Protein AF-0000000084715550 (afdb_homodimer)

Sequence (506 aa):
MSVATFEEGPLSGPSFFLSRTALRSLALAHRDTYGAARPYPHVVIDGFLGARLASGLAGVFPGASEANWMRRDYQEQAARLGQLQRKAFEGVHGALRHLLSEFSSMSFLDFLESLTGVQGLIADPHFRGAGLHLTLRGGHLALHADFNRDRYRGLSRRLTVLYYLNPDWEPAWGGDLELWNAELSRCETRIAPLLDRLVVMAHGDDHWHGHPSPLACPEGRGRAAVAAYFYTAQASSDAPDAHGAIWAPARSSMSVATFEEGPLSGPSFFLSRTALRSLALAHRDTYGAARPYPHVVIDGFLGARLASGLAGVFPGASEANWMRRDYQEQAARLGQLQRKAFEGVHGALRHLLSEFSSMSFLDFLESLTGVQGLIADPHFRGAGLHLTLRGGHLALHADFNRDRYRGLSRRLTVLYYLNPDWEPAWGGDLELWNAELSRCETRIAPLLDRLVVMAHGDDHWHGHPSPLACPEGRGRAAVAAYFYTAQASSDAPDAHGAIWAPARSS

Solvent-accessible surface area (backbone atoms only — not comparable to full-atom values): 26152 Å² total; per-residue (Å²): 124,47,25,40,49,78,64,99,60,74,85,56,30,32,72,60,47,73,32,52,68,50,33,46,53,52,16,63,74,40,23,65,54,16,69,68,30,61,65,54,37,27,44,79,39,71,40,42,50,26,69,69,57,34,52,52,50,38,69,54,51,74,52,92,83,71,46,82,56,41,76,38,77,42,94,55,30,25,49,28,32,28,57,42,41,83,61,71,36,66,87,54,47,40,47,57,53,46,50,55,51,46,63,48,26,41,51,43,48,51,20,50,29,59,26,70,65,55,72,35,73,38,62,50,63,53,29,82,96,25,34,51,36,36,30,31,54,60,8,30,32,39,42,25,9,61,48,46,46,41,73,78,40,37,28,35,50,44,37,41,35,40,37,19,41,19,80,89,66,53,78,86,23,53,53,33,42,34,29,24,33,73,82,67,78,46,76,64,35,74,42,72,55,35,49,27,26,36,36,44,33,57,58,42,83,50,48,28,32,28,24,62,53,56,22,58,42,56,88,94,43,55,56,32,34,42,33,45,51,31,22,29,40,43,78,36,93,82,56,75,84,74,49,65,66,46,69,57,75,83,73,77,126,124,48,25,41,50,78,63,98,59,74,85,56,28,34,73,59,47,73,31,53,68,49,32,47,53,52,16,62,73,40,23,66,55,16,69,68,31,60,63,52,40,29,44,78,39,71,41,42,50,25,70,69,58,33,51,54,49,37,71,56,51,74,50,90,83,73,45,80,57,40,77,38,77,41,94,56,31,25,49,26,31,28,56,42,40,83,60,71,35,66,90,56,47,40,46,57,53,47,50,56,51,46,64,49,27,41,52,43,48,52,20,49,27,59,28,70,64,56,74,37,74,39,63,50,63,53,30,81,96,25,34,53,37,36,31,31,53,61,9,30,32,40,44,26,10,60,47,46,46,43,72,77,39,37,27,36,51,45,37,41,36,39,37,18,39,18,78,88,66,52,78,83,22,53,52,34,41,34,29,25,33,73,82,67,80,45,76,63,34,75,41,73,55,35,50,27,27,36,36,43,34,58,57,42,82,50,48,28,32,29,23,62,54,58,22,58,44,56,88,93,44,53,56,31,34,42,32,44,51,30,22,29,42,43,76,36,91,81,56,74,84,74,48,65,67,44,70,56,75,81,73,77,124

pLDDT: mean 89.62, std 13.74, range [40.75, 98.94]

Structure (mmCIF, N/CA/C/O backbone):
data_AF-0000000084715550-model_v1
#
loop_
_entity.id
_entity.type
_entity.pdbx_description
1 polymer 'Prolyl 4-hydroxylase alpha subunit domain-containing protein'
#
loop_
_atom_site.group_PDB
_atom_site.id
_atom_site.type_symbol
_atom_site.label_atom_id
_atom_site.label_alt_id
_atom_site.label_comp_id
_atom_site.label_asym_id
_atom_site.label_entity_id
_atom_site.label_seq_id
_atom_site.pdbx_PDB_ins_code
_atom_site.Cartn_x
_atom_site.Cartn_y
_atom_site.Cartn_z
_atom_site.occupancy
_atom_site.B_iso_or_equiv
_atom_site.auth_seq_id
_atom_site.auth_comp_id
_atom_site.auth_asym_id
_atom_site.auth_atom_id
_atom_site.pdbx_PDB_model_num
ATOM 1 N N . MET A 1 1 ? -15.391 -11.125 -17.438 1 41.66 1 MET A N 1
ATOM 2 C CA . MET A 1 1 ? -15.414 -9.672 -17.531 1 41.66 1 MET A CA 1
ATOM 3 C C . MET A 1 1 ? -14.148 -9.07 -16.922 1 41.66 1 MET A C 1
ATOM 5 O O . MET A 1 1 ? -13.75 -9.43 -15.82 1 41.66 1 MET A O 1
ATOM 9 N N . SER A 1 2 ? -13.398 -8.352 -17.75 1 51.53 2 SER A N 1
ATOM 10 C CA . SER A 1 2 ? -12.148 -7.703 -17.344 1 51.53 2 SER A CA 1
ATOM 11 C C . SER A 1 2 ? -12.391 -6.621 -16.297 1 51.53 2 SER A C 1
ATOM 13 O O . SER A 1 2 ? -13.445 -5.98 -16.297 1 51.53 2 SER A O 1
ATOM 15 N N . VAL A 1 3 ? -11.609 -6.555 -15.289 1 51.38 3 VAL A N 1
ATOM 16 C CA . VAL A 1 3 ? -11.773 -5.59 -14.211 1 51.38 3 VAL A CA 1
ATOM 17 C C . VAL A 1 3 ? -11.109 -4.27 -14.594 1 51.38 3 VAL A C 1
ATOM 19 O O . VAL A 1 3 ? -11.117 -3.311 -13.82 1 51.38 3 VAL A O 1
ATOM 22 N N . ALA A 1 4 ? -10.422 -4.16 -15.781 1 46.09 4 ALA A N 1
ATOM 23 C CA . ALA A 1 4 ? -9.594 -3.002 -16.125 1 46.09 4 ALA A CA 1
ATOM 24 C C . ALA A 1 4 ? -10.453 -1.834 -16.594 1 46.09 4 ALA A C 1
ATOM 26 O O . ALA A 1 4 ? -11.469 -2.033 -17.25 1 46.09 4 ALA A O 1
ATOM 27 N N . THR A 1 5 ? -10.234 -0.507 -16.125 1 43.44 5 THR A N 1
ATOM 28 C CA . THR A 1 5 ? -10.828 0.725 -16.641 1 43.44 5 THR A CA 1
ATOM 29 C C . THR A 1 5 ? -9.953 1.329 -17.734 1 43.44 5 THR A C 1
ATOM 31 O O . THR A 1 5 ? -8.766 1.562 -17.531 1 43.44 5 THR A O 1
ATOM 34 N N . PHE A 1 6 ? -9.883 0.737 -18.922 1 41.44 6 PHE A N 1
ATOM 35 C CA . PHE A 1 6 ? -8.906 1.149 -19.922 1 41.44 6 PHE A CA 1
ATOM 36 C C . PHE A 1 6 ? -9.289 2.49 -20.547 1 41.44 6 PHE A C 1
ATOM 38 O O . PHE A 1 6 ? -10.398 2.648 -21.047 1 41.44 6 PHE A O 1
ATOM 45 N N . GLU A 1 7 ? -8.797 3.596 -19.969 1 41.03 7 GLU A N 1
ATOM 46 C CA . GLU A 1 7 ? -8.914 4.773 -20.812 1 41.03 7 GLU A CA 1
ATOM 47 C C . GLU A 1 7 ? -7.961 4.695 -22.016 1 41.03 7 GLU A C 1
ATOM 49 O O . GLU A 1 7 ? -6.902 4.066 -21.922 1 41.03 7 GLU A O 1
ATOM 54 N N . GLU A 1 8 ? -8.367 5.012 -23.203 1 42.19 8 GLU A N 1
ATOM 55 C CA . GLU A 1 8 ? -7.766 5.129 -24.516 1 42.19 8 GLU A CA 1
ATOM 56 C C . GLU A 1 8 ? -6.469 5.93 -24.469 1 42.19 8 GLU A C 1
ATOM 58 O O . GLU A 1 8 ? -6.43 7.023 -23.906 1 42.19 8 GLU A O 1
ATOM 63 N N . GLY A 1 9 ? -5.184 5.332 -24.047 1 44.19 9 GLY A N 1
ATOM 64 C CA . GLY A 1 9 ? -3.818 5.789 -24.234 1 44.19 9 GLY A CA 1
ATOM 65 C C . GLY A 1 9 ? -2.783 4.734 -23.906 1 44.19 9 GLY A C 1
ATOM 66 O O . GLY A 1 9 ? -3.125 3.645 -23.438 1 44.19 9 GLY A O 1
ATOM 67 N N . PRO A 1 10 ? -1.657 4.93 -24.656 1 42.16 10 PRO A N 1
ATOM 68 C CA . PRO A 1 10 ? -0.568 3.994 -24.375 1 42.16 10 PRO A CA 1
ATOM 69 C C . PRO A 1 10 ? -0.456 3.652 -22.891 1 42.16 10 PRO A C 1
ATOM 71 O O . PRO A 1 10 ? -0.907 4.426 -22.031 1 42.16 10 PRO A O 1
ATOM 74 N N . LEU A 1 11 ? -0.219 2.361 -22.734 1 44.78 11 LEU A N 1
ATOM 75 C CA . LEU A 1 11 ? 0.128 1.92 -21.375 1 44.78 11 LEU A CA 1
ATOM 76 C C . LEU A 1 11 ? 0.972 2.969 -20.672 1 44.78 11 LEU A C 1
ATOM 78 O O . LEU A 1 11 ? 2.199 2.967 -20.781 1 44.78 11 LEU A O 1
ATOM 82 N N . SER A 1 12 ? 0.722 4.297 -20.844 1 47.25 12 SER A N 1
ATOM 83 C CA . SER A 1 12 ? 1.543 5.258 -20.109 1 47.25 12 SER A CA 1
ATOM 84 C C . SER A 1 12 ? 1.438 5.039 -18.609 1 47.25 12 SER A C 1
ATOM 86 O O . SER A 1 12 ? 0.342 5.086 -18.047 1 47.25 12 SER A O 1
ATOM 88 N N . GLY A 1 13 ? 2.191 4.051 -18.172 1 47.56 13 GLY A N 1
ATOM 89 C CA . GLY A 1 13 ? 2.232 4.031 -16.719 1 47.56 13 GLY A CA 1
ATOM 90 C C . GLY A 1 13 ? 2.621 5.367 -16.109 1 47.56 13 GLY A C 1
ATOM 91 O O . GLY A 1 13 ? 3.211 6.215 -16.797 1 47.56 13 GLY A O 1
ATOM 92 N N . PRO A 1 14 ? 1.967 5.836 -15.164 1 47.53 14 PRO A N 1
ATOM 93 C CA . PRO A 1 14 ? 2.32 7.117 -14.547 1 47.53 14 PRO A CA 1
ATOM 94 C C . PRO A 1 14 ? 3.812 7.234 -14.234 1 47.53 14 PRO A C 1
ATOM 96 O O . PRO A 1 14 ? 4.488 6.219 -14.055 1 47.53 14 PRO A O 1
ATOM 99 N N . SER A 1 15 ? 4.367 8.281 -14.719 1 57.16 15 SER A N 1
ATOM 100 C CA . SER A 1 15 ? 5.656 8.578 -14.102 1 57.16 15 SER A CA 1
ATOM 101 C C . SER A 1 15 ? 5.539 8.664 -12.578 1 57.16 15 SER A C 1
ATOM 103 O O . SER A 1 15 ? 4.617 9.305 -12.062 1 57.16 15 SER A O 1
ATOM 105 N N . PHE A 1 16 ? 6.117 7.777 -11.867 1 73.12 16 PHE A N 1
ATOM 106 C CA . PHE A 1 16 ? 6.188 7.844 -10.414 1 73.12 16 PHE A CA 1
ATOM 107 C C . PHE A 1 16 ? 6.801 9.164 -9.961 1 73.12 16 PHE A C 1
ATOM 109 O O . PHE A 1 16 ? 7.738 9.664 -10.578 1 73.12 16 PHE A O 1
ATOM 116 N N . PHE A 1 17 ? 6.176 9.758 -9 1 76.44 17 PHE A N 1
ATOM 117 C CA . PHE A 1 17 ? 6.562 11.086 -8.531 1 76.44 17 PHE A CA 1
ATOM 118 C C . PHE A 1 17 ? 7.82 11.008 -7.672 1 76.44 17 PHE A C 1
ATOM 120 O O . PHE A 1 17 ? 8.656 11.914 -7.715 1 76.44 17 PHE A O 1
ATOM 127 N N . LEU A 1 18 ? 7.996 9.922 -6.926 1 84.81 18 LEU A N 1
ATOM 128 C CA . LEU A 1 18 ? 8.969 9.922 -5.84 1 84.81 18 LEU A CA 1
ATOM 129 C C . LEU A 1 18 ? 10.258 9.219 -6.262 1 84.81 18 LEU A C 1
ATOM 131 O O . LEU A 1 18 ? 10.219 8.102 -6.773 1 84.81 18 LEU A O 1
ATOM 135 N N . SER A 1 19 ? 11.312 9.891 -6.023 1 83.94 19 SER A N 1
ATOM 136 C CA . SER A 1 19 ? 12.641 9.312 -6.203 1 83.94 19 SER A CA 1
ATOM 137 C C . SER A 1 19 ? 13.141 8.656 -4.918 1 83.94 19 SER A C 1
ATOM 139 O O . SER A 1 19 ? 13.32 9.336 -3.9 1 83.94 19 SER A O 1
ATOM 141 N N . ARG A 1 20 ? 13.445 7.406 -5.027 1 87.12 20 ARG A N 1
ATOM 142 C CA . ARG A 1 20 ? 13.906 6.668 -3.857 1 87.12 20 ARG A CA 1
ATOM 143 C C . ARG A 1 20 ? 15.18 7.285 -3.293 1 87.12 20 ARG A C 1
ATOM 145 O O . ARG A 1 20 ? 15.305 7.465 -2.078 1 87.12 20 ARG A O 1
ATOM 152 N N . THR A 1 21 ? 16.109 7.59 -4.191 1 87.06 21 THR A N 1
ATOM 153 C CA . THR A 1 21 ? 17.391 8.133 -3.762 1 87.06 21 THR A CA 1
ATOM 154 C C . THR A 1 21 ? 17.219 9.5 -3.119 1 87.06 21 THR A C 1
ATOM 156 O O . THR A 1 21 ? 17.812 9.789 -2.084 1 87.06 21 THR A O 1
ATOM 159 N N . ALA A 1 22 ? 16.453 10.367 -3.707 1 89.31 22 ALA A N 1
ATOM 160 C CA . ALA A 1 22 ? 16.203 11.688 -3.146 1 89.31 22 ALA A CA 1
ATOM 161 C C . ALA A 1 22 ? 15.5 11.594 -1.796 1 89.31 22 ALA A C 1
ATOM 163 O O . ALA A 1 22 ? 15.812 12.344 -0.869 1 89.31 22 ALA A O 1
ATOM 164 N N . LEU A 1 23 ? 14.586 10.633 -1.695 1 93.94 23 LEU A N 1
ATOM 165 C CA . LEU A 1 23 ? 13.875 10.438 -0.44 1 93.94 23 LEU A CA 1
ATOM 166 C C . LEU A 1 23 ? 14.828 10.016 0.671 1 93.94 23 LEU A C 1
ATOM 168 O O . LEU A 1 23 ? 14.727 10.508 1.8 1 93.94 23 LEU A O 1
ATOM 172 N N . ARG A 1 24 ? 15.711 9.125 0.391 1 93.06 24 ARG A N 1
ATOM 173 C CA . ARG A 1 24 ? 16.672 8.672 1.39 1 93.06 24 ARG A CA 1
ATOM 174 C C . ARG A 1 24 ? 17.547 9.828 1.873 1 93.06 24 ARG A C 1
ATOM 176 O O . ARG A 1 24 ? 17.766 9.984 3.076 1 93.06 24 ARG A O 1
ATOM 183 N N . SER A 1 25 ? 18.031 10.586 0.938 1 94.69 25 SER A N 1
ATOM 184 C CA . SER A 1 25 ? 18.844 11.742 1.296 1 94.69 25 SER A CA 1
ATOM 185 C C . SER A 1 25 ? 18.062 12.727 2.162 1 94.69 25 SER A C 1
ATOM 187 O O . SER A 1 25 ? 18.594 13.266 3.137 1 94.69 25 SER A O 1
ATOM 189 N N . LEU A 1 26 ? 16.875 12.953 1.774 1 95.62 26 LEU A N 1
ATOM 190 C CA . LEU A 1 26 ? 16.016 13.867 2.521 1 95.62 26 LEU A CA 1
ATOM 191 C C . LEU A 1 26 ? 15.797 13.359 3.943 1 95.62 26 LEU A C 1
ATOM 193 O O . LEU A 1 26 ? 15.836 14.141 4.898 1 95.62 26 LEU A O 1
ATOM 197 N N . ALA A 1 27 ? 15.539 12.078 4.113 1 98 27 ALA A N 1
ATOM 198 C CA . ALA A 1 27 ? 15.328 11.484 5.43 1 98 27 ALA A CA 1
ATOM 199 C C . ALA A 1 27 ? 16.547 11.672 6.328 1 98 27 ALA A C 1
ATOM 201 O O . ALA A 1 27 ? 16.406 12.094 7.477 1 98 27 ALA A O 1
ATOM 202 N N . LEU A 1 28 ? 17.656 11.367 5.766 1 97.56 28 LEU A N 1
ATOM 203 C CA . LEU A 1 28 ? 18.891 11.461 6.547 1 97.56 28 LEU A CA 1
ATOM 204 C C . LEU A 1 28 ? 19.172 12.906 6.949 1 97.56 28 LEU A C 1
ATOM 206 O O . LEU A 1 28 ? 19.656 13.156 8.055 1 97.56 28 LEU A O 1
ATOM 210 N N . ALA A 1 29 ? 18.844 13.812 6.102 1 97.56 29 ALA A N 1
ATOM 211 C CA . ALA A 1 29 ? 19.094 15.227 6.359 1 97.56 29 ALA A CA 1
ATOM 212 C C . ALA A 1 29 ? 18.203 15.75 7.48 1 97.56 29 ALA A C 1
ATOM 214 O O . ALA A 1 29 ? 18.547 16.734 8.148 1 97.56 29 ALA A O 1
ATOM 215 N N . HIS A 1 30 ? 17.062 15.094 7.727 1 98.25 30 HIS A N 1
ATOM 216 C CA . HIS A 1 30 ? 16.094 15.664 8.648 1 98.25 30 HIS A CA 1
ATOM 217 C C . HIS A 1 30 ? 15.922 14.781 9.883 1 98.25 30 HIS A C 1
ATOM 219 O O . HIS A 1 30 ? 15.102 15.078 10.75 1 98.25 30 HIS A O 1
ATOM 225 N N . ARG A 1 31 ? 16.672 13.711 9.945 1 98.06 31 ARG A N 1
ATOM 226 C CA . ARG A 1 31 ? 16.484 12.734 11.016 1 98.06 31 ARG A CA 1
ATOM 227 C C . ARG A 1 31 ? 16.703 13.383 12.383 1 98.06 31 ARG A C 1
ATOM 229 O O . ARG A 1 31 ? 15.891 13.195 13.297 1 98.06 31 ARG A O 1
ATOM 236 N N . ASP A 1 32 ? 17.766 14.141 12.562 1 98.12 32 ASP A N 1
ATOM 237 C CA . ASP A 1 32 ? 18.078 14.766 13.844 1 98.12 32 ASP A CA 1
ATOM 238 C C . ASP A 1 32 ? 17.016 15.812 14.203 1 98.12 32 ASP A C 1
ATOM 240 O O . ASP A 1 32 ? 16.594 15.891 15.359 1 98.12 32 ASP A O 1
ATOM 244 N N . THR A 1 33 ? 16.641 16.594 13.195 1 98 33 THR A N 1
ATOM 245 C CA . THR A 1 33 ? 15.617 17.594 13.422 1 98 33 THR A CA 1
ATOM 246 C C . THR A 1 33 ? 14.312 16.953 13.867 1 98 33 THR A C 1
ATOM 248 O O . THR A 1 33 ? 13.641 17.453 14.766 1 98 33 THR A O 1
ATOM 251 N N . TYR A 1 34 ? 13.953 15.875 13.289 1 98.69 34 TYR A N 1
ATOM 252 C CA . TYR A 1 34 ? 12.742 15.148 13.656 1 98.69 34 TYR A CA 1
ATOM 253 C C . TYR A 1 34 ? 12.758 14.758 15.125 1 98.69 34 TYR A C 1
ATOM 255 O O . TYR A 1 34 ? 11.805 15.023 15.859 1 98.69 34 TYR A O 1
ATOM 263 N N . GLY A 1 35 ? 13.805 14.133 15.539 1 98.19 35 GLY A N 1
ATOM 264 C CA . GLY A 1 35 ? 13.906 13.625 16.891 1 98.19 35 GLY A CA 1
ATOM 265 C C . GLY A 1 35 ? 13.992 14.719 17.938 1 98.19 35 GLY A C 1
ATOM 266 O O . GLY A 1 35 ? 13.523 14.555 19.062 1 98.19 35 GLY A O 1
ATOM 267 N N . ALA A 1 36 ? 14.484 15.898 17.578 1 98.19 36 ALA A N 1
ATOM 268 C CA . ALA A 1 36 ? 14.75 16.969 18.531 1 98.19 36 ALA A CA 1
ATOM 269 C C . ALA A 1 36 ? 13.578 17.938 18.609 1 98.19 36 ALA A C 1
ATOM 271 O O . ALA A 1 36 ? 13.516 18.797 19.5 1 98.19 36 ALA A O 1
ATOM 272 N N . ALA A 1 37 ? 12.648 17.766 17.719 1 98.44 37 ALA A N 1
ATOM 273 C CA . ALA A 1 37 ? 11.57 18.75 17.609 1 98.44 37 ALA A CA 1
ATOM 274 C C . ALA A 1 37 ? 10.656 18.703 18.828 1 98.44 37 ALA A C 1
ATOM 276 O O . ALA A 1 37 ? 10.469 17.641 19.438 1 98.44 37 ALA A O 1
ATOM 277 N N . ARG A 1 38 ? 10.133 19.844 19.172 1 98 38 ARG A N 1
ATOM 278 C CA . ARG A 1 38 ? 9.18 20.016 20.25 1 98 38 ARG A CA 1
ATOM 279 C C . ARG A 1 38 ? 7.805 20.406 19.734 1 98 38 ARG A C 1
ATOM 281 O O . ARG A 1 38 ? 7.703 21.125 18.719 1 98 38 ARG A O 1
ATOM 288 N N . PRO A 1 39 ? 6.707 19.984 20.359 1 98.56 39 PRO A N 1
ATOM 289 C CA . PRO A 1 39 ? 6.574 19.344 21.672 1 98.56 39 PRO A CA 1
ATOM 290 C C . PRO A 1 39 ? 6.801 17.828 21.609 1 98.56 39 PRO A C 1
ATOM 292 O O . PRO A 1 39 ? 6.961 17.188 22.641 1 98.56 39 PRO A O 1
ATOM 295 N N . TYR A 1 40 ? 6.766 17.219 20.531 1 98.5 40 TYR A N 1
ATOM 296 C CA . TYR A 1 40 ? 7.078 15.82 20.234 1 98.5 40 TYR A CA 1
ATOM 297 C C . TYR A 1 40 ? 7.699 15.68 18.844 1 98.5 40 TYR A C 1
ATOM 299 O O . TYR A 1 40 ? 7.664 16.609 18.047 1 98.5 40 TYR A O 1
ATOM 307 N N . PRO A 1 41 ? 8.344 14.625 18.531 1 98.81 41 PRO A N 1
ATOM 308 C CA . PRO A 1 41 ? 9.102 14.492 17.297 1 98.81 41 PRO A CA 1
ATOM 309 C C . PRO A 1 41 ? 8.258 14.805 16.062 1 98.81 41 PRO A C 1
ATOM 311 O O . PRO A 1 41 ? 7.164 14.25 15.898 1 98.81 41 PRO A O 1
ATOM 314 N N . HIS A 1 42 ? 8.75 15.703 15.25 1 98.94 42 HIS A N 1
ATOM 315 C CA . HIS A 1 42 ? 8.141 16.062 13.977 1 98.94 42 HIS A CA 1
ATOM 316 C C . HIS A 1 42 ? 9.148 16.766 13.062 1 98.94 42 HIS A C 1
ATOM 318 O O . HIS A 1 42 ? 10.234 17.125 13.5 1 98.94 42 HIS A O 1
ATOM 324 N N . VAL A 1 43 ? 8.773 16.844 11.797 1 98.81 43 VAL A N 1
ATOM 325 C CA . VAL A 1 43 ? 9.586 17.625 10.859 1 98.81 43 VAL A CA 1
ATOM 326 C C . VAL A 1 43 ? 8.68 18.312 9.844 1 98.81 43 VAL A C 1
ATOM 328 O O . VAL A 1 43 ? 7.57 17.844 9.57 1 98.81 43 VAL A O 1
ATOM 331 N N . VAL A 1 44 ? 9.109 19.453 9.383 1 98.75 44 VAL A N 1
ATOM 332 C CA . VAL A 1 44 ? 8.484 20.219 8.312 1 98.75 44 VAL A CA 1
ATOM 333 C C . VAL A 1 44 ? 9.438 20.312 7.117 1 98.75 44 VAL A C 1
ATOM 335 O O . VAL A 1 44 ? 10.57 20.781 7.254 1 98.75 44 VAL A O 1
ATOM 338 N N . ILE A 1 45 ? 8.969 19.875 5.996 1 98.06 45 ILE A N 1
ATOM 339 C CA . ILE A 1 45 ? 9.797 19.859 4.793 1 98.06 45 ILE A CA 1
ATOM 340 C C . ILE A 1 45 ? 9.109 20.656 3.688 1 98.06 45 ILE A C 1
ATOM 342 O O . ILE A 1 45 ? 8.07 20.25 3.172 1 98.06 45 ILE A O 1
ATOM 346 N N . ASP A 1 46 ? 9.758 21.75 3.279 1 97.06 46 ASP A N 1
ATOM 347 C CA . ASP A 1 46 ? 9.242 22.562 2.184 1 97.06 46 ASP A CA 1
ATOM 348 C C . ASP A 1 46 ? 9.789 22.078 0.839 1 97.06 46 ASP A C 1
ATOM 350 O O . ASP A 1 46 ? 10.883 21.516 0.771 1 97.06 46 ASP A O 1
ATOM 354 N N . GLY A 1 47 ? 8.992 22.312 -0.17 1 93.62 47 GLY A N 1
ATOM 355 C CA . GLY A 1 47 ? 9.438 21.953 -1.507 1 93.62 47 GLY A CA 1
ATOM 356 C C . GLY A 1 47 ? 9.594 20.453 -1.695 1 93.62 47 GLY A C 1
ATOM 357 O O . GLY A 1 47 ? 10.531 20 -2.365 1 93.62 47 GLY A O 1
ATOM 358 N N . PHE A 1 48 ? 8.797 19.703 -1.08 1 94.19 48 PHE A N 1
ATOM 359 C CA . PHE A 1 48 ? 8.922 18.25 -1.046 1 94.19 48 PHE A CA 1
ATOM 360 C C . PHE A 1 48 ? 8.852 17.672 -2.451 1 94.19 48 PHE A C 1
ATOM 362 O O . PHE A 1 48 ? 9.734 16.906 -2.865 1 94.19 48 PHE A O 1
ATOM 369 N N . LEU A 1 49 ? 7.758 18.016 -3.23 1 90.62 49 LEU A N 1
ATOM 370 C CA . LEU A 1 49 ? 7.57 17.453 -4.562 1 90.62 49 LEU A CA 1
ATOM 371 C C . LEU A 1 49 ? 8.078 18.406 -5.633 1 90.62 49 LEU A C 1
ATOM 373 O O . LEU A 1 49 ? 8.297 18 -6.781 1 90.62 49 LEU A O 1
ATOM 377 N N . GLY A 1 50 ? 8.258 19.672 -5.285 1 87.12 50 GLY A N 1
ATOM 378 C CA . GLY A 1 50 ? 8.586 20.703 -6.258 1 87.12 50 GLY A CA 1
ATOM 379 C C . GLY A 1 50 ? 7.367 21.469 -6.738 1 87.12 50 GLY A C 1
ATOM 380 O O . GLY A 1 50 ? 6.289 20.891 -6.902 1 87.12 50 GLY A O 1
ATOM 381 N N . ALA A 1 51 ? 7.594 22.734 -7.074 1 85.25 51 ALA A N 1
ATOM 382 C CA . ALA A 1 51 ? 6.523 23.688 -7.312 1 85.25 51 ALA A CA 1
ATOM 383 C C . ALA A 1 51 ? 5.629 23.25 -8.469 1 85.25 51 ALA A C 1
ATOM 385 O O . ALA A 1 51 ? 4.402 23.375 -8.398 1 85.25 51 ALA A O 1
ATOM 386 N N . ARG A 1 52 ? 6.164 22.781 -9.469 1 84 52 ARG A N 1
ATOM 387 C CA . ARG A 1 52 ? 5.395 22.422 -10.656 1 84 52 ARG A CA 1
ATOM 388 C C . ARG A 1 52 ? 4.406 21.297 -10.352 1 84 52 ARG A C 1
ATOM 390 O O . ARG A 1 52 ? 3.207 21.438 -10.609 1 84 52 ARG A O 1
ATOM 397 N N . LEU A 1 53 ? 4.898 20.203 -9.797 1 85.31 53 LEU A N 1
ATOM 398 C CA . LEU A 1 53 ? 4.027 19.078 -9.469 1 85.31 53 LEU A CA 1
ATOM 399 C C . LEU A 1 53 ? 3.02 19.469 -8.398 1 85.31 53 LEU A C 1
ATOM 401 O O . LEU A 1 53 ? 1.832 19.156 -8.516 1 85.31 53 LEU A O 1
ATOM 405 N N . ALA A 1 54 ? 3.49 20.188 -7.406 1 91.31 54 ALA A N 1
ATOM 406 C CA . ALA A 1 54 ? 2.615 20.594 -6.309 1 91.31 54 ALA A CA 1
ATOM 407 C C . ALA A 1 54 ? 1.484 21.484 -6.805 1 91.31 54 ALA A C 1
ATOM 409 O O . ALA A 1 54 ? 0.327 21.312 -6.418 1 91.31 54 ALA A O 1
ATOM 410 N N . SER A 1 55 ? 1.826 22.391 -7.66 1 92 55 SER A N 1
ATOM 411 C CA . SER A 1 55 ? 0.81 23.281 -8.211 1 92 55 SER A CA 1
ATOM 412 C C . SER A 1 55 ? -0.193 22.516 -9.07 1 92 55 SER A C 1
ATOM 414 O O . SER A 1 55 ? -1.388 22.828 -9.055 1 92 55 SER A O 1
ATOM 416 N N . GLY A 1 56 ? 0.323 21.578 -9.836 1 89.38 56 GLY A N 1
ATOM 417 C CA . GLY A 1 56 ? -0.566 20.734 -10.602 1 89.38 56 GLY A CA 1
ATOM 418 C C . GLY A 1 56 ? -1.532 19.938 -9.742 1 89.38 56 GLY A C 1
ATOM 419 O O . GLY A 1 56 ? -2.723 19.859 -10.047 1 89.38 56 GLY A O 1
ATOM 420 N N . LEU A 1 57 ? -1.047 19.344 -8.68 1 91.12 57 LEU A N 1
ATOM 421 C CA . LEU A 1 57 ? -1.885 18.594 -7.754 1 91.12 57 LEU A CA 1
ATOM 422 C C . LEU A 1 57 ? -2.918 19.5 -7.09 1 91.12 57 LEU A C 1
ATOM 424 O O . LEU A 1 57 ? -4.086 19.125 -6.969 1 91.12 57 LEU A O 1
ATOM 428 N N . ALA A 1 58 ? -2.473 20.672 -6.672 1 94.56 58 ALA A N 1
ATOM 429 C CA . ALA A 1 58 ? -3.398 21.641 -6.082 1 94.56 58 ALA A CA 1
ATOM 430 C C . ALA A 1 58 ? -4.508 22 -7.059 1 94.56 58 ALA A C 1
ATOM 432 O O . ALA A 1 58 ? -5.664 22.188 -6.66 1 94.56 58 ALA A O 1
ATOM 433 N N . GLY A 1 59 ? -4.188 22.078 -8.297 1 92.94 59 GLY A N 1
ATOM 434 C CA . GLY A 1 59 ? -5.133 22.469 -9.328 1 92.94 59 GLY A CA 1
ATOM 435 C C . GLY A 1 59 ? -6.223 21.438 -9.555 1 92.94 59 GLY A C 1
ATOM 436 O O . GLY A 1 59 ? -7.309 21.781 -10.031 1 92.94 59 GLY A O 1
ATOM 437 N N . VAL A 1 60 ? -5.926 20.188 -9.203 1 90.69 60 VAL A N 1
ATOM 438 C CA . VAL A 1 60 ? -6.918 19.156 -9.453 1 90.69 60 VAL A CA 1
ATOM 439 C C . VAL A 1 60 ? -7.512 18.672 -8.133 1 90.69 60 VAL A C 1
ATOM 441 O O . VAL A 1 60 ? -8.242 17.672 -8.094 1 90.69 60 VAL A O 1
ATOM 444 N N . PHE A 1 61 ? -7.148 19.297 -7.031 1 93.81 61 PHE A N 1
ATOM 445 C CA . PHE A 1 61 ? -7.766 18.953 -5.754 1 93.81 61 PHE A CA 1
ATOM 446 C C . PHE A 1 61 ? -9.266 19.219 -5.793 1 93.81 61 PHE A C 1
ATOM 448 O O . PHE A 1 61 ? -9.703 20.281 -6.242 1 93.81 61 PHE A O 1
ATOM 455 N N . PRO A 1 62 ? -10.039 18.266 -5.328 1 92.81 62 PRO A N 1
ATOM 456 C CA . PRO A 1 62 ? -11.484 18.453 -5.473 1 92.81 62 PRO A CA 1
ATOM 457 C C . PRO A 1 62 ? -12.008 19.641 -4.664 1 92.81 62 PRO A C 1
ATOM 459 O O . PRO A 1 62 ? -11.664 19.797 -3.488 1 92.81 62 PRO A O 1
ATOM 462 N N . GLY A 1 63 ? -12.844 20.406 -5.312 1 90.31 63 GLY A N 1
ATOM 463 C CA . GLY A 1 63 ? -13.539 21.453 -4.594 1 90.31 63 GLY A CA 1
ATOM 464 C C . GLY A 1 63 ? -14.664 20.938 -3.721 1 90.31 63 GLY A C 1
ATOM 465 O O . GLY A 1 63 ? -15.016 19.766 -3.781 1 90.31 63 GLY A O 1
ATOM 466 N N . ALA A 1 64 ? -15.195 21.844 -2.963 1 87.56 64 ALA A N 1
ATOM 467 C CA . ALA A 1 64 ? -16.219 21.469 -1.993 1 87.56 64 ALA A CA 1
ATOM 468 C C . ALA A 1 64 ? -17.453 20.906 -2.691 1 87.56 64 ALA A C 1
ATOM 470 O O . ALA A 1 64 ? -18.156 20.047 -2.135 1 87.56 64 ALA A O 1
ATOM 471 N N . SER A 1 65 ? -17.703 21.25 -3.85 1 83.88 65 SER A N 1
ATOM 472 C CA . SER A 1 65 ? -18.922 20.844 -4.543 1 83.88 65 SER A CA 1
ATOM 473 C C . SER A 1 65 ? -18.641 19.75 -5.562 1 83.88 65 SER A C 1
ATOM 475 O O . SER A 1 65 ? -19.578 19.156 -6.125 1 83.88 65 SER A O 1
ATOM 477 N N . GLU A 1 66 ? -17.453 19.375 -5.805 1 78.69 66 GLU A N 1
ATOM 478 C CA . GLU A 1 66 ? -17.078 18.531 -6.93 1 78.69 66 GLU A CA 1
ATOM 479 C C . GLU A 1 66 ? -16.969 17.062 -6.504 1 78.69 66 GLU A C 1
ATOM 481 O O . GLU A 1 66 ? -16.953 16.172 -7.344 1 78.69 66 GLU A O 1
ATOM 486 N N . ALA A 1 67 ? -16.797 16.922 -5.262 1 71.81 67 ALA A N 1
ATOM 487 C CA . ALA A 1 67 ? -16.531 15.547 -4.832 1 71.81 67 ALA A CA 1
ATOM 488 C C . ALA A 1 67 ? -17.609 15.055 -3.873 1 71.81 67 ALA A C 1
ATOM 490 O O . ALA A 1 67 ? -18.422 15.852 -3.385 1 71.81 67 ALA A O 1
ATOM 491 N N . ASN A 1 68 ? -17.688 13.68 -3.84 1 80.81 68 ASN A N 1
ATOM 492 C CA . ASN A 1 68 ? -18.562 13.039 -2.871 1 80.81 68 ASN A CA 1
ATOM 493 C C . ASN A 1 68 ? -17.969 13.055 -1.47 1 80.81 68 ASN A C 1
ATOM 495 O O . ASN A 1 68 ? -17.797 12 -0.854 1 80.81 68 ASN A O 1
ATOM 499 N N . TRP A 1 69 ? -17.766 14.281 -1.021 1 85.31 69 TRP A N 1
ATOM 500 C CA . TRP A 1 69 ? -17.203 14.445 0.312 1 85.31 69 TRP A CA 1
ATOM 501 C C . TRP A 1 69 ? -18.172 13.969 1.383 1 85.31 69 TRP A C 1
ATOM 503 O O . TRP A 1 69 ? -19.391 14.055 1.208 1 85.31 69 TRP A O 1
ATOM 513 N N . MET A 1 70 ? -17.609 13.406 2.389 1 80.81 70 MET A N 1
ATOM 514 C CA . MET A 1 70 ? -18.359 13.375 3.639 1 80.81 70 MET A CA 1
ATOM 515 C C . MET A 1 70 ? -18.125 14.648 4.449 1 80.81 70 MET A C 1
ATOM 517 O O . MET A 1 70 ? -16.969 15.062 4.625 1 80.81 70 MET A O 1
ATOM 521 N N . ARG A 1 71 ? -19.203 15.219 4.836 1 78.69 71 ARG A N 1
ATOM 522 C CA . ARG A 1 71 ? -19.109 16.438 5.629 1 78.69 71 ARG A CA 1
ATOM 523 C C . ARG A 1 71 ? -19.188 16.125 7.121 1 78.69 71 ARG A C 1
ATOM 525 O O . ARG A 1 71 ? -19.984 15.289 7.547 1 78.69 71 ARG A O 1
ATOM 532 N N . ARG A 1 72 ? -18.234 16.672 7.719 1 71.19 72 ARG A N 1
ATOM 533 C CA . ARG A 1 72 ? -18.25 16.609 9.18 1 71.19 72 ARG A CA 1
ATOM 534 C C . ARG A 1 72 ? -18.547 17.984 9.766 1 71.19 72 ARG A C 1
ATOM 536 O O . ARG A 1 72 ? -17.875 18.969 9.445 1 71.19 72 ARG A O 1
ATOM 543 N N . ASP A 1 73 ? -19.625 18 10.484 1 78.62 73 ASP A N 1
ATOM 544 C CA . ASP A 1 73 ? -20 19.25 11.133 1 78.62 73 ASP A CA 1
ATOM 545 C C . ASP A 1 73 ? -20.328 19.031 12.609 1 78.62 73 ASP A C 1
ATOM 547 O O . ASP A 1 73 ? -21.484 19.047 13 1 78.62 73 ASP A O 1
ATOM 551 N N . TYR A 1 74 ? -19.25 18.766 13.242 1 79.5 74 TYR A N 1
ATOM 552 C CA . TYR A 1 74 ? -19.312 18.688 14.695 1 79.5 74 TYR A CA 1
ATOM 553 C C . TYR A 1 74 ? -18.641 19.891 15.344 1 79.5 74 TYR A C 1
ATOM 555 O O . TYR A 1 74 ? -17.922 20.625 14.688 1 79.5 74 TYR A O 1
ATOM 563 N N . GLN A 1 75 ? -18.953 20.094 16.547 1 80.69 75 GLN A N 1
ATOM 564 C CA . GLN A 1 75 ? -18.391 21.219 17.281 1 80.69 75 GLN A CA 1
ATOM 565 C C . GLN A 1 75 ? -16.859 21.203 17.219 1 80.69 75 GLN A C 1
ATOM 567 O O . GLN A 1 75 ? -16.234 22.25 17.047 1 80.69 75 GLN A O 1
ATOM 572 N N . GLU A 1 76 ? -16.266 20.062 17.234 1 83.56 76 GLU A N 1
ATOM 573 C CA . GLU A 1 76 ? -14.805 19.922 17.297 1 83.56 76 GLU A CA 1
ATOM 574 C C . GLU A 1 76 ? -14.195 19.984 15.891 1 83.56 76 GLU A C 1
ATOM 576 O O . GLU A 1 76 ? -12.984 20.172 15.75 1 83.56 76 GLU A O 1
ATOM 581 N N . GLN A 1 77 ? -15.062 19.797 14.883 1 82.69 77 GLN A N 1
ATOM 582 C CA . GLN A 1 77 ? -14.617 19.781 13.492 1 82.69 77 GLN A CA 1
ATOM 583 C C . GLN A 1 77 ? -15.664 20.406 12.57 1 82.69 77 GLN A C 1
ATOM 585 O O . GLN A 1 77 ? -16.375 19.703 11.852 1 82.69 77 GLN A O 1
ATOM 590 N N . ALA A 1 78 ? -15.578 21.688 12.477 1 82.75 78 ALA A N 1
ATOM 591 C CA . ALA A 1 78 ? -16.609 22.406 11.727 1 82.75 78 ALA A CA 1
ATOM 592 C C . ALA A 1 78 ? -16.172 22.641 10.281 1 82.75 78 ALA A C 1
ATOM 594 O O . ALA A 1 78 ? -15 22.953 10.023 1 82.75 78 ALA A O 1
ATOM 595 N N . ALA A 1 79 ? -17.109 22.5 9.367 1 88.38 79 ALA A N 1
ATOM 596 C CA . ALA A 1 79 ? -16.953 22.828 7.953 1 88.38 79 ALA A CA 1
ATOM 597 C C . ALA A 1 79 ? -15.766 22.078 7.34 1 88.38 79 ALA A C 1
ATOM 599 O O . ALA A 1 79 ? -14.969 22.672 6.609 1 88.38 79 ALA A O 1
ATOM 600 N N . ARG A 1 80 ? -15.656 20.875 7.719 1 88.5 80 ARG A N 1
ATOM 601 C CA . ARG A 1 80 ? -14.57 20.047 7.207 1 88.5 80 ARG A CA 1
ATOM 602 C C . ARG A 1 80 ? -15.102 18.938 6.312 1 88.5 80 ARG A C 1
ATOM 604 O O . ARG A 1 80 ? -16.141 18.328 6.613 1 88.5 80 ARG A O 1
ATOM 611 N N . LEU A 1 81 ? -14.352 18.797 5.234 1 85 81 LEU A N 1
ATOM 612 C CA . LEU A 1 81 ? -14.688 17.766 4.254 1 85 81 LEU A CA 1
ATOM 613 C C . LEU A 1 81 ? -13.586 16.719 4.176 1 85 81 LEU A C 1
ATOM 615 O O . LEU A 1 81 ? -12.398 17.047 4.164 1 85 81 LEU A O 1
ATOM 619 N N . GLY A 1 82 ? -14.039 15.422 4.195 1 86.75 82 GLY A N 1
ATOM 620 C CA . GLY A 1 82 ? -13.102 14.312 4.078 1 86.75 82 GLY A CA 1
ATOM 621 C C . GLY A 1 82 ? -13.773 13 3.719 1 86.75 82 GLY A C 1
ATOM 622 O O . GLY A 1 82 ? -14.914 12.984 3.248 1 86.75 82 GLY A O 1
ATOM 623 N N . GLN A 1 83 ?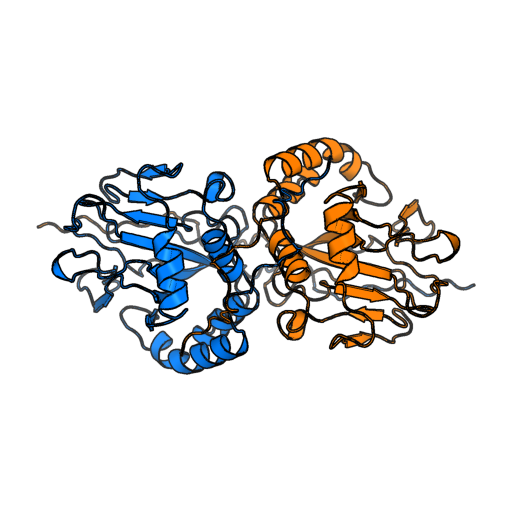 -13.008 11.945 3.773 1 75.75 83 GLN A N 1
ATOM 624 C CA . GLN A 1 83 ? -13.469 10.562 3.662 1 75.75 83 GLN A CA 1
ATOM 625 C C . GLN A 1 83 ? -13.852 10.227 2.227 1 75.75 83 GLN A C 1
ATOM 627 O O . GLN A 1 83 ? -14.859 9.547 1.99 1 75.75 83 GLN A O 1
ATOM 632 N N . LEU A 1 84 ? -13.133 10.617 1.276 1 78.19 84 LEU A N 1
ATOM 633 C CA . LEU A 1 84 ? -13.391 10.266 -0.116 1 78.19 84 LEU A CA 1
ATOM 634 C C . LEU A 1 84 ? -12.969 8.82 -0.395 1 78.19 84 LEU A C 1
ATOM 636 O O . LEU A 1 84 ? -13.336 8.258 -1.43 1 78.19 84 LEU A O 1
ATOM 640 N N . GLN A 1 85 ? -12.352 8.203 0.542 1 75.69 85 GLN A N 1
ATOM 641 C CA . GLN A 1 85 ? -11.766 6.887 0.317 1 75.69 85 GLN A CA 1
ATOM 642 C C . GLN A 1 85 ? -12.812 5.785 0.459 1 75.69 85 GLN A C 1
ATOM 644 O O . GLN A 1 85 ? -12.531 4.621 0.164 1 75.69 85 GLN A O 1
ATOM 649 N N . ARG A 1 86 ? -14 6.121 0.821 1 77.19 86 ARG A N 1
ATOM 650 C CA . ARG A 1 86 ? -15.039 5.113 1.009 1 77.19 86 ARG A CA 1
ATOM 651 C C . ARG A 1 86 ? -15.352 4.398 -0.302 1 77.19 86 ARG A C 1
ATOM 653 O O . ARG A 1 86 ? -15.773 3.24 -0.299 1 77.19 86 ARG A O 1
ATOM 660 N N . LYS A 1 87 ? -15.125 5.004 -1.375 1 76.62 87 LYS A N 1
ATOM 661 C CA . LYS A 1 87 ? -15.305 4.391 -2.688 1 76.62 87 LYS A CA 1
ATOM 662 C C . LYS A 1 87 ? -13.984 4.34 -3.457 1 76.62 87 LYS A C 1
ATOM 664 O O . LYS A 1 87 ? -13.953 4.598 -4.664 1 76.62 87 LYS A O 1
ATOM 669 N N . ALA A 1 88 ? -12.938 4.172 -2.662 1 75.5 88 ALA A N 1
ATOM 670 C CA . ALA A 1 88 ? -11.602 4.031 -3.234 1 75.5 88 ALA A CA 1
ATOM 671 C C . ALA A 1 88 ? -11.219 5.273 -4.035 1 75.5 88 ALA A C 1
ATOM 673 O O . ALA A 1 88 ? -10.633 5.164 -5.117 1 75.5 88 ALA A O 1
ATOM 674 N N . PHE A 1 89 ? -11.719 6.34 -3.572 1 83.06 89 PHE A N 1
ATOM 675 C CA . PHE A 1 89 ? -11.383 7.645 -4.133 1 83.06 89 PHE A CA 1
ATOM 676 C C . PHE A 1 89 ? -11.945 7.789 -5.543 1 83.06 89 PHE A C 1
ATOM 678 O O . PHE A 1 89 ? -11.383 8.508 -6.371 1 83.06 89 PHE A O 1
ATOM 685 N N . GLU A 1 90 ? -12.992 7.027 -5.766 1 77.75 90 GLU A N 1
ATOM 686 C CA . GLU A 1 90 ? -13.672 7.207 -7.047 1 77.75 90 GLU A CA 1
ATOM 687 C C . GLU A 1 90 ? -14.055 8.664 -7.266 1 77.75 90 GLU A C 1
ATOM 689 O O . GLU A 1 90 ? -14.586 9.32 -6.363 1 77.75 90 GLU A O 1
ATOM 694 N N . GLY A 1 91 ? -13.75 9.195 -8.422 1 78.19 91 GLY A N 1
ATOM 695 C CA . GLY A 1 91 ? -14.047 10.578 -8.75 1 78.19 91 GLY A CA 1
ATOM 696 C C . GLY A 1 91 ? -12.891 11.523 -8.484 1 78.19 91 GLY A C 1
ATOM 697 O O . GLY A 1 91 ? -12.898 12.664 -8.945 1 78.19 91 GLY A O 1
ATOM 698 N N . VAL A 1 92 ? -11.961 11.078 -7.707 1 87.38 92 VAL A N 1
ATOM 699 C CA . VAL A 1 92 ? -10.773 11.875 -7.449 1 87.38 92 VAL A CA 1
ATOM 700 C C . VAL A 1 92 ? -9.812 11.773 -8.633 1 87.38 92 VAL A C 1
ATOM 702 O O . VAL A 1 92 ? -9.664 10.703 -9.234 1 87.38 92 VAL A O 1
ATOM 705 N N . HIS A 1 93 ? -9.281 12.883 -8.977 1 86.81 93 HIS A N 1
ATOM 706 C CA . HIS A 1 93 ? -8.352 12.945 -10.102 1 86.81 93 HIS A CA 1
ATOM 707 C C . HIS A 1 93 ? -7.227 11.93 -9.945 1 86.81 93 HIS A C 1
ATOM 709 O O . HIS A 1 93 ? -6.703 11.742 -8.844 1 86.81 93 HIS A O 1
ATOM 715 N N . GLY A 1 94 ? -6.758 11.352 -11.039 1 83.38 94 GLY A N 1
ATOM 716 C CA . GLY A 1 94 ? -5.781 10.273 -11.039 1 83.38 94 GLY A CA 1
ATOM 717 C C . GLY A 1 94 ? -4.457 10.672 -10.414 1 83.38 94 GLY A C 1
ATOM 718 O O . GLY A 1 94 ? -3.795 9.859 -9.766 1 83.38 94 GLY A O 1
ATOM 719 N N . ALA A 1 95 ? -4.066 11.906 -10.578 1 84.81 95 ALA A N 1
ATOM 720 C CA . ALA A 1 95 ? -2.789 12.367 -10.047 1 84.81 95 ALA A CA 1
ATOM 721 C C . ALA A 1 95 ? -2.791 12.344 -8.523 1 84.81 95 ALA A C 1
ATOM 723 O O . ALA A 1 95 ? -1.774 12.031 -7.898 1 84.81 95 ALA A O 1
ATOM 724 N N . LEU A 1 96 ? -3.898 12.703 -7.895 1 90 96 LEU A N 1
ATOM 725 C CA . LEU A 1 96 ? -3.998 12.672 -6.441 1 90 96 LEU A CA 1
ATOM 726 C C . LEU A 1 96 ? -4.059 11.242 -5.926 1 90 96 LEU A C 1
ATOM 728 O O . LEU A 1 96 ? -3.434 10.914 -4.914 1 90 96 LEU A O 1
ATOM 732 N N . ARG A 1 97 ? -4.785 10.43 -6.645 1 88.06 97 ARG A N 1
ATOM 733 C CA . ARG A 1 97 ? -4.828 9.016 -6.281 1 88.06 97 ARG A CA 1
ATOM 734 C C . ARG A 1 97 ? -3.441 8.383 -6.375 1 88.06 97 ARG A C 1
ATOM 736 O O . ARG A 1 97 ? -3.092 7.52 -5.57 1 88.06 97 ARG A O 1
ATOM 743 N N . HIS A 1 98 ? -2.754 8.805 -7.355 1 85.75 98 HIS A N 1
ATOM 744 C CA . HIS A 1 98 ? -1.392 8.305 -7.52 1 85.75 98 HIS A CA 1
ATOM 745 C C . HIS A 1 98 ? -0.506 8.734 -6.352 1 85.75 98 HIS A C 1
ATOM 747 O O . HIS A 1 98 ? 0.306 7.945 -5.863 1 85.75 98 HIS A O 1
ATOM 753 N N . LEU A 1 99 ? -0.595 9.969 -5.969 1 89.38 99 LEU A N 1
ATOM 754 C CA . LEU A 1 99 ? 0.164 10.422 -4.812 1 89.38 99 LEU A CA 1
ATOM 755 C C . LEU A 1 99 ? -0.165 9.586 -3.578 1 89.38 99 LEU A C 1
ATOM 757 O O . LEU A 1 99 ? 0.736 9.172 -2.846 1 89.38 99 LEU A O 1
ATOM 761 N N . LEU A 1 100 ? -1.445 9.398 -3.416 1 92.38 100 LEU A N 1
ATOM 762 C CA . LEU A 1 100 ? -1.877 8.578 -2.289 1 92.38 100 LEU A CA 1
ATOM 763 C C . LEU A 1 100 ? -1.267 7.184 -2.367 1 92.38 100 LEU A C 1
ATOM 765 O O . LEU A 1 100 ? -0.781 6.656 -1.365 1 92.38 100 LEU A O 1
ATOM 769 N N . SER A 1 101 ? -1.285 6.629 -3.531 1 90.06 101 SER A N 1
ATOM 770 C CA . SER A 1 101 ? -0.674 5.316 -3.721 1 90.06 101 SER A CA 1
ATOM 771 C C . SER A 1 101 ? 0.817 5.352 -3.402 1 90.06 101 SER A C 1
ATOM 773 O O . SER A 1 101 ? 1.348 4.422 -2.789 1 90.06 101 SER A O 1
ATOM 775 N N . GLU A 1 102 ? 1.481 6.371 -3.783 1 90.38 102 GLU A N 1
ATOM 776 C CA . GLU A 1 102 ? 2.92 6.465 -3.551 1 90.38 102 GLU A CA 1
ATOM 777 C C . GLU A 1 102 ? 3.227 6.652 -2.068 1 90.38 102 GLU A C 1
ATOM 779 O O . GLU A 1 102 ? 4.273 6.219 -1.585 1 90.38 102 GLU A O 1
ATOM 784 N N . PHE A 1 103 ? 2.334 7.242 -1.354 1 94.94 103 PHE A N 1
ATOM 785 C CA . PHE A 1 103 ? 2.512 7.336 0.09 1 94.94 103 PHE A CA 1
ATOM 786 C C . PHE A 1 103 ? 2.471 5.957 0.733 1 94.94 103 PHE A C 1
ATOM 788 O O . PHE A 1 103 ? 2.896 5.785 1.878 1 94.94 103 PHE A O 1
ATOM 795 N N . SER A 1 104 ? 1.983 4.977 0.018 1 94.75 104 SER A N 1
ATOM 796 C CA . SER A 1 104 ? 1.938 3.609 0.526 1 94.75 104 SER A CA 1
ATOM 797 C C . SER A 1 104 ? 3.043 2.754 -0.087 1 94.75 104 SER A C 1
ATOM 799 O O . SER A 1 104 ? 3.059 1.534 0.086 1 94.75 104 SER A O 1
ATOM 801 N N . SER A 1 105 ? 3.916 3.373 -0.764 1 92.5 105 SER A N 1
ATOM 802 C CA . SER A 1 105 ? 4.918 2.652 -1.542 1 92.5 105 SER A CA 1
ATOM 803 C C . SER A 1 105 ? 6.129 2.297 -0.688 1 92.5 105 SER A C 1
ATOM 805 O O . SER A 1 105 ? 6.316 2.855 0.396 1 92.5 105 SER A O 1
ATOM 807 N N . MET A 1 106 ? 6.969 1.434 -1.235 1 93.69 106 MET A N 1
ATOM 808 C CA . MET A 1 106 ? 8.227 1.039 -0.618 1 93.69 106 MET A CA 1
ATOM 809 C C . MET A 1 106 ? 9.109 2.254 -0.356 1 93.69 106 MET A C 1
ATOM 811 O O . MET A 1 106 ? 9.641 2.418 0.745 1 93.69 106 MET A O 1
ATOM 815 N N . SER A 1 107 ? 9.258 3.076 -1.348 1 91.81 107 SER A N 1
ATOM 816 C CA . SER A 1 107 ? 10.18 4.207 -1.249 1 91.81 107 SER A CA 1
ATOM 817 C C . SER A 1 107 ? 9.758 5.164 -0.139 1 91.81 107 SER A C 1
ATOM 819 O O . SER A 1 107 ? 10.609 5.688 0.587 1 91.81 107 SER A O 1
ATOM 821 N N . PHE A 1 108 ? 8.5 5.387 -0.041 1 95.81 108 PHE A N 1
ATOM 822 C CA . PHE A 1 108 ? 8.039 6.324 0.976 1 95.81 108 PHE A CA 1
ATOM 823 C C . PHE A 1 108 ? 8.141 5.707 2.365 1 95.81 108 PHE A C 1
ATOM 825 O O . PHE A 1 108 ? 8.516 6.383 3.324 1 95.81 108 PHE A O 1
ATOM 832 N N . LEU A 1 109 ? 7.797 4.438 2.5 1 97.69 109 LEU A N 1
ATOM 833 C CA . LEU A 1 109 ? 7.949 3.762 3.783 1 97.69 109 LEU A CA 1
ATOM 834 C C . LEU A 1 109 ? 9.406 3.744 4.219 1 97.69 109 LEU A C 1
ATOM 836 O O . LEU A 1 109 ? 9.719 3.988 5.387 1 97.69 109 LEU A O 1
ATOM 840 N N . ASP A 1 110 ? 10.281 3.477 3.287 1 96.81 110 ASP A N 1
ATOM 841 C CA . ASP A 1 110 ? 11.703 3.516 3.598 1 96.81 110 ASP A CA 1
ATOM 842 C C . ASP A 1 110 ? 12.125 4.91 4.059 1 96.81 110 ASP A C 1
ATOM 844 O O . ASP A 1 110 ? 12.938 5.043 4.98 1 96.81 110 ASP A O 1
ATOM 848 N N . PHE A 1 111 ? 11.625 5.895 3.406 1 97.5 111 PHE A N 1
ATOM 849 C CA . PHE A 1 111 ? 11.875 7.281 3.787 1 97.5 111 PHE A CA 1
ATOM 850 C C . PHE A 1 111 ? 11.438 7.535 5.227 1 97.5 111 PHE A C 1
ATOM 852 O O . PHE A 1 111 ? 12.219 8.047 6.031 1 97.5 111 PHE A O 1
ATOM 859 N N . LEU A 1 112 ? 10.258 7.133 5.574 1 98.81 112 LEU A N 1
ATOM 860 C CA . LEU A 1 112 ? 9.727 7.371 6.91 1 98.81 112 LEU A CA 1
ATOM 861 C C . LEU A 1 112 ? 10.531 6.609 7.961 1 98.81 112 LEU A C 1
ATOM 863 O O . LEU A 1 112 ? 10.805 7.133 9.039 1 98.81 112 LEU A O 1
ATOM 867 N N . GLU A 1 113 ? 10.844 5.363 7.641 1 98.62 113 GLU A N 1
ATOM 868 C CA . GLU A 1 113 ? 11.617 4.57 8.594 1 98.62 113 GLU A CA 1
ATOM 869 C C . GLU A 1 113 ? 13 5.18 8.828 1 98.62 113 GLU A C 1
ATOM 871 O O . GLU A 1 113 ? 13.469 5.238 9.969 1 98.62 113 GLU A O 1
ATOM 876 N N . SER A 1 114 ? 13.57 5.621 7.75 1 98.44 114 SER A N 1
ATOM 877 C CA . SER A 1 114 ? 14.875 6.262 7.867 1 98.44 114 SER A CA 1
ATOM 878 C C . SER A 1 114 ? 14.781 7.578 8.633 1 98.44 114 SER A C 1
ATOM 880 O O . SER A 1 114 ? 15.664 7.902 9.43 1 98.44 114 SER A O 1
ATOM 882 N N . LEU A 1 115 ? 13.781 8.336 8.383 1 98.75 115 LEU A N 1
ATOM 883 C CA . LEU A 1 115 ? 13.578 9.648 8.992 1 98.75 115 LEU A CA 1
ATOM 884 C C . LEU A 1 115 ? 13.289 9.523 10.477 1 98.75 115 LEU A C 1
ATOM 886 O O . LEU A 1 115 ? 13.828 10.281 11.289 1 98.75 115 LEU A O 1
ATOM 890 N N . THR A 1 116 ? 12.508 8.516 10.922 1 98.81 116 THR A N 1
ATOM 891 C CA . THR A 1 116 ? 11.93 8.523 12.266 1 98.81 116 THR A CA 1
ATOM 892 C C . THR A 1 116 ? 12.602 7.473 13.148 1 98.81 116 THR A C 1
ATOM 894 O O . THR A 1 116 ? 12.5 7.527 14.375 1 98.81 116 THR A O 1
ATOM 897 N N . GLY A 1 117 ? 13.164 6.457 12.484 1 98.19 117 GLY A N 1
ATOM 898 C CA . GLY A 1 117 ? 13.734 5.336 13.227 1 98.19 117 GLY A CA 1
ATOM 899 C C . GLY A 1 117 ? 12.719 4.258 13.539 1 98.19 117 GLY A C 1
ATOM 900 O O . GLY A 1 117 ? 13.078 3.184 14.031 1 98.19 117 GLY A O 1
ATOM 901 N N . VAL A 1 118 ? 11.43 4.488 13.32 1 97.94 118 VAL A N 1
ATOM 902 C CA . VAL A 1 118 ? 10.422 3.445 13.492 1 97.94 118 VAL A CA 1
ATOM 903 C C . VAL A 1 118 ? 10.633 2.352 12.445 1 97.94 118 VAL A C 1
ATOM 905 O O . VAL A 1 118 ? 10.883 2.645 11.281 1 97.94 118 VAL A O 1
ATOM 908 N N . GLN A 1 119 ? 10.57 1.114 12.844 1 96.62 119 GLN A N 1
ATOM 909 C CA . GLN A 1 119 ? 10.766 -0.002 11.922 1 96.62 119 GLN A CA 1
ATOM 910 C C . GLN A 1 119 ? 9.477 -0.788 11.727 1 96.62 119 GLN A C 1
ATOM 912 O O . GLN A 1 119 ? 8.609 -0.793 12.602 1 96.62 119 GLN A O 1
ATOM 917 N N . GLY A 1 120 ? 9.328 -1.42 10.547 1 96.81 120 GLY A N 1
ATOM 918 C CA . GLY A 1 120 ? 8.188 -2.277 10.266 1 96.81 120 GLY A CA 1
ATOM 919 C C . GLY A 1 120 ? 6.914 -1.505 9.992 1 96.81 120 GLY A C 1
ATOM 920 O O . GLY A 1 120 ? 5.828 -1.926 10.391 1 96.81 120 GLY A O 1
ATOM 921 N N . LEU A 1 121 ? 7.055 -0.337 9.375 1 98.44 121 LEU A N 1
ATOM 922 C CA . LEU A 1 121 ? 5.891 0.505 9.125 1 98.44 121 LEU A CA 1
ATOM 923 C C . LEU A 1 121 ? 4.961 -0.146 8.109 1 98.44 121 LEU A C 1
ATOM 925 O O . LEU A 1 121 ? 5.418 -0.737 7.129 1 98.44 121 LEU A O 1
ATOM 929 N N . ILE A 1 122 ? 3.705 0.001 8.391 1 98.56 122 ILE A N 1
ATOM 930 C CA . ILE A 1 122 ? 2.629 -0.493 7.535 1 98.56 122 ILE A CA 1
ATOM 931 C C . ILE A 1 122 ? 1.701 0.659 7.156 1 98.56 122 ILE A C 1
ATOM 933 O O . ILE A 1 122 ? 1.189 1.364 8.031 1 98.56 122 ILE A O 1
ATOM 937 N N . ALA A 1 123 ? 1.531 0.876 5.875 1 98.25 123 ALA A N 1
ATOM 938 C CA . ALA A 1 123 ? 0.611 1.897 5.379 1 98.25 123 ALA A CA 1
ATOM 939 C C . ALA A 1 123 ? -0.832 1.405 5.426 1 98.25 123 ALA A C 1
ATOM 941 O O . ALA A 1 123 ? -1.083 0.22 5.66 1 98.25 123 ALA A O 1
ATOM 942 N N . ASP A 1 124 ? -1.743 2.291 5.312 1 97 124 ASP A N 1
ATOM 943 C CA . ASP A 1 124 ? -3.164 1.982 5.184 1 97 124 ASP A CA 1
ATOM 944 C C . ASP A 1 124 ? -3.682 2.352 3.795 1 97 124 ASP A C 1
ATOM 946 O O . ASP A 1 124 ? -3.998 3.514 3.533 1 97 124 ASP A O 1
ATOM 950 N N . PRO A 1 125 ? -3.85 1.388 2.994 1 93.88 125 PRO A N 1
ATOM 951 C CA . PRO A 1 125 ? -4.352 1.704 1.654 1 93.88 125 PRO A CA 1
ATOM 952 C C . PRO A 1 125 ? -5.801 2.182 1.663 1 93.88 125 PRO A C 1
ATOM 954 O O . PRO A 1 125 ? -6.285 2.709 0.659 1 93.88 125 PRO A O 1
ATOM 957 N N . HIS A 1 126 ? -6.496 2.008 2.744 1 94.44 126 HIS A N 1
ATOM 958 C CA . HIS A 1 126 ? -7.879 2.461 2.857 1 94.44 126 HIS A CA 1
ATOM 959 C C . HIS A 1 126 ? -7.949 3.91 3.324 1 94.44 126 HIS A C 1
ATOM 961 O O . HIS A 1 126 ? -9 4.551 3.225 1 94.44 126 HIS A O 1
ATOM 967 N N . PHE A 1 127 ? -6.871 4.363 3.857 1 95.38 127 PHE A N 1
ATOM 968 C CA . PHE A 1 127 ? -6.773 5.738 4.336 1 95.38 127 PHE A CA 1
ATOM 969 C C . PHE A 1 127 ? -7.906 6.059 5.301 1 95.38 127 PHE A C 1
ATOM 971 O O . PHE A 1 127 ? -8.547 7.105 5.191 1 95.38 127 PHE A O 1
ATOM 978 N N . ARG A 1 128 ? -8.188 5.113 6.195 1 91.94 128 ARG A N 1
ATOM 979 C CA . ARG A 1 128 ? -9.227 5.336 7.191 1 91.94 128 ARG A CA 1
ATOM 980 C C . ARG A 1 128 ? -8.898 6.539 8.07 1 91.94 128 ARG A C 1
ATOM 982 O O . ARG A 1 128 ? -7.883 6.535 8.773 1 91.94 128 ARG A O 1
ATOM 989 N N . GLY A 1 129 ? -9.75 7.512 8.023 1 91.5 129 GLY A N 1
ATOM 990 C CA . GLY A 1 129 ? -9.531 8.734 8.773 1 91.5 129 GLY A CA 1
ATOM 991 C C . GLY A 1 129 ? -8.531 9.672 8.125 1 91.5 129 GLY A C 1
ATOM 992 O O . GLY A 1 129 ? -8.266 10.766 8.625 1 91.5 129 GLY A O 1
ATOM 993 N N . ALA A 1 130 ? -7.934 9.281 7.109 1 95.56 130 ALA A N 1
ATOM 994 C CA . ALA A 1 130 ? -6.906 10.031 6.391 1 95.56 130 ALA A CA 1
ATOM 995 C C . ALA A 1 130 ? -7.383 10.398 4.988 1 95.56 130 ALA A C 1
ATOM 997 O O . ALA A 1 130 ? -8.539 10.789 4.797 1 95.56 130 ALA A O 1
ATOM 998 N N . GLY A 1 131 ? -6.535 10.43 4.078 1 95.06 131 GLY A N 1
ATOM 999 C CA . GLY A 1 131 ? -6.91 10.781 2.719 1 95.06 131 GLY A CA 1
ATOM 1000 C C . GLY A 1 131 ? -6.902 12.273 2.463 1 95.06 131 GLY A C 1
ATOM 1001 O O . GLY A 1 131 ? -5.969 12.969 2.863 1 95.06 131 GLY A O 1
ATOM 1002 N N . LEU A 1 132 ? -7.898 12.703 1.632 1 95.5 132 LEU A N 1
ATOM 1003 C CA . LEU A 1 132 ? -8.008 14.117 1.286 1 95.5 132 LEU A CA 1
ATOM 1004 C C . LEU A 1 132 ? -8.898 14.852 2.281 1 95.5 132 LEU A C 1
ATOM 1006 O O . LEU A 1 132 ? -9.977 14.375 2.631 1 95.5 132 LEU A O 1
ATOM 1010 N N . HIS A 1 133 ? -8.414 15.93 2.75 1 95.75 133 HIS A N 1
ATOM 1011 C CA . HIS A 1 133 ? -9.148 16.797 3.664 1 95.75 133 HIS A CA 1
ATOM 1012 C C . HIS A 1 133 ? -9.25 18.219 3.113 1 95.75 133 HIS A C 1
ATOM 1014 O O . HIS A 1 133 ? -8.297 18.734 2.535 1 95.75 133 HIS A O 1
ATOM 1020 N N . LEU A 1 134 ? -10.398 18.75 3.26 1 96.06 134 LEU A N 1
ATOM 1021 C CA . LEU A 1 134 ? -10.625 20.156 2.902 1 96.06 134 LEU A CA 1
ATOM 1022 C C . LEU A 1 134 ? -11.422 20.859 3.992 1 96.06 134 LEU A C 1
ATOM 1024 O O . LEU A 1 134 ? -12.547 20.484 4.297 1 96.06 134 LEU A O 1
ATOM 1028 N N . THR A 1 135 ? -10.844 21.797 4.621 1 96.88 135 THR A N 1
ATOM 1029 C CA . THR A 1 135 ? -11.547 22.656 5.574 1 96.88 135 THR A CA 1
ATOM 1030 C C . THR A 1 135 ? -11.93 23.984 4.934 1 96.88 135 THR A C 1
ATOM 1032 O O . THR A 1 135 ? -11.086 24.656 4.352 1 96.88 135 THR A 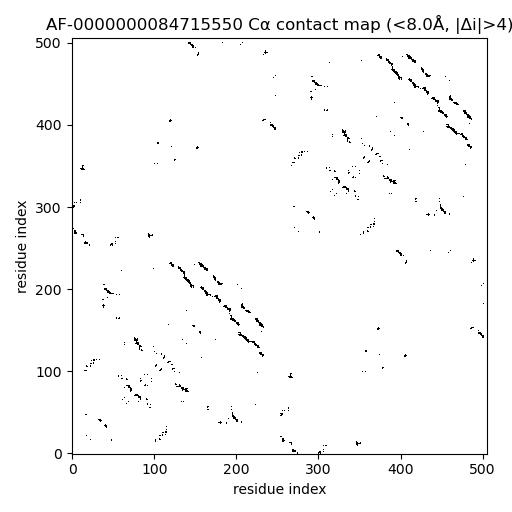O 1
ATOM 1035 N N . LEU A 1 136 ? -13.148 24.297 5.074 1 95.44 136 LEU A N 1
ATOM 1036 C CA . LEU A 1 136 ? -13.664 25.5 4.418 1 95.44 136 LEU A CA 1
ATOM 1037 C C . LEU A 1 136 ? -13.633 26.688 5.359 1 95.44 136 LEU A C 1
ATOM 1039 O O . LEU A 1 136 ? -13.305 26.547 6.543 1 95.44 136 LEU A O 1
ATOM 1043 N N . ARG A 1 137 ? -13.945 27.875 4.703 1 95.69 137 ARG A N 1
ATOM 1044 C CA . ARG A 1 137 ? -14.031 29.094 5.504 1 95.69 137 ARG A CA 1
ATOM 1045 C C . ARG A 1 137 ? -14.891 28.875 6.746 1 95.69 137 ARG A C 1
ATOM 1047 O O . ARG A 1 137 ? -15.938 28.234 6.676 1 95.69 137 ARG A O 1
ATOM 1054 N N . GLY A 1 138 ? -14.383 29.406 7.852 1 95.62 138 GLY A N 1
ATOM 1055 C CA . GLY A 1 138 ? -15.102 29.281 9.109 1 95.62 138 GLY A CA 1
ATOM 1056 C C . GLY A 1 138 ? -14.875 27.938 9.789 1 95.62 138 GLY A C 1
ATOM 1057 O O . GLY A 1 138 ? -15.211 27.781 10.969 1 95.62 138 GLY A O 1
ATOM 1058 N N . GLY A 1 139 ? -14.289 27.062 9.062 1 95.69 139 GLY A N 1
ATOM 1059 C CA . GLY A 1 139 ? -14.062 25.734 9.609 1 95.69 139 GLY A CA 1
ATOM 1060 C C . GLY A 1 139 ? -12.82 25.641 10.469 1 95.69 139 GLY A C 1
ATOM 1061 O O . GLY A 1 139 ? -12 26.562 10.492 1 95.69 139 GLY A O 1
ATOM 1062 N N . HIS A 1 140 ? -12.727 24.562 11.258 1 95.31 140 HIS A N 1
ATOM 1063 C CA . HIS A 1 140 ? -11.586 24.312 12.133 1 95.31 140 HIS A CA 1
ATOM 1064 C C . HIS A 1 140 ? -11.516 22.844 12.531 1 95.31 140 HIS A C 1
ATOM 1066 O O . HIS A 1 140 ? -12.43 22.062 12.242 1 95.31 140 HIS A O 1
ATOM 1072 N N . LEU A 1 141 ? -10.43 22.438 13.047 1 96.12 141 LEU A N 1
ATOM 1073 C CA . LEU A 1 141 ? -10.211 21.172 13.727 1 96.12 141 LEU A CA 1
ATOM 1074 C C . LEU A 1 141 ? -9.664 21.391 15.133 1 96.12 141 LEU A C 1
ATOM 1076 O O . LEU A 1 141 ? -8.523 21.812 15.297 1 96.12 141 LEU A O 1
ATOM 1080 N N . ALA A 1 142 ? -10.453 21 16.078 1 95.69 142 ALA A N 1
ATOM 1081 C CA . ALA A 1 142 ? -10.094 21.234 17.484 1 95.69 142 ALA A CA 1
ATOM 1082 C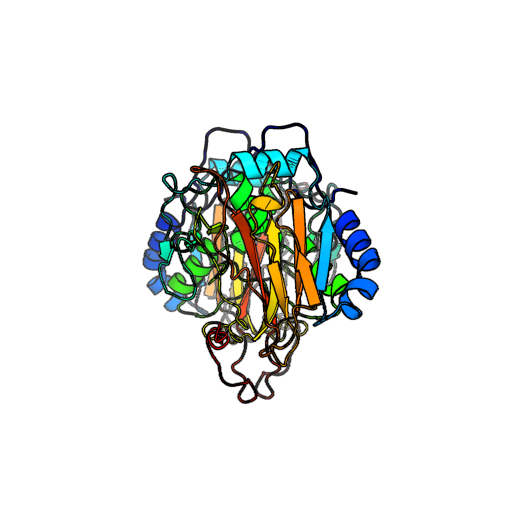 C . ALA A 1 142 ? -8.859 20.438 17.859 1 95.69 142 ALA A C 1
ATOM 1084 O O . ALA A 1 142 ? -8.547 19.422 17.234 1 95.69 142 ALA A O 1
ATOM 1085 N N . LEU A 1 143 ? -8.18 20.922 18.891 1 96.94 143 LEU A N 1
ATOM 1086 C CA . LEU A 1 143 ? -7.031 20.172 19.391 1 96.94 143 LEU A CA 1
ATOM 1087 C C . LEU A 1 143 ? -7.441 18.766 19.812 1 96.94 143 LEU A C 1
ATOM 1089 O O . LEU A 1 143 ? -8.445 18.594 20.5 1 96.94 143 LEU A O 1
ATOM 1093 N N . HIS A 1 144 ? -6.633 17.844 19.391 1 97.5 144 HIS A N 1
ATOM 1094 C CA . HIS A 1 144 ? -6.918 16.453 19.688 1 97.5 144 HIS A CA 1
ATOM 1095 C C . HIS A 1 144 ? -5.652 15.602 19.609 1 97.5 144 HIS A C 1
ATOM 1097 O O . HIS A 1 144 ? -4.652 16.016 19.031 1 97.5 144 HIS A O 1
ATOM 1103 N N . ALA A 1 145 ? -5.668 14.516 20.312 1 97.44 145 ALA A N 1
ATOM 1104 C CA . ALA A 1 145 ? -4.754 13.406 20.078 1 97.44 145 ALA A CA 1
ATOM 1105 C C . ALA A 1 145 ? -5.438 12.297 19.266 1 97.44 145 ALA A C 1
ATOM 1107 O O . ALA A 1 145 ? -6.598 11.969 19.516 1 97.44 145 ALA A O 1
ATOM 1108 N N . ASP A 1 146 ? -4.789 11.75 18.359 1 96.81 146 ASP A N 1
ATOM 1109 C CA . ASP A 1 146 ? -5.383 10.859 17.359 1 96.81 146 ASP A CA 1
ATOM 1110 C C . ASP A 1 146 ? -5.703 9.492 17.984 1 96.81 146 ASP A C 1
ATOM 1112 O O . ASP A 1 146 ? -5.172 9.141 19.031 1 96.81 146 ASP A O 1
ATOM 1116 N N . PHE A 1 147 ? -6.598 8.742 17.266 1 96.56 147 PHE A N 1
ATOM 1117 C CA . PHE A 1 147 ? -6.859 7.352 17.625 1 96.56 147 PHE A CA 1
ATOM 1118 C C . PHE A 1 147 ? -5.574 6.531 17.578 1 96.56 147 PHE A C 1
ATOM 1120 O O . PHE A 1 147 ? -4.668 6.836 16.797 1 96.56 147 PHE A O 1
ATOM 1127 N N . ASN A 1 148 ? -5.59 5.426 18.359 1 95.94 148 ASN A N 1
ATOM 1128 C CA . ASN A 1 148 ? -4.281 4.812 18.562 1 95.94 148 ASN A CA 1
ATOM 1129 C C . ASN A 1 148 ? -4.172 3.463 17.859 1 95.94 148 ASN A C 1
ATOM 1131 O O . ASN A 1 148 ? -3.08 2.91 17.734 1 95.94 148 ASN A O 1
ATOM 1135 N N . ARG A 1 149 ? -5.301 2.926 17.375 1 94.88 149 ARG A N 1
ATOM 1136 C CA . ARG A 1 149 ? -5.238 1.566 16.844 1 94.88 149 ARG A CA 1
ATOM 1137 C C . ARG A 1 149 ? -6.051 1.441 15.562 1 94.88 149 ARG A C 1
ATOM 1139 O O . ARG A 1 149 ? -7.066 2.115 15.398 1 94.88 149 ARG A O 1
ATOM 1146 N N . ASP A 1 150 ? -5.551 0.7 14.664 1 95.5 150 ASP A N 1
ATOM 1147 C CA . ASP A 1 150 ? -6.371 0.069 13.633 1 95.5 150 ASP A CA 1
ATOM 1148 C C . ASP A 1 150 ? -6.898 -1.284 14.102 1 95.5 150 ASP A C 1
ATOM 1150 O O . ASP A 1 150 ? -6.223 -2.305 13.961 1 95.5 150 ASP A O 1
ATOM 1154 N N . ARG A 1 151 ? -8.047 -1.285 14.609 1 91.31 151 ARG A N 1
ATOM 1155 C CA . ARG A 1 151 ? -8.594 -2.479 15.242 1 91.31 151 ARG A CA 1
ATOM 1156 C C . ARG A 1 151 ? -8.844 -3.578 14.211 1 91.31 151 ARG A C 1
ATOM 1158 O O . ARG A 1 151 ? -8.664 -4.762 14.5 1 91.31 151 ARG A O 1
ATOM 1165 N N . TYR A 1 152 ? -9.242 -3.186 13.125 1 93.25 152 TYR A N 1
ATOM 1166 C CA . TYR A 1 152 ? -9.586 -4.156 12.094 1 93.25 152 TYR A CA 1
ATOM 1167 C C . TYR A 1 152 ? -8.367 -4.965 11.68 1 93.25 152 TYR A C 1
ATOM 1169 O O . TYR A 1 152 ? -8.453 -6.18 11.484 1 93.25 152 TYR A O 1
ATOM 1177 N N . ARG A 1 153 ? -7.164 -4.371 11.594 1 95.88 153 ARG A N 1
ATOM 1178 C CA . ARG A 1 153 ? -5.953 -5.059 11.148 1 95.88 153 ARG A CA 1
ATOM 1179 C C . ARG A 1 153 ? -5.059 -5.402 12.336 1 95.88 153 ARG A C 1
ATOM 1181 O O . ARG A 1 153 ? -4.004 -6.02 12.164 1 95.88 153 ARG A O 1
ATOM 1188 N N . GLY A 1 154 ? -5.465 -4.988 13.461 1 93.19 154 GLY A N 1
ATOM 1189 C CA . GLY A 1 154 ? -4.699 -5.305 14.656 1 93.19 154 GLY A CA 1
ATOM 1190 C C . GLY A 1 154 ? -3.377 -4.562 14.734 1 93.19 154 GLY A C 1
ATOM 1191 O O . GLY A 1 154 ? -2.35 -5.148 15.078 1 93.19 154 GLY A O 1
ATOM 1192 N N . LEU A 1 155 ? -3.389 -3.252 14.391 1 96.31 155 LEU A N 1
ATOM 1193 C CA . LEU A 1 155 ? -2.15 -2.486 14.297 1 96.31 155 LEU A CA 1
ATOM 1194 C C . LEU A 1 155 ? -2.184 -1.288 15.242 1 96.31 155 LEU A C 1
ATOM 1196 O O . LEU A 1 155 ? -3.26 -0.825 15.625 1 96.31 155 LEU A O 1
ATOM 1200 N N . SER A 1 156 ? -1.041 -0.787 15.57 1 95.81 156 SER A N 1
ATOM 1201 C CA . SER A 1 156 ? -0.887 0.421 16.375 1 95.81 156 SER A CA 1
ATOM 1202 C C . SER A 1 156 ? -0.428 1.599 15.516 1 95.81 156 SER A C 1
ATOM 1204 O O . SER A 1 156 ? 0.539 1.483 14.766 1 95.81 156 SER A O 1
ATOM 1206 N N . ARG A 1 157 ? -1.094 2.666 15.727 1 97.12 157 ARG A N 1
ATOM 1207 C CA . ARG A 1 157 ? -0.744 3.863 14.969 1 97.12 157 ARG A CA 1
ATOM 1208 C C . ARG A 1 157 ? 0.593 4.434 15.43 1 97.12 157 ARG A C 1
ATOM 1210 O O . ARG A 1 157 ? 0.879 4.465 16.625 1 97.12 157 ARG A O 1
ATOM 1217 N N . ARG A 1 158 ? 1.453 4.953 14.438 1 98.19 158 ARG A N 1
ATOM 1218 C CA . ARG A 1 158 ? 2.793 5.406 14.789 1 98.19 158 ARG A CA 1
ATOM 1219 C C . ARG A 1 158 ? 3.059 6.805 14.242 1 98.19 158 ARG A C 1
ATOM 1221 O O . ARG A 1 158 ? 3.748 7.605 14.883 1 98.19 158 ARG A O 1
ATOM 1228 N N . LEU A 1 159 ? 2.586 7.074 13.039 1 98.88 159 LEU A N 1
ATOM 1229 C CA . LEU A 1 159 ? 2.951 8.32 12.383 1 98.88 159 LEU A CA 1
ATOM 1230 C C . LEU A 1 159 ? 1.747 8.938 11.672 1 98.88 159 LEU A C 1
ATOM 1232 O O . LEU A 1 159 ? 0.876 8.211 11.18 1 98.88 159 LEU A O 1
ATOM 1236 N N . THR A 1 160 ? 1.736 10.18 11.594 1 98.62 160 THR A N 1
ATOM 1237 C CA . THR A 1 160 ? 0.854 10.969 10.742 1 98.62 160 THR A CA 1
ATOM 1238 C C . THR A 1 160 ? 1.662 11.781 9.734 1 98.62 160 THR A C 1
ATOM 1240 O O . THR A 1 160 ? 2.643 12.438 10.102 1 98.62 160 THR A O 1
ATOM 1243 N N . VAL A 1 161 ? 1.27 11.703 8.531 1 98.81 161 VAL A N 1
ATOM 1244 C CA . VAL A 1 161 ? 1.845 12.523 7.473 1 98.81 161 VAL A CA 1
ATOM 1245 C C . VAL A 1 161 ? 0.777 13.461 6.906 1 98.81 161 VAL A C 1
ATOM 1247 O O . VAL A 1 161 ? -0.344 13.031 6.625 1 98.81 161 VAL A O 1
ATOM 1250 N N . LEU A 1 162 ? 1.105 14.719 6.789 1 98.75 162 LEU A N 1
ATOM 1251 C CA . LEU A 1 162 ? 0.271 15.719 6.133 1 98.75 162 LEU A CA 1
ATOM 1252 C C . LEU A 1 162 ? 1.026 16.391 4.992 1 98.75 162 LEU A C 1
ATOM 1254 O O . LEU A 1 162 ? 2.182 16.781 5.156 1 98.75 162 LEU A O 1
ATOM 1258 N N . TYR A 1 163 ? 0.45 16.453 3.875 1 98.62 163 TYR A N 1
ATOM 1259 C CA . TYR A 1 163 ? 0.968 17.203 2.732 1 98.62 163 TYR A CA 1
ATOM 1260 C C . TYR A 1 163 ? -0.016 18.281 2.291 1 98.62 163 TYR A C 1
ATOM 1262 O O . TYR A 1 163 ? -1.146 17.969 1.901 1 98.62 163 TYR A O 1
ATOM 1270 N N . TYR A 1 164 ? 0.45 19.516 2.307 1 98.69 164 TYR A N 1
ATOM 1271 C CA . TYR A 1 164 ? -0.462 20.641 2.084 1 98.69 164 TYR A CA 1
ATOM 1272 C C . TYR A 1 164 ? -0.417 21.094 0.632 1 98.69 164 TYR A C 1
ATOM 1274 O O . TYR A 1 164 ? 0.658 21.172 0.032 1 98.69 164 TYR A O 1
ATOM 1282 N N . LEU A 1 165 ? -1.542 21.375 0.123 1 98 165 LEU A N 1
ATOM 1283 C CA . LEU A 1 165 ? -1.726 21.812 -1.258 1 98 165 LEU A CA 1
ATOM 1284 C C . LEU A 1 165 ? -2.496 23.125 -1.316 1 98 165 LEU A C 1
ATOM 1286 O O . LEU A 1 165 ? -3.566 23.203 -1.925 1 98 165 LEU A O 1
ATOM 1290 N N . ASN A 1 166 ? -1.911 24.141 -0.789 1 98.44 166 ASN A N 1
ATOM 1291 C CA . ASN A 1 166 ? -2.574 25.438 -0.698 1 98.44 166 ASN A CA 1
ATOM 1292 C C . ASN A 1 166 ? -1.737 26.547 -1.335 1 98.44 166 ASN A C 1
ATOM 1294 O O . ASN A 1 166 ? -0.999 27.25 -0.643 1 98.44 166 ASN A O 1
ATOM 1298 N N . PRO A 1 167 ? -1.903 26.812 -2.6 1 97.62 167 PRO A N 1
ATOM 1299 C CA . PRO A 1 167 ? -1.131 27.875 -3.234 1 97.62 167 PRO A CA 1
ATOM 1300 C C . PRO A 1 167 ? -1.494 29.266 -2.701 1 97.62 167 PRO A C 1
ATOM 1302 O O . PRO A 1 167 ? -2.67 29.547 -2.455 1 97.62 167 PRO A O 1
ATOM 1305 N N . ASP A 1 168 ? -0.462 30.109 -2.428 1 97.38 168 ASP A N 1
ATOM 1306 C CA . ASP A 1 168 ? -0.622 31.516 -2.066 1 97.38 168 ASP A CA 1
ATOM 1307 C C . ASP A 1 168 ? -1.438 31.672 -0.785 1 97.38 168 ASP A C 1
ATOM 1309 O O . ASP A 1 168 ? -2.316 32.531 -0.699 1 97.38 168 ASP A O 1
ATOM 1313 N N . TRP A 1 169 ? -1.211 30.781 0.096 1 98.44 169 TRP A N 1
ATOM 1314 C CA . TRP A 1 169 ? -1.919 30.875 1.367 1 98.44 169 TRP A CA 1
ATOM 1315 C C . TRP A 1 169 ? -1.422 32.094 2.172 1 98.44 169 TRP A C 1
ATOM 1317 O O . TRP A 1 169 ? -0.215 32.25 2.359 1 98.44 169 TRP A O 1
ATOM 1327 N N . GLU A 1 170 ? -2.301 32.875 2.711 1 98.06 170 GLU A N 1
ATOM 1328 C CA . GLU A 1 170 ? -1.937 34.062 3.477 1 98.06 170 GLU A CA 1
ATOM 1329 C C . GLU A 1 170 ? -2.01 33.781 4.977 1 98.06 170 GLU A C 1
ATOM 1331 O O . GLU A 1 170 ? -2.938 33.125 5.449 1 98.06 170 GLU A O 1
ATOM 1336 N N . PRO A 1 171 ? -1.05 34.344 5.664 1 98 171 PRO A N 1
ATOM 1337 C CA . PRO A 1 171 ? -1.059 34.125 7.117 1 98 171 PRO A CA 1
ATOM 1338 C C . PRO A 1 171 ? -2.359 34.594 7.77 1 98 171 PRO A C 1
ATOM 1340 O O . PRO A 1 171 ? -2.844 33.969 8.711 1 98 171 PRO A O 1
ATOM 1343 N N . ALA A 1 172 ? -2.965 35.625 7.297 1 98.12 172 ALA A N 1
ATOM 1344 C CA . ALA A 1 172 ? -4.176 36.188 7.879 1 98.12 172 ALA A CA 1
ATOM 1345 C C . ALA A 1 172 ? -5.352 35.219 7.766 1 98.12 172 ALA A C 1
ATOM 1347 O O . ALA A 1 172 ? -6.363 35.375 8.445 1 98.12 172 ALA A O 1
ATOM 1348 N N . TRP A 1 173 ? -5.246 34.25 6.875 1 98.44 173 TRP A N 1
ATOM 1349 C CA . TRP A 1 173 ? -6.336 33.281 6.688 1 98.44 173 TRP A CA 1
ATOM 1350 C C . TRP A 1 173 ? -6.32 32.219 7.777 1 98.44 173 TRP A C 1
ATOM 1352 O O . TRP A 1 173 ? -7.285 31.469 7.93 1 98.44 173 TRP A O 1
ATOM 1362 N N . GLY A 1 174 ? -5.25 32.156 8.57 1 98.38 174 GLY A N 1
ATOM 1363 C CA . GLY A 1 174 ? -5.148 31.172 9.617 1 98.38 174 GLY A CA 1
ATOM 1364 C C . GLY A 1 174 ? -4.941 29.766 9.086 1 98.38 174 GLY A C 1
ATOM 1365 O O . GLY A 1 174 ? -4.367 29.578 8.008 1 98.38 174 GLY A O 1
ATOM 1366 N N . GLY A 1 175 ? -5.242 28.812 9.938 1 98.19 175 GLY A N 1
ATOM 1367 C CA . GLY A 1 175 ? -5.199 27.438 9.5 1 98.19 175 GLY A CA 1
ATOM 1368 C C . GLY A 1 175 ? -3.893 26.734 9.844 1 98.19 175 GLY A C 1
ATOM 1369 O O . GLY A 1 175 ? -3.654 25.609 9.422 1 98.19 175 GLY A O 1
ATOM 1370 N N . ASP A 1 176 ? -3.049 27.375 10.625 1 98.81 176 ASP A N 1
ATOM 1371 C CA . ASP A 1 176 ? -1.816 26.719 11.055 1 98.81 176 ASP A CA 1
ATOM 1372 C C . ASP A 1 176 ? -2.117 25.438 11.828 1 98.81 176 ASP A C 1
ATOM 1374 O O . ASP A 1 176 ? -3.021 25.406 12.664 1 98.81 176 ASP A O 1
ATOM 1378 N N . LEU A 1 177 ? -1.373 24.422 11.477 1 98.88 177 LEU A N 1
ATOM 1379 C CA . LEU A 1 177 ? -1.333 23.281 12.391 1 98.88 177 LEU A CA 1
ATOM 1380 C C . LEU A 1 177 ? -0.617 23.656 13.68 1 98.88 177 LEU A C 1
ATOM 1382 O O . LEU A 1 177 ? 0.552 24.047 13.664 1 98.88 177 LEU A O 1
ATOM 1386 N N . GLU A 1 178 ? -1.309 23.531 14.719 1 98.75 178 GLU A N 1
ATOM 1387 C CA . GLU A 1 178 ? -0.729 23.828 16.031 1 98.75 178 GLU A CA 1
ATOM 1388 C C . GLU A 1 178 ? -0.353 22.547 16.766 1 98.75 178 GLU A C 1
ATOM 1390 O O . GLU A 1 178 ? -1.158 21.625 16.875 1 98.75 178 GLU A O 1
ATOM 1395 N N . LEU A 1 179 ? 0.852 22.516 17.266 1 98.81 179 LEU A N 1
ATOM 1396 C CA . LEU A 1 179 ? 1.318 21.422 18.125 1 98.81 179 LEU A CA 1
ATOM 1397 C C . LEU A 1 179 ? 1.511 21.922 19.562 1 98.81 179 LEU A C 1
ATOM 1399 O O . LEU A 1 179 ? 2.258 22.859 19.797 1 98.81 179 LEU A O 1
ATOM 1403 N N . TRP A 1 180 ? 0.812 21.234 20.484 1 98.56 180 TRP A N 1
ATOM 1404 C CA . TRP A 1 180 ? 0.784 21.688 21.875 1 98.56 180 TRP A CA 1
ATOM 1405 C C . TRP A 1 180 ? 1.497 20.688 22.781 1 98.56 180 TRP A C 1
ATOM 1407 O O . TRP A 1 180 ? 1.601 19.5 22.453 1 98.56 180 TRP A O 1
ATOM 1417 N N . ASN A 1 181 ? 2.021 21.203 23.906 1 97.81 181 ASN A N 1
ATOM 1418 C CA . ASN A 1 181 ? 2.66 20.312 24.859 1 97.81 181 ASN A CA 1
ATOM 1419 C C . ASN A 1 181 ? 1.642 19.391 25.547 1 97.81 181 ASN A C 1
ATOM 1421 O O . ASN A 1 181 ? 0.434 19.594 25.406 1 97.81 181 ASN A O 1
ATOM 1425 N N . ALA A 1 182 ? 2.117 18.438 26.266 1 97.06 182 ALA A N 1
ATOM 1426 C CA . ALA A 1 182 ? 1.294 17.375 26.844 1 97.06 182 ALA A CA 1
ATOM 1427 C C . ALA A 1 182 ? 0.283 17.953 27.828 1 97.06 182 ALA A C 1
ATOM 1429 O O . ALA A 1 182 ? -0.829 17.438 27.953 1 97.06 182 ALA A O 1
ATOM 1430 N N . GLU A 1 183 ? 0.64 19.047 28.453 1 95.56 183 GLU A N 1
ATOM 1431 C CA . GLU A 1 183 ? -0.203 19.641 29.484 1 95.56 183 GLU A CA 1
ATOM 1432 C C . GLU A 1 183 ? -1.278 20.531 28.875 1 95.56 183 GLU A C 1
ATOM 1434 O O . GLU A 1 183 ? -2.137 21.062 29.594 1 95.56 183 GLU A O 1
ATOM 1439 N N . LEU A 1 184 ? -1.186 20.734 27.641 1 95.81 184 LEU A N 1
ATOM 1440 C CA . LEU A 1 184 ? -2.135 21.578 26.922 1 95.81 184 LEU A CA 1
ATOM 1441 C C . LEU A 1 184 ? -2.055 23.016 27.406 1 95.81 184 LEU A C 1
ATOM 1443 O O . LEU A 1 184 ? -3.051 23.734 27.375 1 95.81 184 LEU A O 1
ATOM 1447 N N . SER A 1 185 ? -0.927 23.438 27.797 1 95.5 185 SER A N 1
ATOM 1448 C CA . SER A 1 185 ? -0.783 24.781 28.344 1 95.5 185 SER A CA 1
ATOM 1449 C C . SER A 1 185 ? -0.152 25.734 27.328 1 95.5 185 SER A C 1
ATOM 1451 O O . SER A 1 185 ? -0.315 26.953 27.422 1 95.5 185 SER A O 1
ATOM 1453 N N . ARG A 1 186 ? 0.527 25.156 26.344 1 96.69 186 ARG A N 1
ATOM 1454 C CA . ARG A 1 186 ? 1.247 26.031 25.422 1 96.69 186 ARG A CA 1
ATOM 1455 C C . ARG A 1 186 ? 1.335 25.391 24.031 1 96.69 186 ARG A C 1
ATOM 1457 O O . ARG A 1 186 ? 1.644 24.203 23.906 1 96.69 186 ARG A O 1
ATOM 1464 N N . CYS A 1 187 ? 1.031 26.25 23.078 1 97.88 187 CYS A N 1
ATOM 1465 C CA . CYS A 1 187 ? 1.348 25.891 21.703 1 97.88 187 CYS A CA 1
ATOM 1466 C C . CYS A 1 187 ? 2.834 26.062 21.422 1 97.88 187 CYS A C 1
ATOM 1468 O O . CYS A 1 187 ? 3.342 27.188 21.422 1 97.88 187 CYS A O 1
ATOM 1470 N N . GLU A 1 188 ? 3.547 25.016 21.094 1 98.56 188 GLU A N 1
ATOM 1471 C CA . GLU A 1 188 ? 5 25.109 20.984 1 98.56 188 GLU A CA 1
ATOM 1472 C C . GLU A 1 188 ? 5.438 25.219 19.531 1 98.56 188 GLU A C 1
ATOM 1474 O O . GLU A 1 188 ? 6.566 25.625 19.25 1 98.56 188 GLU A O 1
ATOM 1479 N N . THR A 1 189 ? 4.617 24.812 18.656 1 98.62 189 THR A N 1
ATOM 1480 C CA . THR A 1 189 ? 4.938 24.906 17.234 1 98.62 189 THR A CA 1
ATOM 1481 C C . THR A 1 189 ? 3.693 25.234 16.422 1 98.62 189 THR A C 1
ATOM 1483 O O . THR A 1 189 ? 2.617 24.688 16.672 1 98.62 189 THR A O 1
ATOM 1486 N N . ARG A 1 190 ? 3.805 26.125 15.492 1 98.69 190 ARG A N 1
ATOM 1487 C CA . ARG A 1 190 ? 2.791 26.453 14.5 1 98.69 190 ARG A CA 1
ATOM 1488 C C . ARG A 1 190 ? 3.328 26.25 13.086 1 98.69 190 ARG A C 1
ATOM 1490 O O . ARG A 1 190 ? 4.426 26.703 12.758 1 98.69 190 ARG A O 1
ATOM 1497 N N . ILE A 1 191 ? 2.59 25.547 12.273 1 98.88 191 ILE A N 1
ATOM 1498 C CA . ILE A 1 191 ? 3.008 25.219 10.914 1 98.88 191 ILE A CA 1
ATOM 1499 C C . ILE A 1 191 ? 1.951 25.688 9.922 1 98.88 191 ILE A C 1
ATOM 1501 O O . ILE A 1 191 ? 0.852 25.141 9.859 1 98.88 191 ILE A O 1
ATOM 1505 N N . ALA A 1 192 ? 2.326 26.703 9.109 1 98.88 192 ALA A N 1
ATOM 1506 C CA . ALA A 1 192 ? 1.399 27.188 8.094 1 98.88 192 ALA A CA 1
ATOM 1507 C C . ALA A 1 192 ? 1.134 26.109 7.035 1 98.88 192 ALA A C 1
ATOM 1509 O O . ALA A 1 192 ? 2.045 25.391 6.645 1 98.88 192 ALA A O 1
ATOM 1510 N N . PRO A 1 193 ? -0.117 26 6.574 1 98.81 193 PRO A N 1
ATOM 1511 C CA . PRO A 1 193 ? -0.452 24.969 5.586 1 98.81 193 PRO A CA 1
ATOM 1512 C C . PRO A 1 193 ? -0.074 25.375 4.16 1 98.81 193 PRO A C 1
ATOM 1514 O O . PRO A 1 193 ? -0.933 25.406 3.277 1 98.81 193 PRO A O 1
ATOM 1517 N N . LEU A 1 194 ? 1.183 25.5 3.846 1 98.69 194 LEU A N 1
ATOM 1518 C CA . LEU A 1 194 ? 1.67 26.047 2.586 1 98.69 194 LEU A CA 1
ATOM 1519 C C . LEU A 1 194 ? 1.733 24.969 1.51 1 98.69 194 LEU A C 1
ATOM 1521 O O . LEU A 1 194 ? 1.876 23.781 1.82 1 98.69 194 LEU A O 1
ATOM 1525 N N . LEU A 1 195 ? 1.708 25.5 0.296 1 98.19 195 LEU A N 1
ATOM 1526 C CA . LEU A 1 195 ? 1.851 24.594 -0.848 1 98.19 195 LEU A CA 1
ATOM 1527 C C . LEU A 1 195 ? 3.172 23.844 -0.781 1 98.19 195 LEU A C 1
ATOM 1529 O O . LEU A 1 195 ? 4.227 24.438 -0.567 1 98.19 195 LEU A O 1
ATOM 1533 N N . ASP A 1 196 ? 3.088 22.516 -0.969 1 96.69 196 ASP A N 1
ATOM 1534 C CA . ASP A 1 196 ? 4.25 21.641 -1.15 1 96.69 196 ASP A CA 1
ATOM 1535 C C . ASP A 1 196 ? 5.027 21.484 0.154 1 96.69 196 ASP A C 1
ATOM 1537 O O . ASP A 1 196 ? 6.238 21.266 0.137 1 96.69 196 ASP A O 1
ATOM 1541 N N . ARG A 1 197 ? 4.344 21.656 1.235 1 98.44 197 ARG A N 1
ATOM 1542 C CA . ARG A 1 197 ? 4.922 21.406 2.551 1 98.44 197 ARG A CA 1
ATOM 1543 C C . ARG A 1 197 ? 4.488 20.047 3.088 1 98.44 197 ARG A C 1
ATOM 1545 O O . ARG A 1 197 ? 3.291 19.75 3.156 1 98.44 197 ARG A O 1
ATOM 1552 N N . LEU A 1 198 ? 5.453 19.188 3.447 1 98.56 198 LEU A N 1
ATOM 1553 C CA . LEU A 1 198 ? 5.219 17.906 4.082 1 98.56 198 LEU A CA 1
ATOM 1554 C C . LEU A 1 198 ? 5.508 17.969 5.578 1 98.56 198 LEU A C 1
ATOM 1556 O O . LEU A 1 198 ? 6.543 18.484 5.992 1 98.56 198 LEU A O 1
ATOM 1560 N N . VAL A 1 199 ? 4.57 17.484 6.348 1 98.88 199 VAL A N 1
ATOM 1561 C CA . VAL A 1 199 ? 4.766 17.344 7.785 1 98.88 199 VAL A CA 1
ATOM 1562 C C . VAL A 1 199 ? 4.703 15.875 8.188 1 98.88 199 VAL A C 1
ATOM 1564 O O . VAL A 1 199 ? 3.795 15.156 7.773 1 98.88 199 VAL A O 1
ATOM 1567 N N . VAL A 1 200 ? 5.66 15.406 8.906 1 98.94 200 VAL A N 1
ATOM 1568 C CA . VAL A 1 200 ? 5.66 14.086 9.531 1 98.94 200 VAL A CA 1
ATOM 1569 C C . VAL A 1 200 ? 5.703 14.234 11.055 1 98.94 200 VAL A C 1
ATOM 1571 O O . VAL A 1 200 ? 6.578 14.922 11.594 1 98.94 200 VAL A O 1
ATOM 1574 N N . MET A 1 201 ? 4.809 13.625 11.734 1 98.81 201 MET A N 1
ATOM 1575 C CA . MET A 1 201 ? 4.797 13.758 13.188 1 98.81 201 MET A CA 1
ATOM 1576 C C . MET A 1 201 ? 4.547 12.406 13.852 1 98.81 201 MET A C 1
ATOM 1578 O O . MET A 1 201 ? 3.797 11.586 13.328 1 98.81 201 MET A O 1
ATOM 1582 N N . ALA A 1 202 ? 5.109 12.234 14.977 1 98.81 202 ALA A N 1
ATOM 1583 C CA . ALA A 1 202 ? 4.918 11.031 15.781 1 98.81 202 ALA A CA 1
ATOM 1584 C C . ALA A 1 202 ? 3.51 10.984 16.375 1 98.81 202 ALA A C 1
ATOM 1586 O O . ALA A 1 202 ? 2.9 12.031 16.609 1 98.81 202 ALA A O 1
ATOM 1587 N N . HIS A 1 203 ? 3.074 9.812 16.578 1 97.56 203 HIS A N 1
ATOM 1588 C CA . HIS A 1 203 ? 1.806 9.609 17.266 1 97.56 203 HIS A CA 1
ATOM 1589 C C . HIS A 1 203 ? 2.01 9.492 18.766 1 97.56 203 HIS A C 1
ATOM 1591 O O . HIS A 1 203 ? 3.002 8.914 19.219 1 97.56 203 HIS A O 1
ATOM 1597 N N . GLY A 1 204 ? 1.028 9.898 19.453 1 97.06 204 GLY A N 1
ATOM 1598 C CA . GLY A 1 204 ? 0.941 9.742 20.891 1 97.06 204 GLY A CA 1
ATOM 1599 C C . GLY A 1 204 ? -0.39 10.195 21.469 1 97.06 204 GLY A C 1
ATOM 1600 O O . GLY A 1 204 ? -1.028 11.102 20.922 1 97.06 204 GLY A O 1
ATOM 1601 N N . ASP A 1 205 ? -0.721 9.648 22.594 1 96.44 205 ASP A N 1
ATOM 1602 C CA . ASP A 1 205 ? -2.018 9.938 23.188 1 96.44 205 ASP A CA 1
ATOM 1603 C C . ASP A 1 205 ? -2.033 11.336 23.797 1 96.44 205 ASP A C 1
ATOM 1605 O O . ASP A 1 205 ? -3.096 11.852 24.156 1 96.44 205 ASP A O 1
ATOM 1609 N N . ASP A 1 206 ? -0.878 11.93 23.875 1 96.81 206 ASP A N 1
ATOM 1610 C CA . ASP A 1 206 ? -0.802 13.297 24.375 1 96.81 206 ASP A CA 1
ATOM 1611 C C . ASP A 1 206 ? -0.176 14.234 23.344 1 96.81 206 ASP A C 1
ATOM 1613 O O . ASP A 1 206 ? 0.325 15.305 23.688 1 96.81 206 ASP A O 1
ATOM 1617 N N . HIS A 1 207 ? -0.04 13.781 22.156 1 98.19 207 HIS A N 1
ATOM 1618 C CA . HIS A 1 207 ? 0.475 14.617 21.078 1 98.19 207 HIS A CA 1
ATOM 1619 C C . HIS A 1 207 ? -0.628 15.484 20.484 1 98.19 207 HIS A C 1
ATOM 1621 O O . HIS A 1 207 ? -1.121 15.203 19.391 1 98.19 207 HIS A O 1
ATOM 1627 N N . TRP A 1 208 ? -0.913 16.531 21.172 1 98.12 208 TRP A N 1
ATOM 1628 C CA . TRP A 1 208 ? -2.033 17.406 20.859 1 98.12 208 TRP A CA 1
ATOM 1629 C C . TRP A 1 208 ? -1.742 18.234 19.609 1 98.12 208 TRP A C 1
ATOM 1631 O O . TRP A 1 208 ? -0.711 18.906 19.531 1 98.12 208 TRP A O 1
ATOM 1641 N N . HIS A 1 209 ? -2.65 18.219 18.641 1 98.69 209 HIS A N 1
ATOM 1642 C CA . HIS A 1 209 ? -2.5 19.016 17.438 1 98.69 209 HIS A CA 1
ATOM 1643 C C . HIS A 1 209 ? -3.855 19.359 16.828 1 98.69 209 HIS A C 1
ATOM 1645 O O . HIS A 1 209 ? -4.859 18.719 17.141 1 98.69 209 HIS A O 1
ATOM 1651 N N . GLY A 1 210 ? -3.955 20.312 16.094 1 97.75 210 GLY A N 1
ATOM 1652 C CA . GLY A 1 210 ? -5.129 20.797 15.383 1 97.75 210 GLY A CA 1
ATOM 1653 C C . GLY A 1 210 ? -4.945 22.172 14.789 1 97.75 210 GLY A C 1
ATOM 1654 O O . GLY A 1 210 ? -3.82 22.672 14.711 1 97.75 210 GLY A O 1
ATOM 1655 N N . HIS A 1 211 ? -5.945 22.672 14.172 1 97.88 211 HIS A N 1
ATOM 1656 C CA . HIS A 1 211 ? -6.059 24.078 13.789 1 97.88 211 HIS A CA 1
ATOM 1657 C C . HIS A 1 211 ? -7.371 24.688 14.281 1 97.88 211 HIS A C 1
ATOM 1659 O O . HIS A 1 211 ? -8.312 24.844 13.508 1 97.88 211 HIS A O 1
ATOM 1665 N N . PRO A 1 212 ? -7.352 25.062 15.539 1 95.94 212 PRO A N 1
ATOM 1666 C CA . PRO A 1 212 ? -8.594 25.25 16.297 1 95.94 212 PRO A CA 1
ATOM 1667 C C . PRO A 1 212 ? -9.305 26.547 15.977 1 95.94 212 PRO A C 1
ATOM 1669 O O . PRO A 1 212 ? -10.477 26.719 16.328 1 95.94 212 PRO A O 1
ATOM 1672 N N . SER A 1 213 ? -8.695 27.484 15.383 1 95.81 213 SER A N 1
ATOM 1673 C CA . SER A 1 213 ? -9.336 28.766 15.07 1 95.81 213 SER A CA 1
ATOM 1674 C C . SER A 1 213 ? -10.031 28.703 13.711 1 95.81 213 SER A C 1
ATOM 1676 O O . SER A 1 213 ? -9.508 28.141 12.758 1 95.81 213 SER A O 1
ATOM 1678 N N . PRO A 1 214 ? -11.195 29.312 13.633 1 96.38 214 PRO A N 1
ATOM 1679 C CA . PRO A 1 214 ? -11.898 29.328 12.344 1 96.38 214 PRO A CA 1
ATOM 1680 C C . PRO A 1 214 ? -11.086 29.984 11.234 1 96.38 214 PRO A C 1
ATOM 1682 O O . PRO A 1 214 ? -10.453 31.016 11.453 1 96.38 214 PRO A O 1
ATOM 1685 N N . LEU A 1 215 ? -11.172 29.406 10.039 1 97.75 215 LEU A N 1
ATOM 1686 C CA . LEU A 1 215 ? -10.438 29.938 8.898 1 97.75 215 LEU A CA 1
ATOM 1687 C C . LEU A 1 215 ? -11.062 31.234 8.398 1 97.75 215 LEU A C 1
ATOM 1689 O O . LEU A 1 215 ? -12.281 31.375 8.383 1 97.75 215 LEU A O 1
ATOM 1693 N N . ALA A 1 216 ? -10.203 32.062 7.957 1 98.19 216 ALA A N 1
ATOM 1694 C CA . ALA A 1 216 ? -10.672 33.344 7.418 1 98.19 216 ALA A CA 1
ATOM 1695 C C . ALA A 1 216 ? -10.336 33.469 5.934 1 98.19 216 ALA A C 1
ATOM 1697 O O . ALA A 1 216 ? -10.219 34.562 5.406 1 98.19 216 ALA A O 1
ATOM 1698 N N . CYS A 1 217 ? -10.102 32.375 5.285 1 96.94 217 CYS A N 1
ATOM 1699 C CA . CYS A 1 217 ? -9.812 32.406 3.854 1 96.94 217 CYS A CA 1
ATOM 1700 C C . CYS A 1 217 ? -11.023 32.875 3.059 1 96.94 217 CYS A C 1
ATOM 1702 O O . CYS A 1 217 ? -12.148 32.875 3.57 1 96.94 217 CYS A O 1
ATOM 1704 N N . PRO A 1 218 ? -10.805 33.312 1.847 1 96.38 218 PRO A N 1
ATOM 1705 C CA . PRO A 1 218 ? -11.938 33.75 1.03 1 96.38 218 PRO A CA 1
ATOM 1706 C C . PRO A 1 218 ? -12.891 32.594 0.696 1 96.38 218 PRO A C 1
ATOM 1708 O O . PRO A 1 218 ? -12.5 31.438 0.767 1 96.38 218 PRO A O 1
ATOM 1711 N N . GLU A 1 219 ? -14.094 33 0.312 1 92.38 219 GLU A N 1
ATOM 1712 C CA . GLU A 1 219 ? -15.047 32.031 -0.163 1 92.38 219 GLU A CA 1
ATOM 1713 C C . GLU A 1 219 ? -14.508 31.266 -1.375 1 92.38 219 GLU A C 1
ATOM 1715 O O . GLU A 1 219 ? -13.883 31.859 -2.252 1 92.38 219 GLU A O 1
ATOM 1720 N N . GLY A 1 220 ? -14.688 30.016 -1.378 1 89.81 220 GLY A N 1
ATOM 1721 C CA . GLY A 1 220 ? -14.211 29.203 -2.484 1 89.81 220 GLY A CA 1
ATOM 1722 C C . GLY A 1 220 ? -12.844 28.594 -2.232 1 89.81 220 GLY A C 1
ATOM 1723 O O . GLY A 1 220 ? -12.438 27.656 -2.914 1 89.81 220 GLY A O 1
ATOM 1724 N N . ARG A 1 221 ? -12.172 29.234 -1.298 1 93.62 221 ARG A N 1
ATOM 1725 C CA . ARG A 1 221 ? -10.883 28.672 -0.896 1 93.62 221 ARG A CA 1
ATOM 1726 C C . ARG A 1 221 ? -11.039 27.75 0.306 1 93.62 221 ARG A C 1
ATOM 1728 O O . ARG A 1 221 ? -12.008 27.859 1.06 1 93.62 221 ARG A O 1
ATOM 1735 N N . GLY A 1 222 ? -10.164 26.766 0.394 1 96.12 222 GLY A N 1
ATOM 1736 C CA . GLY A 1 222 ? -10.117 25.875 1.536 1 96.12 222 GLY A CA 1
ATOM 1737 C C . GLY A 1 222 ? -8.719 25.391 1.865 1 96.12 222 GLY A C 1
ATOM 1738 O O . GLY A 1 222 ? -7.809 25.5 1.045 1 96.12 222 GLY A O 1
ATOM 1739 N N . ARG A 1 223 ? -8.57 24.969 3.068 1 98.25 223 ARG A N 1
ATOM 1740 C CA . ARG A 1 223 ? -7.328 24.375 3.539 1 98.25 223 ARG A CA 1
ATOM 1741 C C . ARG A 1 223 ? -7.242 22.906 3.125 1 98.25 223 ARG A C 1
ATOM 1743 O O . ARG A 1 223 ? -7.871 22.047 3.738 1 98.25 223 ARG A O 1
ATOM 1750 N N . ALA A 1 224 ? -6.457 22.688 2.078 1 97.94 224 ALA A N 1
ATOM 1751 C CA . ALA A 1 224 ? -6.371 21.359 1.479 1 97.94 224 ALA A CA 1
ATOM 1752 C C . ALA A 1 224 ? -5.148 20.594 1.993 1 97.94 224 ALA A C 1
ATOM 1754 O O . ALA A 1 224 ? -4.047 21.141 2.039 1 97.94 224 ALA A O 1
ATOM 1755 N N . ALA A 1 225 ? -5.387 19.344 2.387 1 98.06 225 ALA A N 1
ATOM 1756 C CA . ALA A 1 225 ? -4.301 18.484 2.846 1 98.06 225 ALA A CA 1
ATOM 1757 C C . ALA A 1 225 ? -4.52 17.047 2.406 1 98.06 225 ALA A C 1
ATOM 1759 O O . ALA A 1 225 ? -5.66 16.578 2.309 1 98.06 225 ALA A O 1
ATOM 1760 N N . VAL A 1 226 ? -3.486 16.406 2.08 1 97.5 226 VAL A N 1
ATOM 1761 C CA . VAL A 1 226 ? -3.443 14.953 1.946 1 97.5 226 VAL A CA 1
ATOM 1762 C C . VAL A 1 226 ? -2.865 14.336 3.217 1 97.5 226 VAL A C 1
ATOM 1764 O O . VAL A 1 226 ? -1.762 14.688 3.641 1 97.5 226 VAL A O 1
ATOM 1767 N N . ALA A 1 227 ? -3.605 13.461 3.832 1 97.81 227 ALA A N 1
ATOM 1768 C CA . ALA A 1 227 ? -3.184 12.836 5.086 1 97.81 227 ALA A CA 1
ATOM 1769 C C . ALA A 1 227 ? -2.969 11.336 4.91 1 97.81 227 ALA A C 1
ATOM 1771 O O . ALA A 1 227 ? -3.725 10.68 4.195 1 97.81 227 ALA A O 1
ATOM 1772 N N . ALA A 1 228 ? -2.002 10.797 5.512 1 98.19 228 ALA A N 1
ATOM 1773 C CA . ALA A 1 228 ? -1.727 9.367 5.555 1 98.19 228 ALA A CA 1
ATOM 1774 C C . ALA A 1 228 ? -1.23 8.938 6.934 1 98.19 228 ALA A C 1
ATOM 1776 O O . ALA A 1 228 ? -0.442 9.656 7.562 1 98.19 228 ALA A O 1
ATOM 1777 N N . TYR A 1 229 ? -1.71 7.812 7.352 1 98.44 229 TYR A N 1
ATOM 1778 C CA . TYR A 1 229 ? -1.32 7.27 8.648 1 98.44 229 TYR A CA 1
ATOM 1779 C C . TYR A 1 229 ? -0.536 5.973 8.484 1 98.44 229 TYR A C 1
ATOM 1781 O O . TYR A 1 229 ? -0.764 5.219 7.535 1 98.44 229 TYR A O 1
ATOM 1789 N N . PHE A 1 230 ? 0.341 5.73 9.406 1 98.81 230 PHE A N 1
ATOM 1790 C CA . PHE A 1 230 ? 1.207 4.559 9.344 1 98.81 230 PHE A CA 1
ATOM 1791 C C . PHE A 1 230 ? 1.23 3.832 10.688 1 98.81 230 PHE A C 1
ATOM 1793 O O . PHE A 1 230 ? 1.104 4.461 11.742 1 98.81 230 PHE A O 1
ATOM 1800 N N . TYR A 1 231 ? 1.401 2.582 10.609 1 98.25 231 TYR A N 1
ATOM 1801 C CA . TYR A 1 231 ? 1.175 1.694 11.75 1 98.25 231 TYR A CA 1
ATOM 1802 C C . TYR A 1 231 ? 2.307 0.683 11.883 1 98.25 231 TYR A C 1
ATOM 1804 O O . TYR A 1 231 ? 3.154 0.569 10.992 1 98.25 231 TYR A O 1
ATOM 1812 N N . THR A 1 232 ? 2.336 -0.013 13 1 96.94 232 THR A N 1
ATOM 1813 C CA . THR A 1 232 ? 3.135 -1.219 13.195 1 96.94 232 THR A CA 1
ATOM 1814 C C . THR A 1 232 ? 2.299 -2.324 13.836 1 96.94 232 THR A C 1
ATOM 1816 O O . THR A 1 232 ? 1.278 -2.049 14.469 1 96.94 232 THR A O 1
ATOM 1819 N N . ALA A 1 233 ? 2.703 -3.52 13.523 1 94.81 233 ALA A N 1
ATOM 1820 C CA . ALA A 1 233 ? 2.113 -4.656 14.227 1 94.81 233 ALA A CA 1
ATOM 1821 C C . ALA A 1 233 ? 2.781 -4.871 15.586 1 94.81 233 ALA A C 1
ATOM 1823 O O . ALA A 1 233 ? 3.963 -4.562 15.758 1 94.81 233 ALA A O 1
ATOM 1824 N N . GLN A 1 234 ? 2.008 -5.316 16.469 1 82.75 234 GLN A N 1
ATOM 1825 C CA . GLN A 1 234 ? 2.588 -5.652 17.766 1 82.75 234 GLN A CA 1
ATOM 1826 C C . GLN A 1 234 ? 3.145 -7.07 17.766 1 82.75 234 GLN A C 1
ATOM 1828 O O . GLN A 1 234 ? 2.557 -7.977 17.172 1 82.75 234 GLN A O 1
ATOM 1833 N N . ALA A 1 235 ? 4.262 -7.145 18.406 1 74.06 235 ALA A N 1
ATOM 1834 C CA . ALA A 1 235 ? 4.801 -8.492 18.562 1 74.06 235 ALA A CA 1
ATOM 1835 C C . ALA A 1 235 ? 3.848 -9.367 19.375 1 74.06 235 ALA A C 1
ATOM 1837 O O . ALA A 1 235 ? 3.25 -8.906 20.359 1 74.06 235 ALA A O 1
ATOM 1838 N N . SER A 1 236 ? 3.586 -10.422 18.781 1 75.88 236 SER A N 1
ATOM 1839 C CA . SER A 1 236 ? 2.744 -11.367 19.5 1 75.88 236 SER A CA 1
ATOM 1840 C C . SER A 1 236 ? 3.553 -12.555 20.016 1 75.88 236 SER A C 1
ATOM 1842 O O . SER A 1 236 ? 4.277 -13.195 19.234 1 75.88 236 SER A O 1
ATOM 1844 N N . SER A 1 237 ? 3.463 -12.805 21.266 1 74.62 237 SER A N 1
ATOM 1845 C CA . SER A 1 237 ? 4.109 -13.984 21.844 1 74.62 237 SER A CA 1
ATOM 1846 C C . SER A 1 237 ? 3.461 -15.266 21.344 1 74.62 237 SER A C 1
ATOM 1848 O O . SER A 1 237 ? 4.051 -16.344 21.438 1 74.62 237 SER A O 1
ATOM 1850 N N . ASP A 1 238 ? 2.307 -15.242 20.734 1 76.56 238 ASP A N 1
ATOM 1851 C CA . ASP A 1 238 ? 1.555 -16.406 20.281 1 76.56 238 ASP A CA 1
ATOM 1852 C C . ASP A 1 238 ? 1.828 -16.688 18.812 1 76.56 238 ASP A C 1
ATOM 1854 O O . ASP A 1 238 ? 1.322 -17.672 18.25 1 76.56 238 ASP A O 1
ATOM 1858 N N . ALA A 1 239 ? 2.688 -15.883 18.281 1 80.5 239 ALA A N 1
ATOM 1859 C CA . ALA A 1 239 ? 2.951 -16.094 16.859 1 80.5 239 ALA A CA 1
ATOM 1860 C C . ALA A 1 239 ? 3.771 -17.359 16.625 1 80.5 239 ALA A C 1
ATOM 1862 O O . ALA A 1 239 ? 4.684 -17.656 17.406 1 80.5 239 ALA A O 1
ATOM 1863 N N . PRO A 1 240 ? 3.396 -18.109 15.586 1 83.56 240 PRO A N 1
ATOM 1864 C CA . PRO A 1 240 ? 4.219 -19.281 15.297 1 83.56 240 PRO A CA 1
ATOM 1865 C C . PRO A 1 240 ? 5.672 -18.922 14.992 1 83.56 240 PRO A C 1
ATOM 1867 O O . PRO A 1 240 ? 5.965 -17.781 14.609 1 83.56 240 PRO A O 1
ATOM 1870 N N . ASP A 1 241 ? 6.508 -19.953 15.148 1 89.44 241 ASP A N 1
ATOM 1871 C CA . ASP A 1 241 ? 7.91 -19.734 14.805 1 89.44 241 ASP A CA 1
ATOM 1872 C C . ASP A 1 241 ? 8.07 -19.438 13.32 1 89.44 241 ASP A C 1
ATOM 1874 O O . ASP A 1 241 ? 7.43 -20.062 12.477 1 89.44 241 ASP A O 1
ATOM 1878 N N . ALA A 1 242 ? 8.844 -18.5 13.125 1 91.44 242 ALA A N 1
ATOM 1879 C CA . ALA A 1 242 ? 9.102 -18.125 11.734 1 91.44 242 ALA A CA 1
ATOM 1880 C C . ALA A 1 242 ? 9.961 -19.188 11.039 1 91.44 242 ALA A C 1
ATOM 1882 O O . ALA A 1 242 ? 10.883 -19.734 11.641 1 91.44 242 ALA A O 1
ATOM 1883 N N . HIS A 1 243 ? 9.656 -19.422 9.773 1 94.06 243 HIS A N 1
ATOM 1884 C CA . HIS A 1 243 ? 10.477 -20.297 8.945 1 94.06 243 HIS A CA 1
ATOM 1885 C C . HIS A 1 243 ? 10.477 -19.828 7.492 1 94.06 243 HIS A C 1
ATOM 1887 O O . HIS A 1 243 ? 9.586 -19.094 7.07 1 94.06 243 HIS A O 1
ATOM 1893 N N . GLY A 1 244 ? 11.555 -20.234 6.762 1 93.56 244 GLY A N 1
ATOM 1894 C CA . GLY A 1 244 ? 11.609 -20.031 5.324 1 93.56 244 GLY A CA 1
ATOM 1895 C C . GLY A 1 244 ? 10.82 -21.062 4.539 1 93.56 244 GLY A C 1
ATOM 1896 O O . GLY A 1 244 ? 10 -21.781 5.109 1 93.56 244 GLY A O 1
ATOM 1897 N N . ALA A 1 245 ? 11.031 -21.016 3.201 1 92.88 245 ALA A N 1
ATOM 1898 C CA . ALA A 1 245 ? 10.367 -22.016 2.369 1 92.88 245 ALA A CA 1
ATOM 1899 C C . ALA A 1 245 ? 10.711 -23.422 2.834 1 92.88 245 ALA A C 1
ATOM 1901 O O . ALA A 1 245 ? 11.859 -23.719 3.166 1 92.88 245 ALA A O 1
ATOM 1902 N N . ILE A 1 246 ? 9.742 -24.266 2.879 1 94.69 246 ILE A N 1
ATOM 1903 C CA . ILE A 1 246 ? 9.93 -25.703 3.117 1 94.69 246 ILE A CA 1
ATOM 1904 C C . ILE A 1 246 ? 9.938 -26.453 1.787 1 94.69 246 ILE A C 1
ATOM 1906 O O . ILE A 1 246 ? 8.93 -26.484 1.085 1 94.69 246 ILE A O 1
ATOM 1910 N N . TRP A 1 247 ? 11.039 -27.047 1.463 1 94.5 247 TRP A N 1
ATOM 1911 C CA . TRP A 1 247 ? 11.172 -27.719 0.172 1 94.5 247 TRP A CA 1
ATOM 1912 C C . TRP A 1 247 ? 10.766 -29.188 0.269 1 94.5 247 TRP A C 1
ATOM 1914 O O . TRP A 1 247 ? 11.117 -29.859 1.231 1 94.5 247 TRP A O 1
ATOM 1924 N N . ALA A 1 248 ? 10.008 -29.578 -0.724 1 92.38 248 ALA A N 1
ATOM 1925 C CA . ALA A 1 248 ? 9.656 -31 -0.774 1 92.38 248 ALA A CA 1
ATOM 1926 C C . ALA A 1 248 ? 10.883 -31.875 -1.023 1 92.38 248 ALA A C 1
ATOM 1928 O O . ALA A 1 248 ? 11.766 -31.5 -1.803 1 92.38 248 ALA A O 1
ATOM 1929 N N . PRO A 1 249 ? 10.867 -32.969 -0.36 1 85.62 249 PRO A N 1
ATOM 1930 C CA . PRO A 1 249 ? 12 -33.875 -0.603 1 85.62 249 PRO A CA 1
ATOM 1931 C C . PRO A 1 249 ? 12.07 -34.344 -2.053 1 85.62 249 PRO A C 1
ATOM 1933 O O . PRO A 1 249 ? 11.047 -34.469 -2.729 1 85.62 249 PRO A O 1
ATOM 1936 N N . ALA A 1 250 ? 13.352 -34.562 -2.529 1 75.19 250 ALA A N 1
ATOM 1937 C CA . ALA A 1 250 ? 13.57 -35.031 -3.891 1 75.19 250 ALA A CA 1
ATOM 1938 C C . ALA A 1 250 ? 12.844 -36.344 -4.129 1 75.19 250 ALA A C 1
ATOM 1940 O O . ALA A 1 250 ? 12.844 -37.219 -3.266 1 75.19 250 ALA A O 1
ATOM 1941 N N . ARG A 1 251 ? 11.875 -36.344 -5.113 1 63.5 251 ARG A N 1
ATOM 1942 C CA . ARG A 1 251 ? 11.188 -37.562 -5.426 1 63.5 251 ARG A CA 1
ATOM 1943 C C . ARG A 1 251 ? 12.133 -38.562 -6.086 1 63.5 251 ARG A C 1
ATOM 1945 O O . ARG A 1 251 ? 12.945 -38.188 -6.93 1 63.5 251 ARG A O 1
ATOM 1952 N N . SER A 1 252 ? 12.492 -39.5 -5.293 1 49.44 252 SER A N 1
ATOM 1953 C CA . SER A 1 252 ? 13.273 -40.562 -5.91 1 49.44 252 SER A CA 1
ATOM 1954 C C . SER A 1 252 ? 12.664 -41 -7.234 1 49.44 252 SER A C 1
ATOM 1956 O O . SER A 1 252 ? 11.453 -41.219 -7.32 1 49.44 252 SER A O 1
ATOM 1958 N N . SER A 1 253 ? 13.258 -40.594 -8.367 1 41.88 253 SER A N 1
ATOM 1959 C CA . SER A 1 253 ? 12.891 -41.281 -9.602 1 41.88 253 SER A CA 1
ATOM 1960 C C . SER A 1 253 ? 12.703 -42.781 -9.367 1 41.88 253 SER A C 1
ATOM 1962 O O . SER A 1 253 ? 13.375 -43.375 -8.516 1 41.88 253 SER A O 1
ATOM 1964 N N . MET B 1 1 ? 15.578 20.344 -2.365 1 40.75 1 MET B N 1
ATOM 1965 C CA . MET B 1 1 ? 15.586 19.516 -3.566 1 40.75 1 MET B CA 1
ATOM 1966 C C . MET B 1 1 ? 14.328 18.656 -3.639 1 40.75 1 MET B C 1
ATOM 1968 O O . MET B 1 1 ? 13.961 18 -2.658 1 40.75 1 MET B O 1
ATOM 1972 N N . SER B 1 2 ? 13.547 18.828 -4.691 1 50.84 2 SER B N 1
ATOM 1973 C CA . SER B 1 2 ? 12.305 18.109 -4.918 1 50.84 2 SER B CA 1
ATOM 1974 C C . SER B 1 2 ? 12.555 16.625 -5.145 1 50.84 2 SER B C 1
ATOM 1976 O O . SER B 1 2 ? 13.602 16.25 -5.676 1 50.84 2 SER B O 1
ATOM 1978 N N . VAL B 1 3 ? 11.805 15.766 -4.555 1 49.75 3 VAL B N 1
ATOM 1979 C CA . VAL B 1 3 ? 11.977 14.32 -4.676 1 49.75 3 VAL B CA 1
ATOM 1980 C C . VAL B 1 3 ? 11.289 13.82 -5.949 1 49.75 3 VAL B C 1
ATOM 1982 O O . VAL B 1 3 ? 11.32 12.633 -6.254 1 49.75 3 VAL B O 1
ATOM 1985 N N . ALA B 1 4 ? 10.547 14.703 -6.715 1 46.34 4 ALA B N 1
ATOM 1986 C CA . ALA B 1 4 ? 9.711 14.266 -7.824 1 46.34 4 ALA B CA 1
ATOM 1987 C C . ALA B 1 4 ? 10.547 13.969 -9.062 1 46.34 4 ALA B C 1
ATOM 1989 O O . ALA B 1 4 ? 11.547 14.641 -9.32 1 46.34 4 ALA B O 1
ATOM 1990 N N . THR B 1 5 ? 10.32 12.812 -9.836 1 42.78 5 THR B N 1
ATOM 1991 C CA . THR B 1 5 ? 10.898 12.492 -11.141 1 42.78 5 THR B CA 1
ATOM 1992 C C . THR B 1 5 ? 10 13.008 -12.258 1 42.78 5 THR B C 1
ATOM 1994 O O . THR B 1 5 ? 8.805 12.711 -12.297 1 42.78 5 THR B O 1
ATOM 1997 N N . PHE B 1 6 ? 9.938 14.336 -12.5 1 41.41 6 PHE B N 1
ATOM 1998 C CA . PHE B 1 6 ? 8.945 14.898 -13.40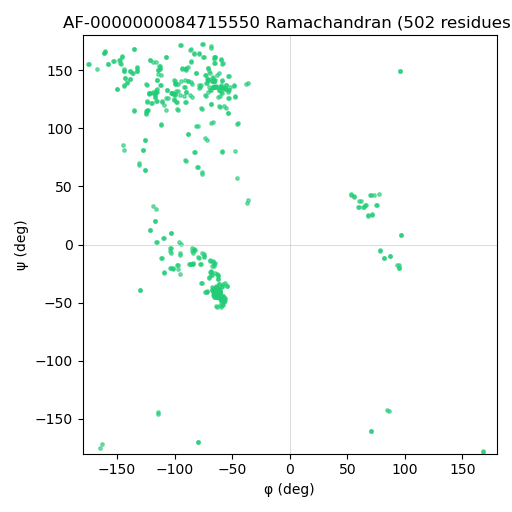6 1 41.41 6 PHE B CA 1
ATOM 1999 C C . PHE B 1 6 ? 9.273 14.562 -14.852 1 41.41 6 PHE B C 1
ATOM 2001 O O . PHE B 1 6 ? 10.375 14.852 -15.32 1 41.41 6 PHE B O 1
ATOM 2008 N N . GLU B 1 7 ? 8.773 13.453 -15.352 1 40.97 7 GLU B N 1
ATOM 2009 C CA . GLU B 1 7 ? 8.828 13.422 -16.812 1 40.97 7 GLU B CA 1
ATOM 2010 C C . GLU B 1 7 ? 7.828 14.391 -17.422 1 40.97 7 GLU B C 1
ATOM 2012 O O . GLU B 1 7 ? 6.789 14.672 -16.828 1 40.97 7 GLU B O 1
ATOM 2017 N N . GLU B 1 8 ? 8.188 15.227 -18.359 1 43.44 8 GLU B N 1
ATOM 2018 C CA . GLU B 1 8 ? 7.602 16.281 -19.188 1 43.44 8 GLU B CA 1
ATOM 2019 C C . GLU B 1 8 ? 6.262 15.844 -19.766 1 43.44 8 GLU B C 1
ATOM 2021 O O . GLU B 1 8 ? 6.199 14.867 -20.516 1 43.44 8 GLU B O 1
ATOM 2026 N N . GLY B 1 9 ? 5.121 15.406 -19 1 44.09 9 GLY B N 1
ATOM 2027 C CA . GLY B 1 9 ? 3.754 15.289 -19.469 1 44.09 9 GLY B CA 1
ATOM 2028 C C . GLY B 1 9 ? 2.721 15.656 -18.422 1 44.09 9 GLY B C 1
ATOM 2029 O O . GLY B 1 9 ? 3.066 15.938 -17.281 1 44.09 9 GLY B O 1
ATOM 2030 N N . PRO B 1 10 ? 1.552 16.156 -19.031 1 42.22 10 PRO B N 1
ATOM 2031 C CA . PRO B 1 10 ? 0.473 16.484 -18.094 1 42.22 10 PRO B CA 1
ATOM 2032 C C . PRO B 1 10 ? 0.393 15.516 -16.922 1 42.22 10 PRO B C 1
ATOM 2034 O O . PRO B 1 10 ? 0.862 14.383 -17.016 1 42.22 10 PRO B O 1
ATOM 2037 N N . LEU B 1 11 ? 0.155 16.188 -15.789 1 44.69 11 LEU B N 1
ATOM 2038 C CA . LEU B 1 11 ? -0.163 15.383 -14.609 1 44.69 11 LEU B CA 1
ATOM 2039 C C . LEU B 1 11 ? -1.01 14.172 -14.984 1 44.69 11 LEU B C 1
ATOM 2041 O O . LEU B 1 11 ? -2.24 14.258 -15.023 1 44.69 11 LEU B O 1
ATOM 2045 N N . SER B 1 12 ? -0.813 13.523 -16.172 1 47.06 12 SER B N 1
ATOM 2046 C CA . SER B 1 12 ? -1.632 12.352 -16.469 1 47.06 12 SER B CA 1
ATOM 2047 C C . SER B 1 12 ? -1.451 11.266 -15.414 1 47.06 12 SER B C 1
ATOM 2049 O O . SER B 1 12 ? -0.332 10.812 -15.172 1 47.06 12 SER B O 1
ATOM 2051 N N . GLY B 1 13 ? -2.172 11.484 -14.32 1 47.53 13 GLY B N 1
ATOM 2052 C CA . GLY B 1 13 ? -2.15 10.328 -13.445 1 47.53 13 GLY B CA 1
ATOM 2053 C C . GLY B 1 13 ? -2.535 9.039 -14.156 1 47.53 13 GLY B C 1
ATOM 2054 O O . GLY B 1 13 ? -3.162 9.07 -15.219 1 47.53 13 GLY B O 1
ATOM 2055 N N . PRO B 1 14 ? -1.881 7.996 -13.969 1 47.47 14 PRO B N 1
ATOM 2056 C CA . PRO B 1 14 ? -2.23 6.734 -14.625 1 47.47 14 PRO B CA 1
ATOM 2057 C C . PRO B 1 14 ? -3.719 6.406 -14.516 1 47.47 14 PRO B C 1
ATOM 2059 O O . PRO B 1 14 ? -4.387 6.855 -13.586 1 47.47 14 PRO B O 1
ATOM 2062 N N . SER B 1 15 ? -4.281 6.148 -15.641 1 57.47 15 SER B N 1
ATOM 2063 C CA . SER B 1 15 ? -5.559 5.457 -15.5 1 57.47 15 SER B CA 1
ATOM 2064 C C . SER B 1 15 ? -5.418 4.199 -14.648 1 57.47 15 SER B C 1
ATOM 2066 O O . SER B 1 15 ? -4.488 3.412 -14.852 1 57.47 15 SER B O 1
ATOM 2068 N N . PHE B 1 16 ? -6.004 4.168 -13.508 1 73.44 16 PHE B N 1
ATOM 2069 C CA . PHE B 1 16 ? -6.047 2.971 -12.68 1 73.44 16 PHE B CA 1
ATOM 2070 C C . PHE B 1 16 ? -6.66 1.805 -13.445 1 73.44 16 PHE B C 1
ATOM 2072 O O . PHE B 1 16 ? -7.621 1.985 -14.195 1 73.44 16 PHE B O 1
ATOM 2079 N N . PHE B 1 17 ? -6.027 0.692 -13.344 1 76.81 17 PHE B N 1
ATOM 2080 C CA . PHE B 1 17 ? -6.406 -0.489 -14.109 1 76.81 17 PHE B CA 1
ATOM 2081 C C . PHE B 1 17 ? -7.641 -1.15 -13.5 1 76.81 17 PHE B C 1
ATOM 2083 O O . PHE B 1 17 ? -8.484 -1.686 -14.227 1 76.81 17 PHE B O 1
ATOM 2090 N N . LEU B 1 18 ? -7.785 -1.088 -12.18 1 84.88 18 LEU B N 1
ATOM 2091 C CA . LEU B 1 18 ? -8.727 -1.97 -11.508 1 84.88 18 LEU B CA 1
ATOM 2092 C C . LEU B 1 18 ? -10.016 -1.228 -11.164 1 84.88 18 LEU B C 1
ATOM 2094 O O . LEU B 1 18 ? -9.977 -0.149 -10.57 1 84.88 18 LEU B O 1
ATOM 2098 N N . SER B 1 19 ? -11.086 -1.828 -11.539 1 84 19 SER B N 1
ATOM 2099 C CA . SER B 1 19 ? -12.406 -1.349 -11.156 1 84 19 SER B CA 1
ATOM 2100 C C . SER B 1 19 ? -12.867 -1.985 -9.852 1 84 19 SER B C 1
ATOM 2102 O O . SER B 1 19 ? -13.031 -3.205 -9.773 1 84 19 SER B O 1
ATOM 2104 N N . ARG B 1 20 ? -13.156 -1.154 -8.922 1 87.19 20 ARG B N 1
ATOM 2105 C CA . ARG B 1 20 ? -13.594 -1.642 -7.613 1 87.19 20 ARG B CA 1
ATOM 2106 C C . ARG B 1 20 ? -14.859 -2.48 -7.734 1 87.19 20 ARG B C 1
ATOM 2108 O O . ARG B 1 20 ? -14.953 -3.559 -7.141 1 87.19 20 ARG B O 1
ATOM 2115 N N . THR B 1 21 ? -15.797 -1.952 -8.508 1 87.12 21 THR B N 1
ATOM 2116 C CA . THR B 1 21 ? -17.078 -2.635 -8.641 1 87.12 21 THR B CA 1
ATOM 2117 C C . THR B 1 21 ? -16.906 -3.973 -9.352 1 87.12 21 THR B C 1
ATOM 2119 O O . THR B 1 21 ? -17.5 -4.977 -8.945 1 87.12 21 THR B O 1
ATOM 2122 N N . ALA B 1 22 ? -16.172 -4.02 -10.406 1 89.62 22 ALA B N 1
ATOM 2123 C CA . ALA B 1 22 ? -15.93 -5.266 -11.133 1 89.62 22 ALA B CA 1
ATOM 2124 C C . ALA B 1 22 ? -15.195 -6.273 -10.25 1 89.62 22 ALA B C 1
ATOM 2126 O O . ALA B 1 22 ? -15.492 -7.469 -10.281 1 89.62 22 ALA B O 1
ATOM 2127 N N . LEU B 1 23 ? -14.266 -5.758 -9.453 1 94 23 LEU B N 1
ATOM 2128 C CA . LEU B 1 23 ? -13.516 -6.629 -8.555 1 94 23 LEU B CA 1
ATOM 2129 C C . LEU B 1 23 ? -14.445 -7.273 -7.527 1 94 23 LEU B C 1
ATOM 2131 O O . LEU B 1 23 ? -14.32 -8.469 -7.238 1 94 23 LEU B O 1
ATOM 2135 N N . ARG B 1 24 ? -15.312 -6.527 -6.957 1 93.19 24 ARG B N 1
ATOM 2136 C CA . ARG B 1 24 ? -16.25 -7.062 -5.973 1 93.19 24 ARG B CA 1
ATOM 2137 C C . ARG B 1 24 ? -17.125 -8.156 -6.582 1 93.19 24 ARG B C 1
ATOM 2139 O O . ARG B 1 24 ? -17.312 -9.211 -5.98 1 93.19 24 ARG B O 1
ATOM 2146 N N . SER B 1 25 ? -17.641 -7.871 -7.742 1 94.62 25 SER B N 1
ATOM 2147 C CA . SER B 1 25 ? -18.469 -8.859 -8.43 1 94.62 25 SER B CA 1
ATOM 2148 C C . SER B 1 25 ? -17.672 -10.133 -8.711 1 94.62 25 SER B C 1
ATOM 2150 O O . SER B 1 25 ? -18.188 -11.242 -8.539 1 94.62 25 SER B O 1
ATOM 2152 N N . LEU B 1 26 ? -16.5 -9.953 -9.148 1 95.56 26 LEU B N 1
ATOM 2153 C CA . LEU B 1 26 ? -15.641 -11.094 -9.453 1 95.56 26 LEU B CA 1
ATOM 2154 C C . LEU B 1 26 ? -15.375 -11.922 -8.195 1 95.56 26 LEU B C 1
ATOM 2156 O O . LEU B 1 26 ? -15.406 -13.148 -8.242 1 95.56 26 LEU B O 1
ATOM 2160 N N . ALA B 1 27 ? -15.094 -11.281 -7.078 1 97.94 27 ALA B N 1
ATOM 2161 C CA . ALA B 1 27 ? -14.844 -11.969 -5.816 1 97.94 27 ALA B CA 1
ATOM 2162 C C . ALA B 1 27 ? -16.047 -12.812 -5.398 1 97.94 27 ALA B C 1
ATOM 2164 O O . ALA B 1 27 ? -15.891 -13.984 -5.043 1 97.94 27 ALA B O 1
ATOM 2165 N N . LEU B 1 28 ? -17.172 -12.195 -5.457 1 97.44 28 LEU B N 1
ATOM 2166 C CA . LEU B 1 28 ? -18.391 -12.883 -5.031 1 97.44 28 LEU B CA 1
ATOM 2167 C C . LEU B 1 28 ? -18.672 -14.086 -5.934 1 97.44 28 LEU B C 1
ATOM 2169 O O . LEU B 1 28 ? -19.141 -15.125 -5.461 1 97.44 28 LEU B O 1
ATOM 2173 N N . ALA B 1 29 ? -18.391 -13.945 -7.188 1 97.5 29 ALA B N 1
ATOM 2174 C CA . ALA B 1 29 ? -18.656 -15.008 -8.156 1 97.5 29 ALA B CA 1
ATOM 2175 C C . ALA B 1 29 ? -17.734 -16.203 -7.918 1 97.5 29 ALA B C 1
ATOM 2177 O O . ALA B 1 29 ? -18.078 -17.328 -8.289 1 97.5 29 ALA B O 1
ATOM 2178 N N . HIS B 1 30 ? -16.594 -16 -7.27 1 98.25 30 HIS B N 1
ATOM 2179 C CA . HIS B 1 30 ? -15.602 -17.078 -7.191 1 98.25 30 HIS B CA 1
ATOM 2180 C C . HIS B 1 30 ? -15.391 -17.516 -5.75 1 98.25 30 HIS B C 1
ATOM 2182 O O . HIS B 1 30 ? -14.555 -18.391 -5.48 1 98.25 30 HIS B O 1
ATOM 2188 N N . ARG B 1 31 ? -16.109 -16.938 -4.855 1 98.06 31 ARG B N 1
ATOM 2189 C CA . ARG B 1 31 ? -15.906 -17.203 -3.436 1 98.06 31 ARG B CA 1
ATOM 2190 C C . ARG B 1 31 ? -16.094 -18.688 -3.125 1 98.06 31 ARG B C 1
ATOM 2192 O O . ARG B 1 31 ? -15.258 -19.297 -2.441 1 98.06 31 ARG B O 1
ATOM 2199 N N . ASP B 1 32 ? -17.156 -19.281 -3.594 1 98.06 32 ASP B N 1
ATOM 2200 C CA . ASP B 1 32 ? -17.438 -20.688 -3.318 1 98.06 32 ASP B CA 1
ATOM 2201 C C . ASP B 1 32 ? -16.391 -21.594 -3.955 1 98.06 32 ASP B C 1
ATOM 2203 O O . ASP B 1 32 ? -15.93 -22.547 -3.332 1 98.06 32 ASP B O 1
ATOM 2207 N N . THR B 1 33 ? -16.047 -21.25 -5.188 1 97.94 33 THR B N 1
ATOM 2208 C CA . THR B 1 33 ? -15.023 -22.031 -5.883 1 97.94 33 THR B CA 1
ATOM 2209 C C . THR B 1 33 ? -13.703 -21.984 -5.125 1 97.94 33 THR B C 1
ATOM 2211 O O . THR B 1 33 ? -13.016 -23 -4.992 1 97.94 33 THR B O 1
ATOM 2214 N N . TYR B 1 34 ? -13.352 -20.875 -4.609 1 98.69 34 TYR B N 1
ATOM 2215 C CA . TYR B 1 34 ? -12.117 -20.719 -3.844 1 98.69 34 TYR B CA 1
ATOM 2216 C C . TYR B 1 34 ? -12.102 -21.656 -2.643 1 98.69 34 TYR B C 1
ATOM 2218 O O . TYR B 1 34 ? -11.133 -22.391 -2.439 1 98.69 34 TYR B O 1
ATOM 2226 N N . GLY B 1 35 ? -13.117 -21.609 -1.875 1 98.19 35 GLY B N 1
ATOM 2227 C CA . GLY B 1 35 ? -13.18 -22.391 -0.649 1 98.19 35 GLY B CA 1
ATOM 2228 C C . GLY B 1 35 ? -13.258 -23.891 -0.897 1 98.19 35 GLY B C 1
ATOM 2229 O O . GLY B 1 35 ? -12.758 -24.688 -0.099 1 98.19 35 GLY B O 1
ATOM 2230 N N . ALA B 1 36 ? -13.781 -24.312 -2.047 1 98.12 36 ALA B N 1
ATOM 2231 C CA . ALA B 1 36 ? -14.039 -25.719 -2.314 1 98.12 36 ALA B CA 1
ATOM 2232 C C . ALA B 1 36 ? -12.875 -26.359 -3.08 1 98.12 36 ALA B C 1
ATOM 2234 O O . ALA B 1 36 ? -12.812 -27.578 -3.217 1 98.12 36 ALA B O 1
ATOM 2235 N N . ALA B 1 37 ? -11.961 -25.531 -3.486 1 98.44 37 ALA B N 1
ATOM 2236 C CA . ALA B 1 37 ? -10.906 -26.031 -4.367 1 98.44 37 ALA B CA 1
ATOM 2237 C C . ALA B 1 37 ? -9.961 -26.953 -3.617 1 98.44 37 ALA B C 1
ATOM 2239 O O . ALA B 1 37 ? -9.75 -26.797 -2.412 1 98.44 37 ALA B O 1
ATOM 2240 N N . ARG B 1 38 ? -9.422 -27.906 -4.336 1 98 38 ARG B N 1
ATOM 2241 C CA . ARG B 1 38 ? -8.445 -28.859 -3.83 1 98 38 ARG B CA 1
ATOM 2242 C C . ARG B 1 38 ? -7.094 -28.672 -4.5 1 98 38 ARG B C 1
ATOM 2244 O O . ARG B 1 38 ? -7.023 -28.297 -5.676 1 98 38 ARG B O 1
ATOM 2251 N N . PRO B 1 39 ? -5.973 -28.906 -3.822 1 98.56 39 PRO B N 1
ATOM 2252 C CA . PRO B 1 39 ? -5.805 -29.562 -2.523 1 98.56 39 PRO B CA 1
ATOM 2253 C C . PRO B 1 39 ? -6.012 -28.609 -1.349 1 98.56 39 PRO B C 1
ATOM 2255 O O . PRO B 1 39 ? -6.141 -29.047 -0.205 1 98.56 39 PRO B O 1
ATOM 2258 N N . TYR B 1 40 ? -6 -27.375 -1.495 1 98.44 40 TYR B N 1
ATOM 2259 C CA . TYR B 1 40 ? -6.301 -26.297 -0.551 1 98.44 40 TYR B CA 1
ATOM 2260 C C . TYR B 1 40 ? -6.953 -25.125 -1.256 1 98.44 40 TYR B C 1
ATOM 2262 O O . TYR B 1 40 ? -6.949 -25.047 -2.486 1 98.44 40 TYR B O 1
ATOM 2270 N N . PRO B 1 41 ? -7.598 -24.25 -0.592 1 98.81 41 PRO B N 1
ATOM 2271 C CA . PRO B 1 41 ? -8.375 -23.172 -1.224 1 98.81 41 PRO B CA 1
ATOM 2272 C C . PRO B 1 41 ? -7.566 -22.375 -2.234 1 98.81 41 PRO B C 1
ATOM 2274 O O . PRO B 1 41 ? -6.473 -21.891 -1.917 1 98.81 41 PRO B O 1
ATOM 2277 N N . HIS B 1 42 ? -8.094 -22.281 -3.412 1 98.94 42 HIS B N 1
ATOM 2278 C CA . HIS B 1 42 ? -7.52 -21.469 -4.48 1 98.94 42 HIS B CA 1
ATOM 2279 C C . HIS B 1 42 ? -8.547 -21.172 -5.566 1 98.94 42 HIS B C 1
ATOM 2281 O O . HIS B 1 42 ? -9.633 -21.766 -5.574 1 98.94 42 HIS B O 1
ATOM 2287 N N . VAL B 1 43 ? -8.219 -20.203 -6.41 1 98.81 43 VAL B N 1
ATOM 2288 C CA . VAL B 1 43 ? -9.055 -19.938 -7.574 1 98.81 43 VAL B CA 1
ATOM 2289 C C . VAL B 1 43 ? -8.18 -19.531 -8.758 1 98.81 43 VAL B C 1
ATOM 2291 O O . VAL B 1 43 ? -7.074 -19.016 -8.578 1 98.81 43 VAL B O 1
ATOM 2294 N N . VAL B 1 44 ? -8.633 -19.859 -9.938 1 98.75 44 VAL B N 1
ATOM 2295 C CA . VAL B 1 44 ? -8.047 -19.469 -11.211 1 98.75 44 VAL B CA 1
ATOM 2296 C C . VAL B 1 44 ? -9.023 -18.578 -11.977 1 98.75 44 VAL B C 1
ATOM 2298 O O . VAL B 1 44 ? -10.164 -18.984 -12.242 1 98.75 44 VAL B O 1
ATOM 2301 N N . ILE B 1 45 ? -8.57 -17.406 -12.32 1 98.06 45 ILE B N 1
ATOM 2302 C CA . ILE B 1 45 ? -9.422 -16.453 -13.008 1 98.06 45 ILE B CA 1
ATOM 2303 C C . ILE B 1 45 ? -8.773 -16.031 -14.328 1 98.06 45 ILE B C 1
ATOM 2305 O O . ILE B 1 45 ? -7.73 -15.367 -14.328 1 98.06 45 ILE B O 1
ATOM 2309 N N . ASP B 1 46 ? -9.445 -16.391 -15.43 1 97 46 ASP B N 1
ATOM 2310 C CA . ASP B 1 46 ? -8.969 -15.992 -16.75 1 97 46 ASP B CA 1
ATOM 2311 C C . ASP B 1 46 ? -9.539 -14.633 -17.156 1 97 46 ASP B C 1
ATOM 2313 O O . ASP B 1 46 ? -10.625 -14.25 -16.734 1 97 46 ASP B O 1
ATOM 2317 N N . GLY B 1 47 ? -8.773 -13.969 -17.984 1 93.69 47 GLY B N 1
ATOM 2318 C CA . GLY B 1 47 ? -9.25 -12.688 -18.484 1 93.69 47 GLY B CA 1
ATOM 2319 C C . GLY B 1 47 ? -9.383 -11.633 -17.406 1 93.69 47 GLY B C 1
ATOM 2320 O O . GLY B 1 47 ? -10.32 -10.828 -17.438 1 93.69 47 GLY B O 1
ATOM 2321 N N . PHE B 1 48 ? -8.547 -11.633 -16.422 1 95.44 48 PHE B N 1
ATOM 2322 C CA . PHE B 1 48 ? -8.656 -10.789 -15.242 1 95.44 48 PHE B CA 1
ATOM 2323 C C . PHE B 1 48 ? -8.609 -9.32 -15.617 1 95.44 48 PHE B C 1
ATOM 2325 O O . PHE B 1 48 ? -9.492 -8.547 -15.242 1 95.44 48 PHE B O 1
ATOM 2332 N N . LEU B 1 49 ? -7.555 -8.883 -16.406 1 90.5 49 LEU B N 1
ATOM 2333 C CA . LEU B 1 49 ? -7.391 -7.477 -16.766 1 90.5 49 LEU B CA 1
ATOM 2334 C C . LEU B 1 49 ? -7.938 -7.203 -18.156 1 90.5 49 LEU B C 1
ATOM 2336 O O . LEU B 1 49 ? -8.18 -6.051 -18.516 1 90.5 49 LEU B O 1
ATOM 2340 N N . GLY B 1 50 ? -8.125 -8.258 -18.969 1 87.06 50 GLY B N 1
ATOM 2341 C CA . GLY B 1 50 ? -8.477 -8.109 -20.359 1 87.06 50 GLY B CA 1
ATOM 2342 C C . GLY B 1 50 ? -7.281 -8.172 -21.297 1 87.06 50 GLY B C 1
ATOM 2343 O O . GLY B 1 50 ? -6.199 -7.684 -20.953 1 87.06 50 GLY B O 1
ATOM 2344 N N . ALA B 1 51 ? -7.527 -8.664 -22.5 1 85.12 51 ALA B N 1
ATOM 2345 C CA . ALA B 1 51 ? -6.473 -9.039 -23.438 1 85.12 51 ALA B CA 1
ATOM 2346 C C . ALA B 1 51 ? -5.602 -7.836 -23.797 1 85.12 51 ALA B C 1
ATOM 2348 O O . ALA B 1 51 ? -4.375 -7.953 -23.875 1 85.12 51 ALA B O 1
ATOM 2349 N N . ARG B 1 52 ? -6.152 -6.758 -24 1 83.88 52 ARG B N 1
ATOM 2350 C CA . ARG B 1 52 ? -5.406 -5.582 -24.453 1 83.88 52 ARG B CA 1
ATOM 2351 C C . ARG B 1 52 ? -4.402 -5.145 -23.391 1 83.88 52 ARG B C 1
ATOM 2353 O O . ARG B 1 52 ? -3.211 -5.004 -23.672 1 83.88 52 ARG B O 1
ATOM 2360 N N . LEU B 1 53 ? -4.875 -4.941 -22.172 1 85.25 53 LEU B N 1
ATOM 2361 C CA . LEU B 1 53 ? -3.986 -4.516 -21.094 1 85.25 53 LEU B CA 1
ATOM 2362 C C . LEU B 1 53 ? -2.955 -5.594 -20.781 1 85.25 53 LEU B C 1
ATOM 2364 O O . LEU B 1 53 ? -1.768 -5.301 -20.641 1 85.25 53 LEU B O 1
ATOM 2368 N N . ALA B 1 54 ? -3.406 -6.824 -20.766 1 91.31 54 ALA B N 1
ATOM 2369 C CA . ALA B 1 54 ? -2.508 -7.93 -20.438 1 91.31 54 ALA B CA 1
ATOM 2370 C C . ALA B 1 54 ? -1.399 -8.055 -21.484 1 91.31 54 ALA B C 1
ATOM 2372 O O . ALA B 1 54 ? -0.232 -8.25 -21.125 1 91.31 54 ALA B O 1
ATOM 2373 N N . SER B 1 55 ? -1.776 -7.922 -22.703 1 91.94 55 SER B N 1
ATOM 2374 C CA . SER B 1 55 ? -0.782 -8.008 -23.766 1 91.94 55 SER B CA 1
ATOM 2375 C C . SER B 1 55 ? 0.209 -6.852 -23.688 1 91.94 55 SER B C 1
ATOM 2377 O O . SER B 1 55 ? 1.402 -7.031 -23.938 1 91.94 55 SER B O 1
ATOM 2379 N N . GLY B 1 56 ? -0.308 -5.684 -23.391 1 89.31 56 GLY B N 1
ATOM 2380 C CA . GLY B 1 56 ? 0.573 -4.543 -23.188 1 89.31 56 GLY B CA 1
ATOM 2381 C C . GLY B 1 56 ? 1.563 -4.746 -22.062 1 89.31 56 GLY B C 1
ATOM 2382 O O . GLY B 1 56 ? 2.75 -4.441 -22.203 1 89.31 56 GLY B O 1
ATOM 2383 N N . LEU B 1 57 ? 1.111 -5.238 -20.953 1 91.06 57 LEU B N 1
ATOM 2384 C CA . LEU B 1 57 ? 1.977 -5.508 -19.812 1 91.06 57 LEU B CA 1
ATOM 2385 C C . LEU B 1 57 ? 3.014 -6.57 -20.156 1 91.06 57 LEU B C 1
ATOM 2387 O O . LEU B 1 57 ? 4.188 -6.434 -19.797 1 91.06 57 LEU B O 1
ATOM 2391 N N . ALA B 1 58 ? 2.562 -7.617 -20.828 1 94.44 58 ALA B N 1
ATOM 2392 C CA . ALA B 1 58 ? 3.49 -8.664 -21.25 1 94.44 58 ALA B CA 1
ATOM 2393 C C . ALA B 1 58 ? 4.578 -8.086 -22.156 1 94.44 58 ALA B C 1
ATOM 2395 O O . ALA B 1 58 ? 5.738 -8.5 -22.078 1 94.44 58 ALA B O 1
ATOM 2396 N N . GLY B 1 59 ? 4.227 -7.152 -22.953 1 92.75 59 GLY B N 1
ATOM 2397 C CA . GLY B 1 59 ? 5.148 -6.555 -23.906 1 92.75 59 GLY B CA 1
ATOM 2398 C C . GLY B 1 59 ? 6.242 -5.738 -23.25 1 92.75 59 GLY B C 1
ATOM 2399 O O . GLY B 1 59 ? 7.316 -5.551 -23.828 1 92.75 59 GLY B O 1
ATOM 2400 N N . VAL B 1 60 ? 5.969 -5.27 -22.031 1 90.56 60 VAL B N 1
ATOM 2401 C CA . VAL B 1 60 ? 6.965 -4.43 -21.375 1 90.56 60 VAL B CA 1
ATOM 2402 C C . VAL B 1 60 ? 7.59 -5.188 -20.203 1 90.56 60 VAL B C 1
ATOM 2404 O O . VAL B 1 60 ? 8.328 -4.609 -19.406 1 90.56 60 VAL B O 1
ATOM 2407 N N . PHE B 1 61 ? 7.242 -6.465 -20.047 1 93.62 61 PHE B N 1
ATOM 2408 C CA . PHE B 1 61 ? 7.891 -7.27 -19.016 1 93.62 61 PHE B CA 1
ATOM 2409 C C . PHE B 1 61 ? 9.391 -7.379 -19.281 1 93.62 61 PHE B C 1
ATOM 2411 O O . PHE B 1 61 ? 9.805 -7.648 -20.406 1 93.62 61 PHE B O 1
ATOM 2418 N N . PRO B 1 62 ? 10.172 -7.148 -18.234 1 92.5 62 PRO B N 1
ATOM 2419 C CA . PRO B 1 62 ? 11.617 -7.125 -18.516 1 92.5 62 PRO B CA 1
ATOM 2420 C C . PRO B 1 62 ? 12.148 -8.477 -18.984 1 92.5 62 PRO B C 1
ATOM 2422 O O . PRO B 1 62 ? 11.852 -9.508 -18.375 1 92.5 62 PRO B O 1
ATOM 2425 N N . GLY B 1 63 ? 12.945 -8.406 -19.984 1 90.12 63 GLY B N 1
ATOM 2426 C CA . GLY B 1 63 ? 13.648 -9.609 -20.422 1 90.12 63 GLY B CA 1
ATOM 2427 C C . GLY B 1 63 ? 14.805 -9.984 -19.516 1 90.12 63 GLY B C 1
ATOM 2428 O O . GLY B 1 63 ? 15.18 -9.219 -18.625 1 90.12 63 GLY B O 1
ATOM 2429 N N . ALA B 1 64 ? 15.344 -11.133 -19.797 1 87.31 64 ALA B N 1
ATOM 2430 C CA . ALA B 1 64 ? 16.406 -11.672 -18.953 1 87.31 64 ALA B CA 1
ATOM 2431 C C . ALA B 1 64 ? 17.625 -10.758 -18.969 1 87.31 64 ALA B C 1
ATOM 2433 O O . ALA B 1 64 ? 18.359 -10.672 -17.969 1 87.31 64 ALA B O 1
ATOM 2434 N N . SER B 1 65 ? 17.844 -10.039 -19.953 1 83.69 65 SER B N 1
ATOM 2435 C CA . SER B 1 65 ? 19.047 -9.242 -20.094 1 83.69 65 SER B CA 1
ATOM 2436 C C . SER B 1 65 ? 18.781 -7.77 -19.812 1 83.69 65 SER B C 1
ATOM 2438 O O . SER B 1 65 ? 19.719 -6.969 -19.688 1 83.69 65 SER B O 1
ATOM 2440 N N . GLU B 1 66 ? 17.594 -7.359 -19.641 1 78.81 66 GLU B N 1
ATOM 2441 C CA . GLU B 1 66 ? 17.203 -5.953 -19.609 1 78.81 66 GLU B CA 1
ATOM 2442 C C . GLU B 1 66 ? 17.141 -5.426 -18.172 1 78.81 66 GLU B C 1
ATOM 2444 O O . GLU B 1 66 ? 17.156 -4.215 -17.953 1 78.81 66 GLU B O 1
ATOM 2449 N N . ALA B 1 67 ? 16.938 -6.316 -17.312 1 72.38 67 ALA B N 1
ATOM 2450 C CA . ALA B 1 67 ? 16.719 -5.84 -15.953 1 72.38 67 ALA B CA 1
ATOM 2451 C C . ALA B 1 67 ? 17.828 -6.328 -15.016 1 72.38 67 ALA B C 1
ATOM 2453 O O . ALA B 1 67 ? 18.609 -7.207 -15.375 1 72.38 67 ALA B O 1
ATOM 2454 N N . ASN B 1 68 ? 17.953 -5.539 -13.906 1 80.25 68 ASN B N 1
ATOM 2455 C CA . ASN B 1 68 ? 18.859 -5.93 -12.836 1 80.25 68 ASN B CA 1
ATOM 2456 C C . ASN B 1 68 ? 18.281 -7.051 -11.984 1 80.25 68 ASN B C 1
ATOM 2458 O O . ASN B 1 68 ? 18.156 -6.902 -10.766 1 80.25 68 ASN B O 1
ATOM 2462 N N . TRP B 1 69 ? 18.078 -8.148 -12.68 1 84.62 69 TRP B N 1
ATOM 2463 C CA . TRP B 1 69 ? 17.531 -9.312 -11.992 1 84.62 69 TRP B CA 1
ATOM 2464 C C . TRP B 1 69 ? 18.531 -9.867 -10.984 1 84.62 69 TRP B C 1
ATOM 2466 O O . TRP B 1 69 ? 19.75 -9.797 -11.203 1 84.62 69 TRP B O 1
ATOM 2476 N N . MET B 1 70 ? 18 -10.312 -9.898 1 80.94 70 MET B N 1
ATOM 2477 C CA . MET B 1 70 ? 18.766 -11.289 -9.141 1 80.94 70 MET B CA 1
ATOM 2478 C C . MET B 1 70 ? 18.531 -12.703 -9.672 1 80.94 70 MET B C 1
ATOM 2480 O O . MET B 1 70 ? 17.391 -13.109 -9.875 1 80.94 70 MET B O 1
ATOM 2484 N N . ARG B 1 71 ? 19.609 -13.336 -9.953 1 79 71 ARG B N 1
ATOM 2485 C CA . ARG B 1 71 ? 19.531 -14.703 -10.461 1 79 71 ARG B CA 1
ATOM 2486 C C . ARG B 1 71 ? 19.609 -15.719 -9.32 1 79 71 ARG B C 1
ATOM 2488 O O . ARG B 1 71 ? 20.406 -15.562 -8.398 1 79 71 ARG B O 1
ATOM 2495 N N . ARG B 1 72 ? 18.641 -16.516 -9.406 1 72.75 72 ARG B N 1
ATOM 2496 C CA . ARG B 1 72 ? 18.641 -17.656 -8.492 1 72.75 72 ARG B CA 1
ATOM 2497 C C . ARG B 1 72 ? 18.953 -18.938 -9.242 1 72.75 72 ARG B C 1
ATOM 2499 O O . ARG B 1 72 ? 18.25 -19.312 -10.172 1 72.75 72 ARG B O 1
ATOM 2506 N N . ASP B 1 73 ? 20.062 -19.5 -8.867 1 80.25 73 ASP B N 1
ATOM 2507 C CA . ASP B 1 73 ? 20.453 -20.75 -9.508 1 80.25 73 ASP B CA 1
ATOM 2508 C C . ASP B 1 73 ? 20.844 -21.797 -8.477 1 80.25 73 ASP B C 1
ATOM 2510 O O . ASP B 1 73 ? 22.016 -22.141 -8.352 1 80.25 73 ASP B O 1
ATOM 2514 N N . TYR B 1 74 ? 19.797 -22.156 -7.824 1 81.81 74 TYR B N 1
ATOM 2515 C CA . TYR B 1 74 ? 19.906 -23.266 -6.879 1 81.81 74 TYR B CA 1
ATOM 2516 C C . TYR B 1 74 ? 19.219 -24.516 -7.422 1 81.81 74 TYR B C 1
ATOM 2518 O O . TYR B 1 74 ? 18.453 -24.438 -8.383 1 81.81 74 TYR B O 1
ATOM 2526 N N . GLN B 1 75 ? 19.562 -25.609 -6.863 1 82.19 75 GLN B N 1
ATOM 2527 C CA . GLN B 1 75 ? 18.984 -26.875 -7.312 1 82.19 75 GLN B CA 1
ATOM 2528 C C . GLN B 1 75 ? 17.453 -26.828 -7.285 1 82.19 75 GLN B C 1
ATOM 2530 O O . GLN B 1 75 ? 16.797 -27.328 -8.203 1 82.19 75 GLN B O 1
ATOM 2535 N N . GLU B 1 76 ? 16.891 -26.172 -6.34 1 84.19 76 GLU B N 1
ATOM 2536 C CA . GLU B 1 76 ? 15.438 -26.141 -6.152 1 84.19 76 GLU B CA 1
ATOM 2537 C C . GLU B 1 76 ? 14.789 -25.062 -7.023 1 84.19 76 GLU B C 1
ATOM 2539 O O . GLU B 1 76 ? 13.57 -25.078 -7.223 1 84.19 76 GLU B O 1
ATOM 2544 N N . GLN B 1 77 ? 15.617 -24.141 -7.496 1 84 77 GLN B N 1
ATOM 2545 C CA . GLN B 1 77 ? 15.125 -23.016 -8.297 1 84 77 GLN B CA 1
ATOM 2546 C C . GLN B 1 77 ? 16.125 -22.656 -9.398 1 84 77 GLN B C 1
ATOM 2548 O O . GLN B 1 77 ? 16.734 -21.578 -9.352 1 84 77 GLN B O 1
ATOM 2553 N N . ALA B 1 78 ? 16.062 -23.391 -10.422 1 82.75 78 ALA B N 1
ATOM 2554 C CA . ALA B 1 78 ? 17.062 -23.203 -11.469 1 82.75 78 ALA B CA 1
ATOM 2555 C C . ALA B 1 78 ? 16.594 -22.203 -12.516 1 82.75 78 ALA B C 1
ATOM 2557 O O . ALA B 1 78 ? 15.414 -22.203 -12.883 1 82.75 78 ALA B O 1
ATOM 2558 N N . ALA B 1 79 ? 17.5 -21.375 -13 1 87.44 79 ALA B N 1
ATOM 2559 C CA . ALA B 1 79 ? 17.328 -20.453 -14.109 1 87.44 79 ALA B CA 1
ATOM 2560 C C . ALA B 1 79 ? 16.141 -19.531 -13.859 1 87.44 79 ALA B C 1
ATOM 2562 O O . ALA B 1 79 ? 15.32 -19.297 -14.758 1 87.44 79 ALA B O 1
ATOM 2563 N N . ARG B 1 80 ? 16.047 -19.094 -12.672 1 87.5 80 ARG B N 1
ATOM 2564 C CA . ARG B 1 80 ? 14.969 -18.188 -12.281 1 87.5 80 ARG B CA 1
ATOM 2565 C C . ARG B 1 80 ? 15.5 -16.797 -11.953 1 87.5 80 ARG B C 1
ATOM 2567 O O . ARG B 1 80 ? 16.547 -16.672 -11.32 1 87.5 80 ARG B O 1
ATOM 2574 N N . LEU B 1 81 ? 14.711 -15.875 -12.469 1 83 81 LEU B N 1
ATOM 2575 C CA . LEU B 1 81 ? 15.031 -14.469 -12.25 1 83 81 LEU B CA 1
ATOM 2576 C C . LEU B 1 81 ? 13.938 -13.781 -11.438 1 83 81 LEU B C 1
ATOM 2578 O O . LEU B 1 81 ? 12.75 -13.977 -11.703 1 83 81 LEU B O 1
ATOM 2582 N N . GLY B 1 82 ? 14.414 -13.016 -10.406 1 84.19 82 GLY B N 1
ATOM 2583 C CA . GLY B 1 82 ? 13.5 -12.258 -9.562 1 84.19 82 GLY B CA 1
ATOM 2584 C C . GLY B 1 82 ? 14.195 -11.203 -8.727 1 84.19 82 GLY B C 1
ATOM 2585 O O . GLY B 1 82 ? 15.352 -10.852 -8.992 1 84.19 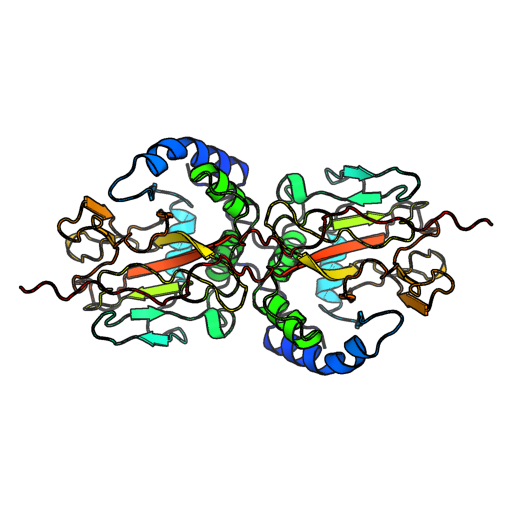82 GLY B O 1
ATOM 2586 N N . GLN B 1 83 ? 13.469 -10.531 -7.852 1 76.06 83 GLN B N 1
ATOM 2587 C CA . GLN B 1 83 ? 13.945 -9.625 -6.809 1 76.06 83 GLN B CA 1
ATOM 2588 C C . GLN B 1 83 ? 14.336 -8.273 -7.391 1 76.06 83 GLN B C 1
ATOM 2590 O O . GLN B 1 83 ? 15.352 -7.691 -7.008 1 76.06 83 GLN B O 1
ATOM 2595 N N . LEU B 1 84 ? 13.594 -7.73 -8.258 1 77.75 84 LEU B N 1
ATOM 2596 C CA . LEU B 1 84 ? 13.812 -6.387 -8.781 1 77.75 84 LEU B CA 1
ATOM 2597 C C . LEU B 1 84 ? 13.406 -5.328 -7.758 1 77.75 84 LEU B C 1
ATOM 2599 O O . LEU B 1 84 ? 13.758 -4.156 -7.895 1 77.75 84 LEU B O 1
ATOM 2603 N N . GLN B 1 85 ? 12.812 -5.73 -6.699 1 75 85 GLN B N 1
ATOM 2604 C CA . GLN B 1 85 ? 12.188 -4.805 -5.762 1 75 85 GLN B CA 1
ATOM 2605 C C . GLN B 1 85 ? 13.219 -4.211 -4.805 1 75 85 GLN B C 1
ATOM 2607 O O . GLN B 1 85 ? 12.914 -3.279 -4.059 1 75 85 GLN B O 1
ATOM 2612 N N . ARG B 1 86 ? 14.445 -4.676 -4.898 1 74.81 86 ARG B N 1
ATOM 2613 C CA . ARG B 1 86 ? 15.469 -4.156 -4.004 1 74.81 86 ARG B CA 1
ATOM 2614 C C . ARG B 1 86 ? 15.734 -2.678 -4.27 1 74.81 86 ARG B C 1
ATOM 2616 O O . ARG B 1 86 ? 16.141 -1.943 -3.371 1 74.81 86 ARG B O 1
ATOM 2623 N N . LYS B 1 87 ? 15.469 -2.242 -5.406 1 75.75 87 LYS B N 1
ATOM 2624 C CA . LYS B 1 87 ? 15.617 -0.833 -5.754 1 75.75 87 LYS B CA 1
ATOM 2625 C C . LYS B 1 87 ? 14.273 -0.208 -6.113 1 75.75 87 LYS B C 1
ATOM 2627 O O . LYS B 1 87 ? 14.188 0.59 -7.051 1 75.75 87 LYS B O 1
ATOM 2632 N N . ALA B 1 88 ? 13.273 -0.754 -5.465 1 75.19 88 ALA B N 1
ATOM 2633 C CA . ALA B 1 88 ? 11.914 -0.245 -5.66 1 75.19 88 ALA B CA 1
ATOM 2634 C C . ALA B 1 88 ? 11.492 -0.353 -7.121 1 75.19 88 ALA B C 1
ATOM 2636 O O . ALA B 1 88 ? 10.875 0.564 -7.664 1 75.19 88 ALA B O 1
ATOM 2637 N N . PHE B 1 89 ? 12 -1.353 -7.723 1 82.62 89 PHE B N 1
ATOM 2638 C CA . PHE B 1 89 ? 11.641 -1.69 -9.094 1 82.62 89 PHE B CA 1
ATOM 2639 C C . PHE B 1 89 ? 12.156 -0.638 -10.062 1 82.62 89 PHE B C 1
ATOM 2641 O O . PHE B 1 89 ? 11.57 -0.428 -11.133 1 82.62 89 PHE B O 1
ATOM 2648 N N . GLU B 1 90 ? 13.188 0.021 -9.602 1 77.25 90 GLU B N 1
ATOM 2649 C CA . GLU B 1 90 ? 13.82 0.954 -10.531 1 77.25 90 GLU B CA 1
ATOM 2650 C C . GLU B 1 90 ? 14.195 0.264 -11.836 1 77.25 90 GLU B C 1
ATOM 2652 O O . GLU B 1 90 ? 14.734 -0.844 -11.828 1 77.25 90 GLU B O 1
ATOM 2657 N N . GLY B 1 91 ? 13.875 0.875 -12.953 1 77.69 91 GLY B N 1
ATOM 2658 C CA . GLY B 1 91 ? 14.156 0.315 -14.258 1 77.69 91 GLY B CA 1
ATOM 2659 C C . GLY B 1 91 ? 13.008 -0.491 -14.836 1 77.69 91 GLY B C 1
ATOM 2660 O O . GLY B 1 91 ? 12.992 -0.809 -16.016 1 77.69 91 GLY B O 1
ATOM 2661 N N . VAL B 1 92 ? 12.117 -0.872 -14 1 86.88 92 VAL B N 1
ATOM 2662 C CA . VAL B 1 92 ? 10.922 -1.579 -14.461 1 86.88 92 VAL B CA 1
ATOM 2663 C C . VAL B 1 92 ? 9.938 -0.588 -15.078 1 86.88 92 VAL B C 1
ATOM 2665 O O . VAL B 1 92 ? 9.781 0.531 -14.578 1 86.88 92 VAL B O 1
ATOM 2668 N N . HIS B 1 93 ? 9.383 -0.994 -16.156 1 86.62 93 HIS B N 1
ATOM 2669 C CA . HIS B 1 93 ? 8.43 -0.148 -16.875 1 86.62 93 HIS B CA 1
ATOM 2670 C C . HIS B 1 93 ? 7.32 0.327 -15.938 1 86.62 93 HIS B C 1
ATOM 2672 O O . HIS B 1 93 ? 6.824 -0.443 -15.109 1 86.62 93 HIS B O 1
ATOM 2678 N N . GLY B 1 94 ? 6.84 1.538 -16.125 1 83.31 94 GLY B N 1
ATOM 2679 C CA . GLY B 1 94 ? 5.875 2.172 -15.242 1 83.31 94 GLY B CA 1
ATOM 2680 C C . GLY B 1 94 ? 4.562 1.421 -15.156 1 83.31 94 GLY B C 1
ATOM 2681 O O . GLY B 1 94 ? 3.926 1.39 -14.102 1 83.31 94 GLY B O 1
ATOM 2682 N N . ALA B 1 95 ? 4.152 0.808 -16.234 1 84.88 95 ALA B N 1
ATOM 2683 C CA . ALA B 1 95 ? 2.881 0.089 -16.25 1 84.88 95 ALA B CA 1
ATOM 2684 C C . ALA B 1 95 ? 2.918 -1.115 -15.312 1 84.88 95 ALA B C 1
ATOM 2686 O O . ALA B 1 95 ? 1.922 -1.435 -14.656 1 84.88 95 ALA B O 1
ATOM 2687 N N . LEU B 1 96 ? 4.035 -1.819 -15.25 1 89.88 96 LEU B N 1
ATOM 2688 C CA . LEU B 1 96 ? 4.172 -2.963 -14.352 1 89.88 96 LEU B CA 1
ATOM 2689 C C . LEU B 1 96 ? 4.262 -2.51 -12.898 1 89.88 96 LEU B C 1
ATOM 2691 O O . LEU B 1 96 ? 3.666 -3.127 -12.016 1 89.88 96 LEU B O 1
ATOM 2695 N N . ARG B 1 97 ? 4.992 -1.438 -12.695 1 87.94 97 ARG B N 1
ATOM 2696 C CA . ARG B 1 97 ? 5.059 -0.877 -11.344 1 87.94 97 ARG B CA 1
ATOM 2697 C C . ARG B 1 97 ? 3.68 -0.441 -10.867 1 87.94 97 ARG B C 1
ATOM 2699 O O . ARG B 1 97 ? 3.359 -0.572 -9.68 1 87.94 97 ARG B O 1
ATOM 2706 N N . HIS B 1 98 ? 2.955 0.089 -11.789 1 85.88 98 HIS B N 1
ATOM 2707 C CA . HIS B 1 98 ? 1.595 0.502 -11.461 1 85.88 98 HIS B CA 1
ATOM 2708 C C . HIS B 1 98 ? 0.733 -0.697 -11.078 1 85.88 98 HIS B C 1
ATOM 2710 O O . HIS B 1 98 ? -0.06 -0.622 -10.133 1 85.88 98 HIS B O 1
ATOM 2716 N N . LEU B 1 99 ? 0.819 -1.741 -11.828 1 89.25 99 LEU B N 1
ATOM 2717 C CA . LEU B 1 99 ? 0.081 -2.951 -11.484 1 89.25 99 LEU B CA 1
ATOM 2718 C C . LEU B 1 99 ? 0.447 -3.43 -10.078 1 89.25 99 LEU B C 1
ATOM 2720 O O . LEU B 1 99 ? -0.433 -3.775 -9.289 1 89.25 99 LEU B O 1
ATOM 2724 N N . LEU B 1 100 ? 1.731 -3.432 -9.859 1 92.19 100 LEU B N 1
ATOM 2725 C CA . LEU B 1 100 ? 2.197 -3.832 -8.531 1 92.19 100 LEU B CA 1
ATOM 2726 C C . LEU B 1 100 ? 1.6 -2.938 -7.453 1 92.19 100 LEU B C 1
ATOM 2728 O O . LEU B 1 100 ? 1.143 -3.426 -6.418 1 92.19 100 LEU B O 1
ATOM 2732 N N . SER B 1 101 ? 1.6 -1.682 -7.711 1 89.94 101 SER B N 1
ATOM 2733 C CA . SER B 1 101 ? 0.997 -0.747 -6.766 1 89.94 101 SER B CA 1
ATOM 2734 C C . SER B 1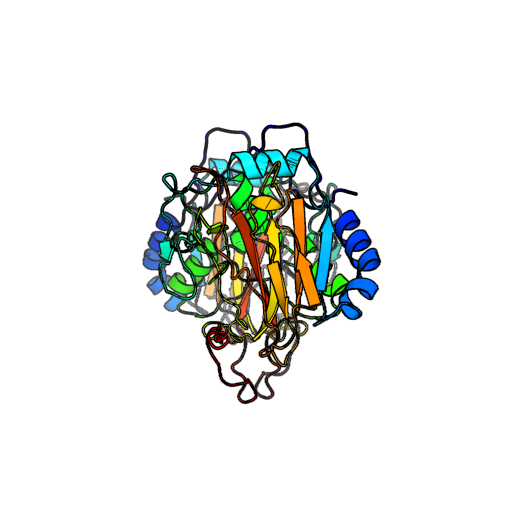 101 ? -0.487 -1.041 -6.566 1 89.94 101 SER B C 1
ATOM 2736 O O . SER B 1 101 ? -0.992 -0.981 -5.445 1 89.94 101 SER B O 1
ATOM 2738 N N . GLU B 1 102 ? -1.165 -1.356 -7.602 1 90.5 102 GLU B N 1
ATOM 2739 C CA . GLU B 1 102 ? -2.598 -1.615 -7.5 1 90.5 102 GLU B CA 1
ATOM 2740 C C . GLU B 1 102 ? -2.873 -2.918 -6.754 1 90.5 102 GLU B C 1
ATOM 2742 O O . GLU B 1 102 ? -3.904 -3.057 -6.094 1 90.5 102 GLU B O 1
ATOM 2747 N N . PHE B 1 103 ? -1.971 -3.824 -6.809 1 94.94 103 PHE B N 1
ATOM 2748 C CA . PHE B 1 103 ? -2.115 -5.039 -6.012 1 94.94 103 PHE B CA 1
ATOM 2749 C C . PHE B 1 103 ? -2.049 -4.719 -4.523 1 94.94 103 PHE B C 1
ATOM 2751 O O . PHE B 1 103 ? -2.445 -5.539 -3.691 1 94.94 103 PHE B O 1
ATOM 2758 N N . SER B 1 104 ? -1.563 -3.555 -4.184 1 94.75 104 SER B N 1
ATOM 2759 C CA . SER B 1 104 ? -1.493 -3.139 -2.785 1 94.75 104 SER B CA 1
ATOM 2760 C C . SER B 1 104 ? -2.604 -2.148 -2.447 1 94.75 104 SER B C 1
ATOM 2762 O O . SER B 1 104 ? -2.6 -1.549 -1.371 1 94.75 104 SER B O 1
ATOM 2764 N N . SER B 1 105 ? -3.5 -1.993 -3.322 1 92.56 105 SER B N 1
ATOM 2765 C CA . SER B 1 105 ? -4.516 -0.953 -3.193 1 92.56 105 SER B CA 1
ATOM 2766 C C . SER B 1 105 ? -5.699 -1.438 -2.367 1 92.56 105 SER B C 1
ATOM 2768 O O . SER B 1 105 ? -5.867 -2.641 -2.16 1 92.56 105 SER B O 1
ATOM 2770 N N . MET B 1 106 ? -6.543 -0.499 -1.978 1 93.81 106 MET B N 1
ATOM 2771 C CA . MET B 1 106 ? -7.785 -0.774 -1.262 1 93.81 106 MET B CA 1
ATOM 2772 C C . MET B 1 106 ? -8.672 -1.727 -2.057 1 93.81 106 MET B C 1
ATOM 2774 O O . MET B 1 106 ? -9.172 -2.715 -1.515 1 93.81 106 MET B O 1
ATOM 2778 N N . SER B 1 107 ? -8.859 -1.417 -3.311 1 91.94 107 SER B N 1
ATOM 2779 C CA . SER B 1 107 ? -9.789 -2.186 -4.133 1 91.94 107 SER B CA 1
ATOM 2780 C C . SER B 1 107 ? -9.352 -3.643 -4.242 1 91.94 107 SER B C 1
ATOM 2782 O O . SER B 1 107 ? -10.188 -4.551 -4.199 1 91.94 107 SER B O 1
ATOM 2784 N N . PHE B 1 108 ? -8.086 -3.854 -4.398 1 96 108 PHE B N 1
ATOM 2785 C CA . PHE B 1 108 ? -7.609 -5.223 -4.547 1 96 108 PHE B CA 1
ATOM 2786 C C . PHE B 1 108 ? -7.672 -5.969 -3.219 1 96 108 PHE B C 1
ATOM 2788 O O . PHE B 1 108 ? -8.031 -7.145 -3.178 1 96 108 PHE B O 1
ATOM 2795 N N . LEU B 1 109 ? -7.297 -5.285 -2.125 1 97.81 109 LEU B N 1
ATOM 2796 C CA . LEU B 1 109 ? -7.41 -5.914 -0.812 1 97.81 109 LEU B CA 1
ATOM 2797 C C . LEU B 1 109 ? -8.859 -6.273 -0.507 1 97.81 109 LEU B C 1
ATOM 2799 O O . LEU B 1 109 ? -9.141 -7.359 -0 1 97.81 109 LEU B O 1
ATOM 2803 N N . ASP B 1 110 ? -9.758 -5.391 -0.822 1 97 110 ASP B N 1
ATOM 2804 C CA . ASP B 1 110 ? -11.172 -5.68 -0.631 1 97 110 ASP B CA 1
ATOM 2805 C C . ASP B 1 110 ? -11.602 -6.887 -1.462 1 97 110 ASP B C 1
ATOM 2807 O O . ASP B 1 110 ? -12.383 -7.719 -1 1 97 110 ASP B O 1
ATOM 2811 N N . PHE B 1 111 ? -11.133 -6.93 -2.678 1 98 111 PHE B N 1
ATOM 2812 C CA . PHE B 1 111 ? -11.391 -8.07 -3.549 1 98 111 PHE B CA 1
ATOM 2813 C C . PHE B 1 111 ? -10.93 -9.367 -2.896 1 98 111 PHE B C 1
ATOM 2815 O O . PHE B 1 111 ? -11.695 -10.328 -2.803 1 98 111 PHE B O 1
ATOM 2822 N N . LEU B 1 112 ? -9.727 -9.398 -2.357 1 98.81 112 LEU B N 1
ATOM 2823 C CA . LEU B 1 112 ? -9.164 -10.609 -1.758 1 98.81 112 LEU B CA 1
ATOM 2824 C C . LEU B 1 112 ? -9.938 -10.992 -0.499 1 98.81 112 LEU B C 1
ATOM 2826 O O . LEU B 1 112 ? -10.195 -12.18 -0.264 1 98.81 112 LEU B O 1
ATOM 2830 N N . GLU B 1 113 ? -10.227 -10 0.301 1 98.62 113 GLU B N 1
ATOM 2831 C CA . GLU B 1 113 ? -10.969 -10.297 1.525 1 98.62 113 GLU B CA 1
ATOM 2832 C C . GLU B 1 113 ? -12.352 -10.867 1.214 1 98.62 113 GLU B C 1
ATOM 2834 O O . GLU B 1 113 ? -12.797 -11.812 1.861 1 98.62 113 GLU B O 1
ATOM 2839 N N . SER B 1 114 ? -12.961 -10.273 0.23 1 98.44 114 SER B N 1
ATOM 2840 C CA . SER B 1 114 ? -14.273 -10.766 -0.181 1 98.44 114 SER B CA 1
ATOM 2841 C C . SER B 1 114 ? -14.172 -12.172 -0.771 1 98.44 114 SER B C 1
ATOM 2843 O O . SER B 1 114 ? -15.047 -13.008 -0.532 1 98.44 114 SER B O 1
ATOM 2845 N N . LEU B 1 115 ? -13.195 -12.414 -1.553 1 98.75 115 LEU B N 1
ATOM 2846 C CA . LEU B 1 115 ? -13 -13.688 -2.24 1 98.75 115 LEU B CA 1
ATOM 2847 C C . LEU B 1 115 ? -12.672 -14.797 -1.248 1 98.75 115 LEU B C 1
ATOM 2849 O O . LEU B 1 115 ? -13.195 -15.906 -1.354 1 98.75 115 LEU B O 1
ATOM 2853 N N . THR B 1 116 ? -11.867 -14.547 -0.198 1 98.81 116 THR B N 1
ATOM 2854 C CA . THR B 1 116 ? -11.25 -15.609 0.589 1 98.81 116 THR B CA 1
ATOM 2855 C C . THR B 1 116 ? -11.883 -15.688 1.976 1 98.81 116 THR B C 1
ATOM 2857 O O . THR B 1 116 ? -11.758 -16.703 2.666 1 98.81 116 THR B O 1
ATOM 2860 N N . GLY B 1 117 ? -12.461 -14.555 2.41 1 98.19 117 GLY B N 1
ATOM 2861 C CA . GLY B 1 117 ? -12.992 -14.477 3.76 1 98.19 117 GLY B CA 1
ATOM 2862 C C . GLY B 1 117 ? -11.961 -14.07 4.789 1 98.19 117 GLY B C 1
ATOM 2863 O O . GLY B 1 117 ? -12.297 -13.828 5.953 1 98.19 117 GLY B O 1
ATOM 2864 N N . VAL B 1 118 ? -10.68 -14.016 4.434 1 97.94 118 VAL B N 1
ATOM 2865 C CA . VAL B 1 118 ? -9.656 -13.508 5.348 1 97.94 118 VAL B CA 1
ATOM 2866 C C . VAL B 1 118 ? -9.875 -12.023 5.598 1 97.94 118 VAL B C 1
ATOM 2868 O O . VAL B 1 118 ? -10.164 -11.266 4.668 1 97.94 118 VAL B O 1
ATOM 2871 N N . GLN B 1 119 ? -9.789 -11.586 6.812 1 96.62 119 GLN B N 1
ATOM 2872 C CA . GLN B 1 119 ? -10 -10.188 7.156 1 96.62 119 GLN B CA 1
ATOM 2873 C C . GLN B 1 119 ? -8.703 -9.539 7.641 1 96.62 119 GLN B C 1
ATOM 2875 O O . GLN B 1 119 ? -7.812 -10.227 8.156 1 96.62 119 GLN B O 1
ATOM 2880 N N . GLY B 1 120 ? -8.578 -8.227 7.426 1 96.81 120 GLY B N 1
ATOM 2881 C CA . GLY B 1 120 ? -7.434 -7.469 7.918 1 96.81 120 GLY B CA 1
ATOM 2882 C C . GLY B 1 120 ? -6.172 -7.695 7.105 1 96.81 120 GLY B C 1
ATOM 2883 O O . GLY B 1 120 ? -5.07 -7.746 7.66 1 96.81 120 GLY B O 1
ATOM 2884 N N . LEU B 1 121 ? -6.344 -7.895 5.809 1 98.44 121 LEU B N 1
ATOM 2885 C CA . LEU B 1 121 ? -5.195 -8.188 4.957 1 98.44 121 LEU B CA 1
ATOM 2886 C C . LEU B 1 121 ? -4.281 -6.973 4.848 1 98.44 121 LEU B C 1
ATOM 2888 O O . LEU B 1 121 ? -4.754 -5.84 4.738 1 98.44 121 LEU B O 1
ATOM 2892 N N . ILE B 1 122 ? -3.025 -7.27 4.867 1 98.56 122 ILE B N 1
ATOM 2893 C CA . ILE B 1 122 ? -1.964 -6.277 4.723 1 98.56 122 ILE B CA 1
ATOM 2894 C C . ILE B 1 122 ? -1.058 -6.66 3.553 1 98.56 122 ILE B C 1
ATOM 2896 O O . ILE B 1 122 ? -0.531 -7.773 3.506 1 98.56 122 ILE B O 1
ATOM 2900 N N . ALA B 1 123 ? -0.923 -5.77 2.598 1 98.25 123 ALA B N 1
ATOM 2901 C CA . ALA B 1 123 ? -0.027 -5.98 1.465 1 98.25 123 ALA B CA 1
ATOM 2902 C C . ALA B 1 123 ? 1.422 -5.695 1.851 1 98.25 123 ALA B C 1
ATOM 2904 O O . ALA B 1 123 ? 1.689 -5.152 2.924 1 98.25 123 ALA B O 1
ATOM 2905 N N . ASP B 1 124 ? 2.314 -6.133 1.056 1 96.88 124 ASP B N 1
ATOM 2906 C CA . ASP B 1 124 ? 3.734 -5.82 1.188 1 96.88 124 ASP B CA 1
ATOM 2907 C C . ASP B 1 124 ? 4.211 -4.93 0.044 1 96.88 124 ASP B C 1
ATOM 2909 O O . ASP B 1 124 ? 4.496 -5.414 -1.053 1 96.88 124 ASP B O 1
ATOM 2913 N N . PRO B 1 125 ? 4.371 -3.715 0.336 1 93.56 125 PRO B N 1
ATOM 2914 C CA . PRO B 1 125 ? 4.828 -2.83 -0.737 1 93.56 125 PRO B CA 1
ATOM 2915 C C . PRO B 1 125 ? 6.27 -3.111 -1.157 1 93.56 125 PRO B C 1
ATOM 2917 O O . PRO B 1 125 ? 6.719 -2.627 -2.199 1 93.56 125 PRO B O 1
ATOM 2920 N N . HIS B 1 126 ? 7.004 -3.861 -0.376 1 94.06 126 HIS B N 1
ATOM 2921 C CA . HIS B 1 126 ? 8.383 -4.207 -0.709 1 94.06 126 HIS B CA 1
ATOM 2922 C C . HIS B 1 126 ? 8.438 -5.457 -1.586 1 94.06 126 HIS B C 1
ATOM 2924 O O . HIS B 1 126 ? 9.477 -5.754 -2.182 1 94.06 126 HIS B O 1
ATOM 2930 N N . PHE B 1 127 ? 7.371 -6.164 -1.601 1 94.94 127 PHE B N 1
ATOM 2931 C CA . PHE B 1 127 ? 7.258 -7.375 -2.404 1 94.94 127 PHE B CA 1
ATOM 2932 C C . PHE B 1 127 ? 8.414 -8.328 -2.111 1 94.94 127 PHE B C 1
ATOM 2934 O O . PHE B 1 127 ? 9.023 -8.875 -3.033 1 94.94 127 PHE B O 1
ATOM 2941 N N . ARG B 1 128 ? 8.727 -8.469 -0.832 1 91.69 128 ARG B N 1
ATOM 2942 C CA . ARG B 1 128 ? 9.797 -9.383 -0.443 1 91.69 128 ARG B CA 1
ATOM 2943 C C . ARG B 1 128 ? 9.469 -10.812 -0.858 1 91.69 128 ARG B C 1
ATOM 2945 O O . ARG B 1 128 ? 8.469 -11.383 -0.412 1 91.69 128 ARG B O 1
ATOM 2952 N N . GLY B 1 129 ? 10.312 -11.352 -1.683 1 91.19 129 GLY B N 1
ATOM 2953 C CA . GLY B 1 129 ? 10.102 -12.688 -2.199 1 91.19 129 GLY B CA 1
ATOM 2954 C C . GLY B 1 129 ? 9.07 -12.75 -3.312 1 91.19 129 GLY B C 1
ATOM 2955 O O . GLY B 1 129 ? 8.82 -13.812 -3.881 1 91.19 129 GLY B O 1
ATOM 2956 N N . ALA B 1 130 ? 8.461 -11.711 -3.592 1 95.25 130 ALA B N 1
ATOM 2957 C CA . ALA B 1 130 ? 7.41 -11.609 -4.602 1 95.25 130 ALA B CA 1
ATOM 2958 C C . ALA B 1 130 ? 7.844 -10.711 -5.754 1 95.25 130 ALA B C 1
ATOM 2960 O O . ALA B 1 130 ? 8.984 -10.781 -6.211 1 95.25 130 ALA B O 1
ATOM 2961 N N . GLY B 1 131 ? 6.973 -9.992 -6.285 1 94.69 131 GLY B N 1
ATOM 2962 C CA . GLY B 1 131 ? 7.312 -9.109 -7.391 1 94.69 131 GLY B CA 1
ATOM 2963 C C . GLY B 1 131 ? 7.281 -9.805 -8.742 1 94.69 131 GLY B C 1
ATOM 2964 O O . GLY B 1 131 ? 6.348 -10.547 -9.039 1 94.69 131 GLY B O 1
ATOM 2965 N N . LEU B 1 132 ? 8.266 -9.398 -9.594 1 95.19 132 LEU B N 1
ATOM 2966 C CA . LEU B 1 132 ? 8.352 -9.969 -10.938 1 95.19 132 LEU B CA 1
ATOM 2967 C C . LEU B 1 132 ? 9.242 -11.203 -10.945 1 95.19 132 LEU B C 1
ATOM 2969 O O . LEU B 1 132 ? 10.336 -11.188 -10.375 1 95.19 132 LEU B O 1
ATOM 2973 N N . HIS B 1 133 ? 8.758 -12.227 -11.523 1 95.5 133 HIS B N 1
ATOM 2974 C CA . HIS B 1 133 ? 9.508 -13.469 -11.688 1 95.5 133 HIS B CA 1
ATOM 2975 C C . HIS B 1 133 ? 9.57 -13.883 -13.156 1 95.5 133 HIS B C 1
ATOM 2977 O O . HIS B 1 133 ? 8.594 -13.75 -13.891 1 95.5 133 HIS B O 1
ATOM 2983 N N . LEU B 1 134 ? 10.719 -14.312 -13.523 1 95.88 134 LEU B N 1
ATOM 2984 C CA . LEU B 1 134 ? 10.922 -14.867 -14.852 1 95.88 134 LEU B CA 1
ATOM 2985 C C . LEU B 1 134 ? 11.734 -16.156 -14.789 1 95.88 134 LEU B C 1
ATOM 2987 O O . LEU B 1 134 ? 12.875 -16.156 -14.32 1 95.88 134 LEU B O 1
ATOM 2991 N N . THR B 1 135 ? 11.172 -17.219 -15.141 1 96.81 135 THR B N 1
ATOM 2992 C CA . THR B 1 135 ? 11.891 -18.484 -15.266 1 96.81 135 THR B CA 1
ATOM 2993 C C . THR B 1 135 ? 12.234 -18.766 -16.719 1 96.81 135 THR B C 1
ATOM 2995 O O . THR B 1 135 ? 11.359 -18.734 -17.594 1 96.81 135 THR B O 1
ATOM 2998 N N . LEU B 1 136 ? 13.453 -19.062 -16.938 1 95.56 136 LEU B N 1
ATOM 2999 C CA . LEU B 1 136 ? 13.93 -19.25 -18.297 1 95.56 136 LEU B CA 1
ATOM 3000 C C . LEU B 1 136 ? 13.906 -20.734 -18.688 1 95.56 136 LEU B C 1
ATOM 3002 O O . LEU B 1 136 ? 13.625 -21.594 -17.844 1 95.56 136 LEU B O 1
ATOM 3006 N N . ARG B 1 137 ? 14.18 -20.922 -20.031 1 95.81 137 ARG B N 1
ATOM 3007 C CA . ARG B 1 137 ? 14.273 -22.297 -20.516 1 95.81 137 ARG B CA 1
ATOM 3008 C C . ARG B 1 137 ? 15.172 -23.141 -19.625 1 95.81 137 ARG B C 1
ATOM 3010 O O . ARG B 1 137 ? 16.219 -22.688 -19.172 1 95.81 137 ARG B O 1
ATOM 3017 N N . GLY B 1 138 ? 14.68 -24.344 -19.375 1 95.81 138 GLY B N 1
ATOM 3018 C CA . GLY B 1 138 ? 15.438 -25.266 -18.531 1 95.81 138 GLY B CA 1
ATOM 3019 C C . GLY B 1 138 ? 15.25 -25.016 -17.047 1 95.81 138 GLY B C 1
ATOM 3020 O O . GLY B 1 138 ? 15.625 -25.844 -16.219 1 95.81 138 GLY B O 1
ATOM 3021 N N . GLY B 1 139 ? 14.648 -23.906 -16.766 1 95.81 139 GLY B N 1
ATOM 3022 C CA . GLY B 1 139 ? 14.453 -23.547 -15.375 1 95.81 139 GLY B CA 1
ATOM 3023 C C . GLY B 1 139 ? 13.227 -24.203 -14.758 1 95.81 139 GLY B C 1
ATOM 3024 O O . GLY B 1 139 ? 12.406 -24.781 -15.461 1 95.81 139 GLY B O 1
ATOM 3025 N N . HIS B 1 140 ? 13.172 -24.172 -13.414 1 95.5 140 HIS B N 1
ATOM 3026 C CA . HIS B 1 140 ? 12.055 -24.734 -12.664 1 95.5 140 HIS B CA 1
ATOM 3027 C C . HIS B 1 140 ? 12.008 -24.156 -11.25 1 95.5 140 HIS B C 1
ATOM 3029 O O . HIS B 1 140 ? 12.914 -23.438 -10.828 1 95.5 140 HIS B O 1
ATOM 3035 N N . LEU B 1 141 ? 10.945 -24.344 -10.578 1 96.19 141 LEU B N 1
ATOM 3036 C CA . LEU B 1 141 ? 10.758 -24.125 -9.148 1 96.19 141 LEU B CA 1
ATOM 3037 C C . LEU B 1 141 ? 10.242 -25.391 -8.461 1 96.19 141 LEU B C 1
ATOM 3039 O O . LEU B 1 141 ? 9.102 -25.797 -8.68 1 96.19 141 LEU B O 1
ATOM 3043 N N . ALA B 1 142 ? 11.062 -25.906 -7.617 1 95.81 142 ALA B N 1
ATOM 3044 C CA . ALA B 1 142 ? 10.734 -27.172 -6.953 1 95.81 142 ALA B CA 1
ATOM 3045 C C . ALA B 1 142 ? 9.516 -27 -6.047 1 95.81 142 ALA B C 1
ATOM 3047 O O . ALA B 1 142 ? 9.203 -25.891 -5.602 1 95.81 142 ALA B O 1
ATOM 3048 N N . LEU B 1 143 ? 8.852 -28.125 -5.812 1 97.12 143 LEU B N 1
ATOM 3049 C CA . LEU B 1 143 ? 7.727 -28.109 -4.887 1 97.12 143 LEU B CA 1
ATOM 3050 C C . LEU B 1 143 ? 8.156 -27.594 -3.518 1 97.12 143 LEU B C 1
ATOM 3052 O O . LEU B 1 143 ? 9.18 -28.016 -2.98 1 97.12 143 LEU B O 1
ATOM 3056 N N . HIS B 1 144 ? 7.352 -26.703 -2.998 1 97.56 144 HIS B N 1
ATOM 3057 C CA . HIS B 1 144 ? 7.664 -26.094 -1.709 1 97.56 144 HIS B CA 1
ATOM 3058 C C . HIS B 1 144 ? 6.41 -25.531 -1.047 1 97.56 144 HIS B C 1
ATOM 3060 O O . HIS B 1 144 ? 5.391 -25.328 -1.712 1 97.56 144 HIS B O 1
ATOM 3066 N N . ALA B 1 145 ? 6.453 -25.438 0.233 1 97.5 145 ALA B N 1
ATOM 3067 C CA . ALA B 1 145 ? 5.547 -24.578 0.994 1 97.5 145 ALA B CA 1
ATOM 3068 C C . ALA B 1 145 ? 6.227 -23.266 1.377 1 97.5 145 ALA B C 1
ATOM 3070 O O . ALA B 1 145 ? 7.398 -23.25 1.761 1 97.5 145 ALA B O 1
ATOM 3071 N N . ASP B 1 146 ? 5.566 -22.219 1.298 1 96.88 146 ASP B N 1
ATOM 3072 C CA . ASP B 1 146 ? 6.148 -20.875 1.396 1 96.88 146 ASP B CA 1
ATOM 3073 C C . ASP B 1 146 ? 6.504 -20.547 2.842 1 96.88 146 ASP B C 1
ATOM 3075 O O . ASP B 1 146 ? 6.004 -21.172 3.775 1 96.88 146 ASP B O 1
ATOM 3079 N N . PHE B 1 147 ? 7.395 -19.516 2.996 1 96.56 147 PHE B N 1
ATOM 3080 C CA . PHE B 1 147 ? 7.676 -18.953 4.312 1 96.56 147 PHE B CA 1
ATOM 3081 C C . PHE B 1 147 ? 6.398 -18.438 4.961 1 96.56 147 PHE B C 1
ATOM 3083 O O . PHE B 1 147 ? 5.473 -18 4.27 1 96.56 147 PHE B O 1
ATOM 3090 N N . ASN B 1 148 ? 6.43 -18.375 6.309 1 96 148 ASN B N 1
ATOM 3091 C CA . ASN B 1 148 ? 5.137 -18.203 6.957 1 96 148 ASN B CA 1
ATOM 3092 C C . ASN B 1 148 ? 5.023 -16.828 7.609 1 96 148 ASN B C 1
ATOM 3094 O O . ASN B 1 148 ? 3.932 -16.406 7.996 1 96 148 ASN B O 1
ATOM 3098 N N . ARG B 1 149 ? 6.145 -16.109 7.715 1 94.94 149 ARG B N 1
ATOM 3099 C CA . ARG B 1 149 ? 6.086 -14.875 8.484 1 94.94 149 ARG B CA 1
ATOM 3100 C C . ARG B 1 149 ? 6.871 -13.758 7.797 1 94.94 149 ARG B C 1
ATOM 3102 O O . ARG B 1 149 ? 7.879 -14.023 7.141 1 94.94 149 ARG B O 1
ATOM 3109 N N . ASP B 1 150 ? 6.367 -12.594 7.859 1 95.5 150 ASP B N 1
ATOM 3110 C CA . ASP B 1 150 ? 7.172 -11.383 7.719 1 95.5 150 ASP B CA 1
ATOM 3111 C C . ASP B 1 150 ? 7.727 -10.938 9.07 1 95.5 150 ASP B C 1
ATOM 3113 O O . ASP B 1 150 ? 7.059 -10.219 9.82 1 95.5 150 ASP B O 1
ATOM 3117 N N . ARG B 1 151 ? 8.891 -11.32 9.352 1 91.44 151 ARG B N 1
ATOM 3118 C CA . ARG B 1 151 ? 9.477 -11.094 10.672 1 91.44 151 ARG B CA 1
ATOM 3119 C C . ARG B 1 151 ? 9.703 -9.609 10.922 1 91.44 151 ARG B C 1
ATOM 3121 O O . ARG B 1 151 ? 9.547 -9.133 12.055 1 91.44 151 ARG B O 1
ATOM 3128 N N . TYR B 1 152 ? 10.07 -8.984 9.953 1 93.25 152 TYR B N 1
ATOM 3129 C CA . TYR B 1 152 ? 10.398 -7.57 10.094 1 93.25 152 TYR B CA 1
ATOM 3130 C C . TYR B 1 152 ? 9.18 -6.762 10.516 1 93.25 152 TYR B C 1
ATOM 3132 O O . TYR B 1 152 ? 9.273 -5.871 11.367 1 93.25 152 TYR B O 1
ATOM 3140 N N . ARG B 1 153 ? 7.973 -7.07 10.031 1 95.94 153 ARG B N 1
ATOM 3141 C CA . ARG B 1 153 ? 6.758 -6.32 10.336 1 95.94 153 ARG B CA 1
ATOM 3142 C C . ARG B 1 153 ? 5.895 -7.074 11.344 1 95.94 153 ARG B C 1
ATOM 3144 O O . ARG B 1 153 ? 4.84 -6.582 11.758 1 95.94 153 ARG B O 1
ATOM 3151 N N . GLY B 1 154 ? 6.32 -8.211 11.688 1 93.19 154 GLY B N 1
ATOM 3152 C CA . GLY B 1 154 ? 5.586 -8.992 12.672 1 93.19 154 GLY B CA 1
ATOM 3153 C C . GLY B 1 154 ? 4.258 -9.508 12.156 1 93.19 154 GLY B C 1
ATOM 3154 O O . GLY B 1 154 ? 3.244 -9.445 12.859 1 93.19 154 GLY B O 1
ATOM 3155 N N . LEU B 1 155 ? 4.242 -10.016 10.898 1 96.31 155 LEU B N 1
ATOM 3156 C CA . LEU B 1 155 ? 2.992 -10.422 10.266 1 96.31 155 LEU B CA 1
ATOM 3157 C C . LEU B 1 155 ? 3.035 -11.898 9.867 1 96.31 155 LEU B C 1
ATOM 3159 O O . LEU B 1 155 ? 4.117 -12.469 9.695 1 96.31 155 LEU B O 1
ATOM 3163 N N . SER B 1 156 ? 1.889 -12.477 9.695 1 95.88 156 SER B N 1
ATOM 3164 C CA . SER B 1 156 ? 1.738 -13.844 9.219 1 95.88 156 SER B CA 1
ATOM 3165 C C . SER B 1 156 ? 1.248 -13.875 7.777 1 95.88 156 SER B C 1
ATOM 3167 O O . SER B 1 156 ? 0.263 -13.219 7.438 1 95.88 156 SER B O 1
ATOM 3169 N N . ARG B 1 157 ? 1.907 -14.68 7.039 1 97.12 157 ARG B N 1
ATOM 3170 C CA . ARG B 1 157 ? 1.525 -14.805 5.633 1 97.12 157 ARG B CA 1
ATOM 3171 C C . ARG B 1 157 ? 0.194 -15.531 5.492 1 97.12 157 ARG B C 1
ATOM 3173 O O . ARG B 1 157 ? -0.067 -16.5 6.199 1 97.12 157 ARG B O 1
ATOM 3180 N N . ARG B 1 158 ? -0.692 -15.062 4.496 1 98.19 158 ARG B N 1
ATOM 3181 C CA . ARG B 1 158 ? -2.027 -15.633 4.379 1 98.19 158 ARG B CA 1
ATOM 3182 C C . ARG B 1 158 ? -2.322 -16.047 2.939 1 98.19 158 ARG B C 1
ATOM 3184 O O . ARG B 1 158 ? -3.006 -17.047 2.699 1 98.19 158 ARG B O 1
ATOM 3191 N N . LEU B 1 159 ? -1.878 -15.242 1.991 1 98.88 159 LEU B N 1
ATOM 3192 C CA . LEU B 1 159 ? -2.275 -15.469 0.606 1 98.88 159 LEU B CA 1
ATOM 3193 C C . LEU B 1 159 ? -1.097 -15.258 -0.339 1 98.88 159 LEU B C 1
ATOM 3195 O O . LEU B 1 159 ? -0.227 -14.422 -0.076 1 98.88 159 LEU B O 1
ATOM 3199 N N . THR B 1 160 ? -1.105 -15.945 -1.384 1 98.62 160 THR B N 1
ATOM 3200 C CA . THR B 1 160 ? -0.253 -15.734 -2.549 1 98.62 160 THR B CA 1
ATOM 3201 C C . THR B 1 160 ? -1.094 -15.43 -3.785 1 98.62 160 THR B C 1
ATOM 3203 O O . THR B 1 160 ? -2.072 -16.125 -4.066 1 98.62 160 THR B O 1
ATOM 3206 N N . VAL B 1 161 ? -0.736 -14.414 -4.449 1 98.81 161 VAL B N 1
ATOM 3207 C CA . VAL B 1 161 ? -1.344 -14.07 -5.73 1 98.81 161 VAL B CA 1
ATOM 3208 C C . VAL B 1 161 ? -0.301 -14.164 -6.84 1 98.81 161 VAL B C 1
ATOM 3210 O O . VAL B 1 161 ? 0.818 -13.672 -6.695 1 98.81 161 VAL B O 1
ATOM 3213 N N . LEU B 1 162 ? -0.643 -14.828 -7.91 1 98.75 162 LEU B N 1
ATOM 3214 C CA . LEU B 1 162 ? 0.164 -14.898 -9.125 1 98.75 162 LEU B CA 1
ATOM 3215 C C . LEU B 1 162 ? -0.625 -14.398 -10.328 1 98.75 162 LEU B C 1
ATOM 3217 O O . LEU B 1 162 ? -1.781 -14.781 -10.523 1 98.75 162 LEU B O 1
ATOM 3221 N N . TYR B 1 163 ? -0.076 -13.547 -11.062 1 98.56 163 TYR B N 1
ATOM 3222 C CA . TYR B 1 163 ? -0.63 -13.086 -12.328 1 98.56 163 TYR B CA 1
ATOM 3223 C C . TYR B 1 163 ? 0.331 -13.375 -13.477 1 98.56 163 TYR B C 1
ATOM 3225 O O . TYR B 1 163 ? 1.455 -12.867 -13.492 1 98.56 163 TYR B O 1
ATOM 3233 N N . TYR B 1 164 ? -0.146 -14.125 -14.453 1 98.69 164 TYR B N 1
ATOM 3234 C CA . TYR B 1 164 ? 0.747 -14.609 -15.5 1 98.69 164 TYR B CA 1
ATOM 3235 C C . TYR B 1 164 ? 0.662 -13.734 -16.75 1 98.69 164 TYR B C 1
ATOM 3237 O O . TYR B 1 164 ? -0.428 -13.32 -17.141 1 98.69 164 TYR B O 1
ATOM 3245 N N . LEU B 1 165 ? 1.771 -13.484 -17.297 1 97.94 165 LEU B N 1
ATOM 3246 C CA . LEU B 1 165 ? 1.917 -12.641 -18.469 1 97.94 165 LEU B CA 1
ATOM 3247 C C . LEU B 1 165 ? 2.67 -13.375 -19.578 1 97.94 165 LEU B C 1
ATOM 3249 O O . LEU B 1 165 ? 3.727 -12.922 -20.016 1 97.94 165 LEU B O 1
ATOM 3253 N N . ASN B 1 166 ? 2.082 -14.414 -20.062 1 98.38 166 ASN B N 1
ATOM 3254 C CA . ASN B 1 166 ? 2.734 -15.258 -21.047 1 98.38 166 ASN B CA 1
ATOM 3255 C C . ASN B 1 166 ? 1.868 -15.43 -22.297 1 98.38 166 ASN B C 1
ATOM 3257 O O . ASN B 1 166 ? 1.145 -16.422 -22.422 1 98.38 166 ASN B O 1
ATOM 3261 N N . PRO B 1 167 ? 1.998 -14.578 -23.281 1 97.56 167 PRO B N 1
ATOM 3262 C CA . PRO B 1 167 ? 1.197 -14.727 -24.5 1 97.56 167 PRO B CA 1
ATOM 3263 C C . PRO B 1 167 ? 1.557 -15.984 -25.297 1 97.56 167 PRO B C 1
ATOM 3265 O O . PRO B 1 167 ? 2.734 -16.328 -25.406 1 97.56 167 PRO B O 1
ATOM 3268 N N . ASP B 1 168 ? 0.521 -16.719 -25.766 1 97.38 168 ASP B N 1
ATOM 3269 C CA . ASP B 1 168 ? 0.671 -17.844 -26.688 1 97.38 168 ASP B CA 1
ATOM 3270 C C . ASP B 1 168 ? 1.515 -18.953 -26.047 1 97.38 168 ASP B C 1
ATOM 3272 O O . ASP B 1 168 ? 2.383 -19.531 -26.703 1 97.38 168 ASP B O 1
ATOM 3276 N N . TRP B 1 169 ? 1.325 -19.141 -24.797 1 98.44 169 TRP B N 1
ATOM 3277 C CA . TRP B 1 169 ? 2.061 -20.203 -24.125 1 98.44 169 TRP B CA 1
ATOM 3278 C C . TRP B 1 169 ? 1.567 -21.578 -24.594 1 98.44 169 TRP B C 1
ATOM 3280 O O . TRP B 1 169 ? 0.364 -21.844 -24.578 1 98.44 169 TRP B O 1
ATOM 3290 N N . GLU B 1 170 ? 2.451 -22.469 -24.922 1 98.06 170 GLU B N 1
ATOM 3291 C CA . GLU B 1 170 ? 2.088 -23.797 -25.406 1 98.06 170 GLU B CA 1
ATOM 3292 C C . GLU B 1 170 ? 2.197 -24.828 -24.297 1 98.06 170 GLU B C 1
ATOM 3294 O O . GLU B 1 170 ? 3.146 -24.812 -23.516 1 98.06 170 GLU B O 1
ATOM 3299 N N . PRO B 1 171 ? 1.245 -25.719 -24.297 1 98.06 171 PRO B N 1
ATOM 3300 C CA . PRO B 1 171 ? 1.29 -26.75 -23.266 1 98.06 171 PRO B CA 1
ATOM 3301 C C . PRO B 1 171 ? 2.6 -27.547 -23.266 1 98.06 171 PRO B C 1
ATOM 3303 O O . PRO B 1 171 ? 3.115 -27.906 -22.203 1 98.06 171 PRO B O 1
ATOM 3306 N N . ALA B 1 172 ? 3.186 -27.75 -24.375 1 98.12 172 ALA B N 1
ATOM 3307 C CA . ALA B 1 172 ? 4.402 -28.547 -24.516 1 98.12 172 ALA B CA 1
ATOM 3308 C C . ALA B 1 172 ? 5.586 -27.875 -23.844 1 98.12 172 ALA B C 1
ATOM 3310 O O . ALA B 1 172 ? 6.609 -28.5 -23.578 1 98.12 172 ALA B O 1
ATOM 3311 N N . TRP B 1 173 ? 5.473 -26.578 -23.578 1 98.5 173 TRP B N 1
ATOM 3312 C CA . TRP B 1 173 ? 6.566 -25.844 -22.953 1 98.5 173 TRP B CA 1
ATOM 3313 C C . TRP B 1 173 ? 6.59 -26.078 -21.453 1 98.5 173 TRP B C 1
ATOM 3315 O O . TRP B 1 173 ? 7.566 -25.734 -20.781 1 98.5 173 TRP B O 1
ATOM 3325 N N . GLY B 1 174 ? 5.539 -26.688 -20.906 1 98.44 174 GLY B N 1
ATOM 3326 C CA . GLY B 1 174 ? 5.473 -26.922 -19.484 1 98.44 174 GLY B CA 1
ATOM 3327 C C . GLY B 1 174 ? 5.27 -25.656 -18.672 1 98.44 174 GLY B C 1
ATOM 3328 O O . GLY B 1 174 ? 4.668 -24.703 -19.156 1 98.44 174 GLY B O 1
ATOM 3329 N N . GLY B 1 175 ? 5.594 -25.766 -17.422 1 98.19 175 GLY B N 1
ATOM 3330 C CA . GLY B 1 175 ? 5.559 -24.594 -16.578 1 98.19 175 GLY B CA 1
ATOM 3331 C C . GLY B 1 175 ? 4.27 -24.469 -15.781 1 98.19 175 GLY B C 1
ATOM 3332 O O . GLY B 1 175 ? 4.035 -23.438 -15.125 1 98.19 175 GLY B O 1
ATOM 3333 N N . ASP B 1 176 ? 3.436 -25.484 -15.805 1 98.81 176 ASP B N 1
ATOM 3334 C CA . ASP B 1 176 ? 2.225 -25.438 -14.992 1 98.81 176 ASP B CA 1
ATOM 3335 C C . ASP B 1 176 ? 2.561 -25.281 -13.508 1 98.81 176 ASP B C 1
ATOM 3337 O O . ASP B 1 176 ? 3.48 -25.922 -13.008 1 98.81 176 ASP B O 1
ATOM 3341 N N . LEU B 1 177 ? 1.826 -24.406 -12.891 1 98.88 177 LEU B N 1
ATOM 3342 C CA . LEU B 1 177 ? 1.825 -24.453 -11.43 1 98.88 177 LEU B CA 1
ATOM 3343 C C . LEU B 1 177 ? 1.133 -25.703 -10.93 1 98.88 177 LEU B C 1
ATOM 3345 O O . LEU B 1 177 ? -0.042 -25.938 -11.227 1 98.88 177 LEU B O 1
ATOM 3349 N N . GLU B 1 178 ? 1.846 -26.438 -10.219 1 98.75 178 GLU B N 1
ATOM 3350 C CA . GLU B 1 178 ? 1.293 -27.672 -9.664 1 98.75 178 GLU B CA 1
ATOM 3351 C C . GLU B 1 178 ? 0.948 -27.5 -8.188 1 98.75 178 GLU B C 1
ATOM 3353 O O . GLU B 1 178 ? 1.767 -27.016 -7.402 1 98.75 178 GLU B O 1
ATOM 3358 N N . LEU B 1 179 ? -0.24 -27.891 -7.828 1 98.81 179 LEU B N 1
ATOM 3359 C CA . LEU B 1 179 ? -0.672 -27.922 -6.438 1 98.81 179 LEU B CA 1
ATOM 3360 C C . LEU B 1 179 ? -0.838 -29.375 -5.961 1 98.81 179 LEU B C 1
ATOM 3362 O O . LEU B 1 179 ? -1.595 -30.141 -6.559 1 98.81 179 LEU B O 1
ATOM 3366 N N . TRP B 1 180 ? -0.101 -29.688 -4.883 1 98.56 180 TRP B N 1
ATOM 3367 C CA . TRP B 1 180 ? -0.049 -31.062 -4.398 1 98.56 180 TRP B CA 1
ATOM 3368 C C . TRP B 1 180 ? -0.73 -31.188 -3.041 1 98.56 180 TRP B C 1
ATOM 3370 O O . TRP B 1 180 ? -0.825 -30.219 -2.293 1 98.56 180 TRP B O 1
ATOM 3380 N N . ASN B 1 181 ? -1.229 -32.406 -2.75 1 97.88 181 ASN B N 1
ATOM 3381 C CA . ASN B 1 181 ? -1.833 -32.656 -1.444 1 97.88 181 ASN B CA 1
ATOM 3382 C C . ASN B 1 181 ? -0.788 -32.625 -0.332 1 97.88 181 ASN B C 1
ATOM 3384 O O . ASN B 1 181 ? 0.414 -32.625 -0.604 1 97.88 181 ASN B O 1
ATOM 3388 N N . ALA B 1 182 ? -1.238 -32.625 0.873 1 97.19 182 ALA B N 1
ATOM 3389 C CA . ALA B 1 182 ? -0.388 -32.438 2.047 1 97.19 182 ALA B CA 1
ATOM 3390 C C . ALA B 1 182 ? 0.64 -33.562 2.16 1 97.19 182 ALA B C 1
ATOM 3392 O O . ALA B 1 182 ? 1.761 -33.344 2.625 1 97.19 182 ALA B O 1
ATOM 3393 N N . GLU B 1 183 ? 0.288 -34.719 1.676 1 95.69 183 GLU B N 1
ATOM 3394 C CA . GLU B 1 183 ? 1.146 -35.875 1.806 1 95.69 183 GLU B CA 1
ATOM 3395 C C . GLU B 1 183 ? 2.193 -35.938 0.697 1 95.69 183 GLU B C 1
ATOM 3397 O O . GLU B 1 183 ? 3.061 -36.812 0.688 1 95.69 183 GLU B O 1
ATOM 3402 N N . LEU B 1 184 ? 2.072 -35.062 -0.201 1 95.94 184 LEU B N 1
ATOM 3403 C CA . LEU B 1 184 ? 2.994 -35 -1.33 1 95.94 184 LEU B CA 1
ATOM 3404 C C . LEU B 1 184 ? 2.906 -36.25 -2.184 1 95.94 184 LEU B C 1
ATOM 3406 O O . LEU B 1 184 ? 3.895 -36.656 -2.793 1 95.94 184 LEU B O 1
ATOM 3410 N N . SER B 1 185 ? 1.771 -36.812 -2.264 1 95.56 185 SER B N 1
ATOM 3411 C CA . SER B 1 185 ? 1.621 -38.062 -3.002 1 95.56 185 SER B CA 1
ATOM 3412 C C . SER B 1 185 ? 0.958 -37.844 -4.355 1 95.56 185 SER B C 1
ATOM 3414 O O . SER B 1 185 ? 1.112 -38.656 -5.273 1 95.56 185 SER B O 1
ATOM 3416 N N . ARG B 1 186 ? 0.265 -36.719 -4.469 1 96.75 186 ARG B N 1
ATOM 3417 C CA . ARG B 1 186 ? -0.482 -36.531 -5.707 1 96.75 186 ARG B CA 1
ATOM 3418 C C . ARG B 1 186 ? -0.594 -35.031 -6.035 1 96.75 186 ARG B C 1
ATOM 3420 O O . ARG B 1 186 ? -0.89 -34.219 -5.156 1 96.75 186 ARG B O 1
ATOM 3427 N N . CYS B 1 187 ? -0.322 -34.781 -7.305 1 97.94 187 CYS B N 1
ATOM 3428 C CA . CYS B 1 187 ? -0.668 -33.469 -7.832 1 97.94 187 CYS B CA 1
ATOM 3429 C C . CYS B 1 187 ? -2.164 -33.344 -8.102 1 97.94 187 CYS B C 1
ATOM 3431 O O . CYS B 1 187 ? -2.686 -34.031 -8.984 1 97.94 187 CYS B O 1
ATOM 3433 N N . GLU B 1 188 ? -2.867 -32.469 -7.441 1 98.56 188 GLU B N 1
ATOM 3434 C CA . GLU B 1 188 ? -4.324 -32.469 -7.547 1 98.56 188 GLU B CA 1
ATOM 3435 C C . GLU B 1 188 ? -4.797 -31.375 -8.5 1 98.56 188 GLU B C 1
ATOM 3437 O O . GLU B 1 188 ? -5.938 -31.391 -8.961 1 98.56 188 GLU B O 1
ATOM 3442 N N . THR B 1 189 ? -3.994 -30.438 -8.727 1 98.62 189 THR B N 1
ATOM 3443 C CA . THR B 1 189 ? -4.348 -29.359 -9.648 1 98.62 189 THR B CA 1
ATOM 3444 C C . THR B 1 189 ? -3.129 -28.891 -10.43 1 98.62 189 THR B C 1
ATOM 3446 O O . THR B 1 189 ? -2.039 -28.75 -9.875 1 98.62 189 THR B O 1
ATOM 3449 N N . ARG B 1 190 ? -3.271 -28.672 -11.688 1 98.69 190 ARG B N 1
ATOM 3450 C CA . ARG B 1 190 ? -2.287 -28.062 -12.578 1 98.69 190 ARG B CA 1
ATOM 3451 C C . ARG B 1 190 ? -2.854 -26.828 -13.25 1 98.69 190 ARG B C 1
ATOM 3453 O O . ARG B 1 190 ? -3.971 -26.844 -13.781 1 98.69 190 ARG B O 1
ATOM 3460 N N . ILE B 1 191 ? -2.125 -25.75 -13.203 1 98.88 191 ILE B N 1
ATOM 3461 C CA . ILE B 1 191 ? -2.57 -24.469 -13.75 1 98.88 191 ILE B CA 1
ATOM 3462 C C . ILE B 1 191 ? -1.545 -23.953 -14.75 1 98.88 191 ILE B C 1
ATOM 3464 O O . ILE B 1 191 ? -0.44 -23.562 -14.375 1 98.88 191 ILE B O 1
ATOM 3468 N N . ALA B 1 192 ? -1.949 -23.906 -16.031 1 98.88 192 ALA B N 1
ATOM 3469 C CA . ALA B 1 192 ? -1.052 -23.375 -17.062 1 98.88 192 ALA B CA 1
ATOM 3470 C C . ALA B 1 192 ? -0.796 -21.891 -16.844 1 98.88 192 ALA B C 1
ATOM 3472 O O . ALA B 1 192 ? -1.704 -21.141 -16.469 1 98.88 192 ALA B O 1
ATOM 3473 N N . PRO B 1 193 ? 0.447 -21.438 -17.047 1 98.75 193 PRO B N 1
ATOM 3474 C CA . PRO B 1 193 ? 0.771 -20.031 -16.844 1 98.75 193 PRO B CA 1
ATOM 3475 C C . PRO B 1 193 ? 0.352 -19.141 -18.016 1 98.75 193 PRO B C 1
ATOM 3477 O O . PRO B 1 193 ? 1.188 -18.453 -18.594 1 98.75 193 PRO B O 1
ATOM 3480 N N . LEU B 1 194 ? -0.914 -18.984 -18.266 1 98.69 194 LEU B N 1
ATOM 3481 C CA . LEU B 1 194 ? -1.439 -18.312 -19.453 1 98.69 194 LEU B CA 1
ATOM 3482 C C . LEU B 1 194 ? -1.516 -16.797 -19.25 1 98.69 194 LEU B C 1
ATOM 3484 O O . LEU B 1 194 ? -1.642 -16.344 -18.109 1 98.69 194 LEU B O 1
ATOM 3488 N N . LEU B 1 195 ? -1.515 -16.156 -20.406 1 98.12 195 LEU B N 1
ATOM 3489 C CA . LEU B 1 195 ? -1.677 -14.703 -20.375 1 98.12 195 LEU B CA 1
ATOM 3490 C C . LEU B 1 195 ? -2.986 -14.312 -19.703 1 98.12 195 LEU B C 1
ATOM 3492 O O . LEU B 1 195 ? -4.043 -14.859 -20.016 1 98.12 195 LEU B O 1
ATOM 3496 N N . ASP B 1 196 ? -2.893 -13.367 -18.75 1 96.62 196 ASP B N 1
ATOM 3497 C CA . ASP B 1 196 ? -4.047 -12.711 -18.141 1 96.62 196 ASP B CA 1
ATOM 3498 C C . ASP B 1 196 ? -4.793 -13.672 -17.219 1 96.62 196 ASP B C 1
ATOM 3500 O O . ASP B 1 196 ? -6.004 -13.539 -17.031 1 96.62 196 ASP B O 1
ATOM 3504 N N . ARG B 1 197 ? -4.082 -14.625 -16.719 1 98.44 197 ARG B N 1
ATOM 3505 C CA . ARG B 1 197 ? -4.629 -15.531 -15.703 1 98.44 197 ARG B CA 1
ATOM 3506 C C . ARG B 1 197 ? -4.164 -15.133 -14.305 1 98.44 197 ARG B C 1
ATOM 3508 O O . ARG B 1 197 ? -2.963 -15 -14.062 1 98.44 197 ARG B O 1
ATOM 3515 N N . LEU B 1 198 ? -5.125 -14.922 -13.398 1 98.5 198 LEU B N 1
ATOM 3516 C CA . LEU B 1 198 ? -4.859 -14.641 -11.992 1 98.5 198 LEU B CA 1
ATOM 3517 C C . LEU B 1 198 ? -5.113 -15.875 -11.133 1 98.5 198 LEU B C 1
ATOM 3519 O O . LEU B 1 198 ? -6.148 -16.531 -11.281 1 98.5 198 LEU B O 1
ATOM 3523 N N . VAL B 1 199 ? -4.145 -16.188 -10.297 1 98.88 199 VAL B N 1
ATOM 3524 C CA . VAL B 1 199 ? -4.305 -17.266 -9.32 1 98.88 199 VAL B CA 1
ATOM 3525 C C . VAL B 1 199 ? -4.219 -16.688 -7.91 1 98.88 199 VAL B C 1
ATOM 3527 O O . VAL B 1 199 ? -3.311 -15.914 -7.602 1 98.88 199 VAL B O 1
ATOM 3530 N N . VAL B 1 200 ? -5.156 -17 -7.078 1 98.94 200 VAL B N 1
ATOM 3531 C CA . VAL B 1 200 ? -5.125 -16.703 -5.648 1 98.94 200 VAL B CA 1
ATOM 3532 C C . VAL B 1 200 ? -5.133 -18 -4.852 1 98.94 200 VAL B C 1
ATOM 3534 O O . VAL B 1 200 ? -6 -18.859 -5.055 1 98.94 200 VAL B O 1
ATOM 3537 N N . MET B 1 201 ? -4.207 -18.172 -3.969 1 98.81 201 MET B N 1
ATOM 3538 C CA . MET B 1 201 ? -4.16 -19.406 -3.199 1 98.81 201 MET B CA 1
ATOM 3539 C C . MET B 1 201 ? -3.881 -19.125 -1.727 1 98.81 201 MET B C 1
ATOM 3541 O O . MET B 1 201 ? -3.133 -18.203 -1.4 1 98.81 201 MET B O 1
ATOM 3545 N N . ALA B 1 202 ? -4.418 -19.922 -0.904 1 98.81 202 ALA B N 1
ATOM 3546 C CA . ALA B 1 202 ? -4.191 -19.828 0.536 1 98.81 202 ALA B CA 1
ATOM 3547 C C . ALA B 1 202 ? -2.773 -20.266 0.893 1 98.81 202 ALA B C 1
ATOM 3549 O O . ALA B 1 202 ? -2.172 -21.094 0.195 1 98.81 202 ALA B O 1
ATOM 3550 N N . HIS B 1 203 ? -2.322 -19.719 1.942 1 97.62 203 HIS B N 1
ATOM 3551 C CA . HIS B 1 203 ? -1.034 -20.141 2.488 1 97.62 203 HIS B CA 1
ATOM 3552 C C . HIS B 1 203 ? -1.203 -21.266 3.498 1 97.62 203 HIS B C 1
ATOM 3554 O O . HIS B 1 203 ? -2.18 -21.281 4.254 1 97.62 203 HIS B O 1
ATOM 3560 N N . GLY B 1 204 ? -0.208 -22.031 3.562 1 97.06 204 GLY B N 1
ATOM 3561 C CA . GLY B 1 204 ? -0.085 -23.094 4.551 1 97.06 204 GLY B CA 1
ATOM 3562 C C . GLY B 1 204 ? 1.253 -23.797 4.5 1 97.06 204 GLY B C 1
ATOM 3563 O O . GLY B 1 204 ? 1.864 -23.906 3.434 1 97.06 204 GLY B O 1
ATOM 3564 N N . ASP B 1 205 ? 1.615 -24.359 5.602 1 96.5 205 ASP B N 1
ATOM 3565 C CA . ASP B 1 205 ? 2.922 -25 5.699 1 96.5 205 ASP B CA 1
ATOM 3566 C C . ASP B 1 205 ? 2.936 -26.328 4.953 1 96.5 205 ASP B C 1
ATOM 3568 O O . ASP B 1 205 ? 3.998 -26.922 4.738 1 96.5 205 ASP B O 1
ATOM 3572 N N . ASP B 1 206 ? 1.777 -26.766 4.551 1 96.88 206 ASP B N 1
ATOM 3573 C CA . ASP B 1 206 ? 1.697 -27.984 3.762 1 96.88 206 ASP B CA 1
ATOM 3574 C C . ASP B 1 206 ? 1.034 -27.734 2.41 1 96.88 206 ASP B C 1
ATOM 3576 O O . ASP B 1 206 ? 0.528 -28.656 1.774 1 96.88 206 ASP B O 1
ATOM 3580 N N . HIS B 1 207 ? 0.881 -26.516 2.066 1 98.25 207 HIS B N 1
ATOM 3581 C CA . HIS B 1 207 ? 0.332 -26.172 0.762 1 98.25 207 HIS B CA 1
ATOM 3582 C C . HIS B 1 207 ? 1.409 -26.203 -0.316 1 98.25 207 HIS B C 1
ATOM 3584 O O . HIS B 1 207 ? 1.881 -25.156 -0.761 1 98.25 207 HIS B O 1
ATOM 3590 N N . TRP B 1 208 ? 1.69 -27.375 -0.742 1 98.19 208 TRP B N 1
ATOM 3591 C CA . TRP B 1 208 ? 2.793 -27.641 -1.66 1 98.19 208 TRP B CA 1
ATOM 3592 C C . TRP B 1 208 ? 2.461 -27.156 -3.064 1 98.19 208 TRP B C 1
ATOM 3594 O O . TRP B 1 208 ? 1.419 -27.5 -3.623 1 98.19 208 TRP B O 1
ATOM 3604 N N . HIS B 1 209 ? 3.363 -26.359 -3.654 1 98.69 209 HIS B N 1
ATOM 3605 C CA . HIS B 1 209 ? 3.172 -25.875 -5.016 1 98.69 209 HIS B CA 1
ATOM 3606 C C . HIS B 1 209 ? 4.508 -25.578 -5.691 1 98.69 209 HIS B C 1
ATOM 3608 O O . HIS B 1 209 ? 5.527 -25.438 -5.016 1 98.69 209 HIS B O 1
ATOM 3614 N N . GLY B 1 210 ? 4.574 -25.562 -6.891 1 97.81 210 GLY B N 1
ATOM 3615 C CA . GLY B 1 210 ? 5.723 -25.266 -7.73 1 97.81 210 GLY B CA 1
ATOM 3616 C C . GLY B 1 210 ? 5.504 -25.625 -9.188 1 97.81 210 GLY B C 1
ATOM 3617 O O . GLY B 1 210 ? 4.371 -25.875 -9.609 1 97.81 210 GLY B O 1
ATOM 3618 N N . HIS B 1 211 ? 6.473 -25.438 -9.984 1 97.94 211 HIS B N 1
ATOM 3619 C CA . HIS B 1 211 ? 6.559 -25.969 -11.336 1 97.94 211 HIS B CA 1
ATOM 3620 C C . HIS B 1 211 ? 7.875 -26.719 -11.555 1 97.94 211 HIS B C 1
ATOM 3622 O O . HIS B 1 211 ? 8.797 -26.188 -12.172 1 97.94 211 HIS B O 1
ATOM 3628 N N . PRO B 1 212 ? 7.875 -27.953 -11.109 1 96.12 212 PRO B N 1
ATOM 3629 C CA . PRO B 1 212 ? 9.125 -28.656 -10.82 1 96.12 212 PRO B CA 1
ATOM 3630 C C . PRO B 1 212 ? 9.82 -29.172 -12.078 1 96.12 212 PRO B C 1
ATOM 3632 O O . PRO B 1 212 ? 10.992 -29.547 -12.031 1 96.12 212 PRO B O 1
ATOM 3635 N N . SER B 1 213 ? 9.195 -29.266 -13.164 1 95.88 213 SER B N 1
ATOM 3636 C CA . SER B 1 213 ? 9.812 -29.766 -14.383 1 95.88 213 SER B CA 1
ATOM 3637 C C . SER B 1 213 ? 10.484 -28.656 -15.172 1 95.88 213 SER B C 1
ATOM 3639 O O . SER B 1 213 ? 9.945 -27.547 -15.273 1 95.88 213 SER B O 1
ATOM 3641 N N . PRO B 1 214 ? 11.625 -28.953 -15.742 1 96.5 214 PRO B N 1
ATOM 3642 C CA . PRO B 1 214 ? 12.305 -27.938 -16.547 1 96.5 214 PRO B CA 1
ATOM 3643 C C . PRO B 1 214 ? 11.453 -27.438 -17.719 1 96.5 214 PRO B C 1
ATOM 3645 O O . PRO B 1 214 ? 10.805 -28.25 -18.391 1 96.5 214 PRO B O 1
ATOM 3648 N N . LEU B 1 215 ? 11.531 -26.141 -17.984 1 97.81 215 LEU B N 1
ATOM 3649 C CA . LEU B 1 215 ? 10.758 -25.547 -19.078 1 97.81 215 LEU B CA 1
ATOM 3650 C C . LEU B 1 215 ? 11.352 -25.922 -20.422 1 97.81 215 LEU B C 1
ATOM 3652 O O . LEU B 1 215 ? 12.578 -25.969 -20.578 1 97.81 215 LEU B O 1
ATOM 3656 N N . ALA B 1 216 ? 10.477 -26.062 -21.312 1 98.19 216 ALA B N 1
ATOM 3657 C CA . ALA B 1 216 ? 10.914 -26.406 -22.672 1 98.19 216 ALA B CA 1
ATOM 3658 C C . ALA B 1 216 ? 10.539 -25.297 -23.656 1 98.19 216 ALA B C 1
ATOM 3660 O O . ALA B 1 216 ? 10.391 -25.531 -24.844 1 98.19 216 ALA B O 1
ATOM 3661 N N . CYS B 1 217 ? 10.305 -24.125 -23.188 1 96.94 217 CYS B N 1
ATOM 3662 C CA . CYS B 1 217 ? 9.984 -23 -24.047 1 96.94 217 CYS B CA 1
ATOM 3663 C C . CYS B 1 217 ? 11.172 -22.641 -24.938 1 96.94 217 CYS B C 1
ATOM 3665 O O . CYS B 1 217 ? 12.305 -23.031 -24.656 1 96.94 217 CYS B O 1
ATOM 3667 N N . PRO B 1 218 ? 10.914 -21.953 -26.016 1 96.31 218 PRO B N 1
ATOM 3668 C CA . PRO B 1 218 ? 12.031 -21.547 -26.875 1 96.31 218 PRO B CA 1
ATOM 3669 C C . PRO B 1 218 ? 12.984 -20.562 -26.172 1 96.31 218 PRO B C 1
ATOM 3671 O O . PRO B 1 218 ? 12.609 -19.938 -25.188 1 96.31 218 PRO B O 1
ATOM 3674 N N . GLU B 1 219 ? 14.172 -20.484 -26.75 1 92.5 219 GLU B N 1
ATOM 3675 C CA . GLU B 1 219 ? 15.125 -19.5 -26.266 1 92.5 219 GLU B CA 1
ATOM 3676 C C . GLU B 1 219 ? 14.562 -18.078 -26.391 1 92.5 219 GLU B C 1
ATOM 3678 O O . GLU B 1 219 ? 13.914 -17.75 -27.375 1 92.5 219 GLU B O 1
ATOM 3683 N N . GLY B 1 220 ? 14.758 -17.328 -25.406 1 89.88 220 GLY B N 1
ATOM 3684 C CA . GLY B 1 220 ? 14.266 -15.961 -25.422 1 89.88 220 GLY B CA 1
ATOM 3685 C C . GLY B 1 220 ? 12.914 -15.812 -24.75 1 89.88 220 GLY B C 1
ATOM 3686 O O . GLY B 1 220 ? 12.508 -14.711 -24.391 1 89.88 220 GLY B O 1
ATOM 3687 N N . ARG B 1 221 ? 12.258 -16.953 -24.672 1 93.69 221 ARG B N 1
ATOM 3688 C CA . ARG B 1 221 ? 10.984 -16.953 -23.953 1 93.69 221 ARG B CA 1
ATOM 3689 C C . ARG B 1 221 ? 11.188 -17.359 -22.5 1 93.69 221 ARG B C 1
ATOM 3691 O O . ARG B 1 221 ? 12.172 -18.016 -22.156 1 93.69 221 ARG B O 1
ATOM 3698 N N . GLY B 1 222 ? 10.312 -16.859 -21.641 1 96.19 222 GLY B N 1
ATOM 3699 C CA . GLY B 1 222 ? 10.312 -17.234 -20.234 1 96.19 222 GLY B CA 1
ATOM 3700 C C . GLY B 1 222 ? 8.93 -17.219 -19.609 1 96.19 222 GLY B C 1
ATOM 3701 O O . GLY B 1 222 ? 7.992 -16.641 -20.172 1 96.19 222 GLY B O 1
ATOM 3702 N N . ARG B 1 223 ? 8.82 -17.922 -18.562 1 98.19 223 ARG B N 1
ATOM 3703 C CA . ARG B 1 223 ? 7.598 -17.953 -17.75 1 98.19 223 ARG B CA 1
ATOM 3704 C C . ARG B 1 223 ? 7.516 -16.734 -16.844 1 98.19 223 ARG B C 1
ATOM 3706 O O . ARG B 1 223 ? 8.172 -16.703 -15.789 1 98.19 223 ARG B O 1
ATOM 3713 N N . ALA B 1 224 ? 6.703 -15.781 -17.266 1 97.88 224 ALA B N 1
ATOM 3714 C CA . ALA B 1 224 ? 6.621 -14.5 -16.562 1 97.88 224 ALA B CA 1
ATOM 3715 C C . ALA B 1 224 ? 5.418 -14.469 -15.625 1 97.88 224 ALA B C 1
ATOM 3717 O O . ALA B 1 224 ? 4.312 -14.844 -16.016 1 97.88 224 ALA B O 1
ATOM 3718 N N . ALA B 1 225 ? 5.688 -14.031 -14.398 1 97.88 225 ALA B N 1
ATOM 3719 C CA . ALA B 1 225 ? 4.621 -13.891 -13.414 1 97.88 225 ALA B CA 1
ATOM 3720 C C . ALA B 1 225 ? 4.848 -12.672 -12.531 1 97.88 225 ALA B C 1
ATOM 3722 O O . ALA B 1 225 ? 5.988 -12.312 -12.234 1 97.88 225 ALA B O 1
ATOM 3723 N N . VAL B 1 226 ? 3.816 -12.031 -12.188 1 97.19 226 VAL B N 1
ATOM 3724 C CA . VAL B 1 226 ? 3.785 -11.055 -11.109 1 97.19 226 VAL B CA 1
ATOM 3725 C C . VAL B 1 226 ? 3.242 -11.703 -9.836 1 97.19 226 VAL B C 1
ATOM 3727 O O . VAL B 1 226 ? 2.148 -12.273 -9.844 1 97.19 226 VAL B O 1
ATOM 3730 N N . ALA B 1 227 ? 4.016 -11.656 -8.789 1 97.56 227 ALA B N 1
ATOM 3731 C CA . ALA B 1 227 ? 3.625 -12.281 -7.527 1 97.56 227 ALA B CA 1
ATOM 3732 C C . ALA B 1 227 ? 3.426 -11.242 -6.43 1 97.56 227 ALA B C 1
ATOM 3734 O O . ALA B 1 227 ? 4.172 -10.266 -6.348 1 97.56 227 ALA B O 1
ATOM 3735 N N . ALA B 1 228 ? 2.477 -11.414 -5.617 1 98.06 228 ALA B N 1
ATOM 3736 C CA . ALA B 1 228 ? 2.219 -10.586 -4.441 1 98.06 228 ALA B CA 1
ATOM 3737 C C . ALA B 1 228 ? 1.758 -11.438 -3.262 1 98.06 228 ALA B C 1
ATOM 3739 O O . ALA B 1 228 ? 0.978 -12.383 -3.434 1 98.06 228 ALA B O 1
ATOM 3740 N N . TYR B 1 229 ? 2.268 -11.078 -2.121 1 98.38 229 TYR B N 1
ATOM 3741 C CA . TYR B 1 229 ? 1.916 -11.797 -0.898 1 98.38 229 TYR B CA 1
ATOM 3742 C C . TYR B 1 229 ? 1.144 -10.898 0.058 1 98.38 229 TYR B C 1
ATOM 3744 O O . TYR B 1 229 ? 1.358 -9.68 0.087 1 98.38 229 TYR B O 1
ATOM 3752 N N . PHE B 1 230 ? 0.292 -11.5 0.823 1 98.81 230 PHE B N 1
ATOM 3753 C CA . PHE B 1 230 ? -0.562 -10.758 1.743 1 98.81 230 PHE B CA 1
ATOM 3754 C C . PHE B 1 230 ? -0.547 -11.391 3.129 1 98.81 230 PHE B C 1
ATOM 3756 O O . PHE B 1 230 ? -0.403 -12.609 3.258 1 98.81 230 PHE B O 1
ATOM 3763 N N . TYR B 1 231 ? -0.705 -10.57 4.086 1 98.25 231 TYR B N 1
ATOM 3764 C CA . TYR B 1 231 ? -0.445 -10.945 5.473 1 98.25 231 TYR B CA 1
ATOM 3765 C C . TYR B 1 231 ? -1.562 -10.453 6.387 1 98.25 231 TYR B C 1
ATOM 3767 O O . TYR B 1 231 ? -2.422 -9.672 5.965 1 98.25 231 TYR B O 1
ATOM 3775 N N . THR B 1 232 ? -1.558 -10.93 7.613 1 97 232 THR B N 1
ATOM 3776 C CA . THR B 1 232 ? -2.336 -10.359 8.711 1 97 232 THR B CA 1
ATOM 3777 C C . THR B 1 232 ? -1.472 -10.195 9.961 1 97 232 THR B C 1
ATOM 3779 O O . THR B 1 232 ? -0.443 -10.859 10.102 1 97 232 THR B O 1
ATOM 3782 N N . ALA B 1 233 ? -1.876 -9.234 10.734 1 94.88 233 ALA B N 1
ATOM 3783 C CA . ALA B 1 233 ? -1.257 -9.109 12.047 1 94.88 233 ALA B CA 1
ATOM 3784 C C . ALA B 1 233 ? -1.884 -10.07 13.047 1 94.88 233 ALA B C 1
ATOM 3786 O O . ALA B 1 233 ? -3.062 -10.414 12.938 1 94.88 233 ALA B O 1
ATOM 3787 N N . GLN B 1 234 ? -1.071 -10.516 13.938 1 82.81 234 GLN B N 1
ATOM 3788 C CA . GLN B 1 234 ? -1.609 -11.352 15 1 82.81 234 GLN B CA 1
ATOM 3789 C C . GLN B 1 234 ? -2.152 -10.516 16.141 1 82.81 234 GLN B C 1
ATOM 3791 O O . GLN B 1 234 ? -1.576 -9.477 16.5 1 82.81 234 GLN B O 1
ATOM 3796 N N . ALA B 1 235 ? -3.248 -10.984 16.578 1 74.06 235 ALA B N 1
ATOM 3797 C CA . ALA B 1 235 ? -3.771 -10.312 17.766 1 74.06 235 ALA B CA 1
ATOM 3798 C C . ALA B 1 235 ? -2.795 -10.414 18.938 1 74.06 235 ALA B C 1
ATOM 3800 O O . ALA B 1 235 ? -2.176 -11.461 19.141 1 74.06 235 ALA B O 1
ATOM 3801 N N . SER B 1 236 ? -2.545 -9.297 19.438 1 75.75 236 SER B N 1
ATOM 3802 C CA . SER B 1 236 ? -1.675 -9.297 20.609 1 75.75 236 SER B CA 1
ATOM 3803 C C . SER B 1 236 ? -2.459 -8.992 21.875 1 75.75 236 SER B C 1
ATOM 3805 O O . SER B 1 236 ? -3.191 -8 21.938 1 75.75 236 SER B O 1
ATOM 3807 N N . SER B 1 237 ? -2.344 -9.828 22.828 1 74.56 237 SER B N 1
ATOM 3808 C CA . SER B 1 237 ? -2.961 -9.586 24.125 1 74.56 237 SER B CA 1
ATOM 3809 C C . SER B 1 237 ? -2.307 -8.398 24.828 1 74.56 237 SER B C 1
ATOM 3811 O O . SER B 1 237 ? -2.879 -7.836 25.766 1 74.56 237 SER B O 1
ATOM 3813 N N . ASP B 1 238 ? -1.17 -7.941 24.422 1 76.81 238 ASP B N 1
ATOM 3814 C CA . ASP B 1 238 ? -0.411 -6.867 25.047 1 76.81 238 ASP B CA 1
ATOM 3815 C C . ASP B 1 23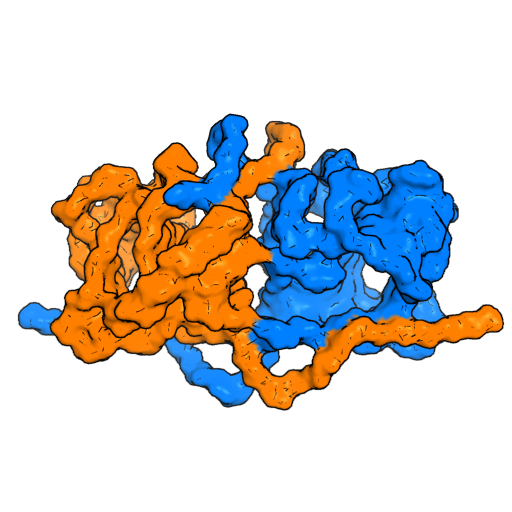8 ? -0.714 -5.52 24.406 1 76.81 238 ASP B C 1
ATOM 3817 O O . ASP B 1 238 ? -0.211 -4.484 24.844 1 76.81 238 ASP B O 1
ATOM 3821 N N . ALA B 1 239 ? -1.582 -5.586 23.453 1 80.69 239 ALA B N 1
ATOM 3822 C CA . ALA B 1 239 ? -1.876 -4.324 22.781 1 80.69 239 ALA B CA 1
ATOM 3823 C C . ALA B 1 239 ? -2.689 -3.395 23.672 1 80.69 239 ALA B C 1
ATOM 3825 O O . ALA B 1 239 ? -3.58 -3.844 24.406 1 80.69 239 ALA B O 1
ATOM 3826 N N . PRO B 1 240 ? -2.338 -2.102 23.641 1 84.06 240 PRO B N 1
ATOM 3827 C CA . PRO B 1 240 ? -3.154 -1.173 24.422 1 84.06 240 PRO B CA 1
ATOM 3828 C C . PRO B 1 240 ? -4.617 -1.165 24 1 84.06 240 PRO B C 1
ATOM 3830 O O . PRO B 1 240 ? -4.934 -1.546 22.859 1 84.06 240 PRO B O 1
ATOM 3833 N N . ASP B 1 241 ? -5.43 -0.693 24.938 1 89.69 241 ASP B N 1
ATOM 3834 C CA . ASP B 1 241 ? -6.844 -0.561 24.594 1 89.69 241 ASP B CA 1
ATOM 3835 C C . ASP B 1 241 ? -7.039 0.437 23.453 1 89.69 241 ASP B C 1
ATOM 3837 O O . ASP B 1 241 ? -6.41 1.497 23.438 1 89.69 241 ASP B O 1
ATOM 3841 N N . ALA B 1 242 ? -7.828 0.019 22.609 1 91.5 242 ALA B N 1
ATOM 3842 C CA . ALA B 1 242 ? -8.125 0.904 21.484 1 91.5 242 ALA B CA 1
ATOM 3843 C C . ALA B 1 242 ? -8.977 2.088 21.922 1 91.5 242 ALA B C 1
ATOM 3845 O O . ALA B 1 242 ? -9.883 1.935 22.75 1 91.5 242 ALA B O 1
ATOM 3846 N N . HIS B 1 243 ? -8.703 3.242 21.359 1 94 243 HIS B N 1
ATOM 3847 C CA . HIS B 1 243 ? -9.531 4.422 21.578 1 94 243 HIS B CA 1
ATOM 3848 C C . HIS B 1 243 ? -9.578 5.305 20.328 1 94 243 HIS B C 1
ATOM 3850 O O . HIS B 1 243 ? -8.695 5.219 19.469 1 94 243 HIS B O 1
ATOM 3856 N N . GLY B 1 244 ? -10.672 6.102 20.219 1 93.69 244 GLY B N 1
ATOM 3857 C CA . GLY B 1 244 ? -10.758 7.121 19.188 1 93.69 244 GLY B CA 1
ATOM 3858 C C . GLY B 1 244 ? -9.984 8.383 19.531 1 93.69 244 GLY B C 1
ATOM 3859 O O . GLY B 1 244 ? -9.133 8.375 20.422 1 93.69 244 GLY B O 1
ATOM 3860 N N . ALA B 1 245 ? -10.227 9.422 18.688 1 93 245 ALA B N 1
ATOM 3861 C CA . ALA B 1 245 ? -9.57 10.703 18.969 1 93 245 ALA B CA 1
ATOM 3862 C C . ALA B 1 245 ? -9.883 11.18 20.391 1 93 245 ALA B C 1
ATOM 3864 O O . ALA B 1 245 ? -11.023 11.078 20.844 1 93 245 ALA B O 1
ATOM 3865 N N . ILE B 1 246 ? -8.914 11.664 21.062 1 94.62 246 ILE B N 1
ATOM 3866 C CA . ILE B 1 246 ? -9.086 12.336 22.344 1 94.62 246 ILE B CA 1
ATOM 3867 C C . ILE B 1 246 ? -9.109 13.844 22.141 1 94.62 246 ILE B C 1
ATOM 3869 O O . ILE B 1 246 ? -8.117 14.438 21.719 1 94.62 246 ILE B O 1
ATOM 3873 N N . TRP B 1 247 ? -10.203 14.453 22.453 1 94.5 247 TRP B N 1
ATOM 3874 C CA . TRP B 1 247 ? -10.359 15.883 22.203 1 94.5 247 TRP B CA 1
ATOM 3875 C C . TRP B 1 247 ? -9.938 16.703 23.438 1 94.5 247 TRP B C 1
ATOM 3877 O O . TRP B 1 247 ? -10.258 16.344 24.562 1 94.5 247 TRP B O 1
ATOM 3887 N N . ALA B 1 248 ? -9.203 17.734 23.141 1 92.38 248 ALA B N 1
ATOM 3888 C CA . ALA B 1 248 ? -8.828 18.641 24.219 1 92.38 248 ALA B CA 1
ATOM 3889 C C . ALA B 1 248 ? -10.055 19.344 24.797 1 92.38 248 ALA B C 1
ATOM 3891 O O . ALA B 1 248 ? -10.961 19.734 24.047 1 92.38 248 ALA B O 1
ATOM 3892 N N . PRO B 1 249 ? -10.016 19.5 26.094 1 85.62 249 PRO B N 1
ATOM 3893 C CA . PRO B 1 249 ? -11.133 20.219 26.688 1 85.62 249 PRO B CA 1
ATOM 3894 C C . PRO B 1 249 ? -11.234 21.656 26.2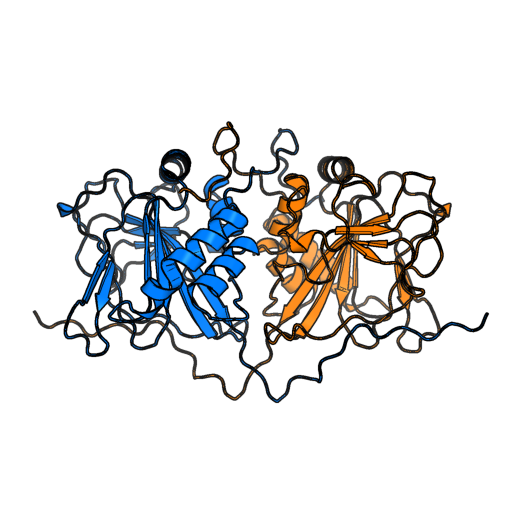03 1 85.62 249 PRO B C 1
ATOM 3896 O O . PRO B 1 249 ? -10.227 22.266 25.844 1 85.62 249 PRO B O 1
ATOM 3899 N N . ALA B 1 250 ? -12.531 22.125 26.094 1 75 250 ALA B N 1
ATOM 3900 C CA . ALA B 1 250 ? -12.781 23.5 25.672 1 75 250 ALA B CA 1
ATOM 3901 C C . ALA B 1 250 ? -12.047 24.5 26.562 1 75 250 ALA B C 1
ATOM 3903 O O . ALA B 1 250 ? -12.008 24.344 27.781 1 75 250 ALA B O 1
ATOM 3904 N N . ARG B 1 251 ? -11.094 25.266 25.906 1 63.12 251 ARG B N 1
ATOM 3905 C CA . ARG B 1 251 ? -10.398 26.281 26.703 1 63.12 251 ARG B CA 1
ATOM 3906 C C . ARG B 1 251 ? -11.352 27.391 27.141 1 63.12 251 ARG B C 1
ATOM 3908 O O . ARG B 1 251 ? -12.219 27.812 26.375 1 63.12 251 ARG B O 1
ATOM 3915 N N . SER B 1 252 ? -11.648 27.297 28.344 1 48.88 252 SER B N 1
ATOM 3916 C CA . SER B 1 252 ? -12.43 28.422 28.859 1 48.88 252 SER B CA 1
ATOM 3917 C C . SER B 1 252 ? -11.844 29.75 28.406 1 48.88 252 SER B C 1
ATOM 3919 O O . SER B 1 252 ? -10.641 29.984 28.5 1 48.88 252 SER B O 1
ATOM 3921 N N . SER B 1 253 ? -12.469 30.391 27.422 1 41.41 253 SER B N 1
ATOM 3922 C CA . SER B 1 253 ? -12.133 31.797 27.219 1 41.41 253 SER B CA 1
ATOM 3923 C C . SER B 1 253 ? -11.914 32.5 28.547 1 41.41 253 SER B C 1
ATOM 3925 O O . SER B 1 253 ? -12.562 32.188 29.547 1 41.41 253 SER B O 1
#

Secondary structure (DSSP, 8-state):
---B---SS-------SB-HHHHHHHHHHHHHHHHH-SSSSEEEEESSS-HHHHHHHHHTSPPTTTS-PEEEEETTEEEEEE-GGGGTTTTS-HHHHHHHHHHTSHHHHHHHHHHH---S-EE-TT-TT-EEEEEETT--EEEEEPP-EETTTTEEEEEEEEEE--TT--GGG--PEEEE-TTSS-EEEEE---TTEEEEEE--TT--EEE-SPP-PPTT-EEEEEEEEEEEEPP-TTSPPP---EEPPP---/---B---SS--------B-HHHHHHHHHHHHHHHHH-SSSSEEEEESSS-HHHHHHHHHTSPPTTTS-PEEEEETTEEEEEE-GGGGTTTTS-HHHHHHHHHHTSHHHHHHHHHHH---S-EE-TT-TT-EEEEEETT--EEEEEPP-EETTTTEEEEEEEEEE--TT--GGG--PEEEE-TTSS-EEEEE---TTEEEEEE--TT--EEE-SPP-PPTT-EEEEEEEEEEEEPP-TTSPPP--PEEPPP---

InterPro domains:
  IPR006620 Prolyl 4-hydroxylase, alpha subunit [SM00702] (40-232)
  IPR044862 Prolyl 4-hydroxylase alpha subunit, Fe(2+) 2OG dioxygenase domain [PF13640] (136-231)

Organism: Cystobacter fuscus (strain ATCC 25194 / DSM 2262 / NBRC 100088 / M29) (NCBI:txid1242864)

Foldseek 3Di:
DDPDPDDPDPVPDDDQQDDLVVLLVVLQVCQVVQCPDPPAGKDKDAQQRHDVLLQVLLVQADFPPQAPWDDDDDPQWHQKTDQCLPVPVPSRDPSLSSVLVVCQDPSNVVSVCSNHVDPAKHWDSSQVVFFKMWHFFQTWHHKFADDFDDPVVQWGWWKKKKAWRAEPDDVQQFFWKFWAHLVRPDGDDTHDRYGRMMMMGTHDRSGIIIRRGGTHDDHRDITIIGMIIITHHDDDPPDDDDDDDDDDDDPDD/DDPDPDDPDPVPDDDQQDDLVVLLVVLQVCQVVQCPDPPAGKDKDAQQRHDVLLQVLLVQADFPVQAPWDDDDDPQWHQKTDQCLVVPVPSRDPSLSSVLVVCQDPSNVVSVCSNHVDPAKHWDSSQVVFFKMWHFFQTWHHKFADDFDDPVVQWGWWKKKKAWRAEPDDVQQFWWKFWAHLVRPDGDDTHDRYGRMMMMGTHDRRGIIIRRGGTDDDHRDITIIGMIIMTHHDDDPPDDDDDDDDDDDDPDD

Nearest PDB structures (foldseek):
  5las-assembly1_B  TM=6.518E-01  e=1.227E-09  Homo sapiens
  6zbo-assembly3_C  TM=6.734E-01  e=3.879E-08  Homo sapiens
  5lbb-assembly1_A-3  TM=6.072E-01  e=1.765E-08  Homo sapiens
  6zbo-assembly2_B  TM=6.304E-01  e=2.248E-08  Homo sapiens
  6zbo-assembly6_F  TM=6.594E-01  e=3.044E-08  Homo sapiens

Radius of gyration: 23.88 Å; Cα contacts (8 Å, |Δi|>4): 1235; chains: 2; bounding box: 40×78×56 Å

=== Feature glossary ===
Key to the feature types in this record:

pLDDT. pLDDT is the predicted lDDT-Cα score: AlphaFold's confidence that the local environment of each residue (all inter-atomic distances within 15 Å) is correctly placed. It is a per-residue number between 0 and 100, with higher meaning more reliable.

Radius of gyration, Cα contacts, bounding box. The geometric summary reports three shape descriptors. Rg (radius of gyration) measures how spread out the Cα atoms are about their centre of mass; compact globular proteins have small Rg, elongated or unfolded ones large. Cα contacts (<8 Å, |i−j|>4) count long-range residue pairs in spatial proximity — high for tightly packed folds, near zero for rods or random coil. The bounding-box extents give the protein's footprint along x, y, z in Å.

Backbone torsions (φ/ψ). Backbone dihedral angles. Every residue except chain termini has a φ (preceding-C → N → Cα → C) and a ψ (N → Cα → C → next-N). They are reported in degrees following the IUPAC sign convention. Secondary structure is essentially a statement about which (φ, ψ) basin each residue occupies.

Contact-map, Ramachandran, and PAE plots. Plot images: a contact map (which residues are close in 3D, as an N×N binary image), a Ramachandran scatter (backbone torsion angles, revealing secondary-structure composition at a glance), and — for AlphaFold structures — a PAE heatmap (pairwise prediction confidence).

Predicted aligned error. Predicted Aligned Error (PAE) is an AlphaFold confidence matrix: entry (i, j) is the expected error in the position of residue j, in ångströms, when the prediction is superimposed on the true structure at residue i. Low PAE within a block of residues means that block is internally rigid and well-predicted; high PAE between two blocks means their relative placement is uncertain even if each block individually is confident.

Secondary structure (3-state, P-SEA). Three-state secondary structure (P-SEA) collapses the eight DSSP classes into helix (a), strand (b), and coil (c). P-SEA assigns these from Cα geometry alone — distances and angles — without requiring backbone oxygens, so it works on any Cα trace.

Solvent-accessible surface area. Solvent-accessible surface area (SASA) is the area in Å² traced out by the centre of a 1.4 Å probe sphere (a water molecule) rolled over the protein's van der Waals surface (Shrake–Rupley / Lee–Richards construction). Buried residues have near-zero SASA; fully exposed residues can exceed 200 Å². The total SASA scales roughly with the number of surface residues.

Foldseek 3Di. The Foldseek 3Di string encodes local tertiary geometry as a 20-letter alphabet — one character per residue — derived from the relative positions of nearby Cα atoms. Unlike the amino-acid sequence, 3Di is a direct function of the 3D structure, so two proteins with the same fold have similar 3Di strings even at low sequence identity.

B-factor. For experimental (PDB) structures, the B-factor (temperature factor) quantifies the positional spread of each atom in the crystal — a combination of thermal vibration and static disorder — in units of Å². High B-factors mark flexible loops or poorly resolved regions; low B-factors mark the rigid, well-ordered core.

mmCIF coordinates. The mmCIF block holds the 3D Cartesian coordinates of each backbone atom (N, Cα, C, O) in ångströms. mmCIF is the PDB's canonical archive format — a tagged-loop text representation of the atomic model.

InterPro / GO / CATH / organism. Functional annotations link the protein to curated databases. InterPro entries identify conserved domains and families by matching the sequence against member-database signatures (Pfam, PROSITE, CDD, …). Gene Ontology (GO) terms describe molecular function, biological process, and cellular component in a controlled vocabulary. CATH places the structure in a hierarchical fold classification (Class/Architecture/Topology/Homologous-superfamily). The organism is the source species.

Rendered structure images. Structure images are PyMOL renders from six orthogonal camera directions. Cartoon representation draws helices as coils and strands as arrows; sticks shows the backbone as bonds; surface shows the solvent-excluded envelope. Rainbow coloring maps sequence position to hue (blue→red, N→C); chain coloring assigns a distinct color per polypeptide.

Sequence. This is the polypeptide sequence — one letter per residue, N-terminus first. Length ranges from a few dozen residues for small domains to over a thousand for large multi-domain proteins.

Secondary structure (8-state, DSSP). The SS8 string is DSSP's per-residue secondary-structure call. α-helix (H) means an i→i+4 H-bond ladder; β-strand (E) means the residue participates in a β-sheet; 3₁₀ (G) and π (I) are tighter and wider helices; T/S are turns/bends; '-' is loop.

Nearest PDB structures. Structural nearest neighbors (via Foldseek easy-search vs the PDB). Reported per hit: target PDB id, E-value, and alignment TM-score. A TM-score above ~0.5 is the conventional threshold for 'same fold'.